Protein AF-A0A957QC55-F1 (afdb_monomer_lite)

Structure (mmCIF, N/CA/C/O backbone):
data_AF-A0A957QC55-F1
#
_entry.id   AF-A0A957QC55-F1
#
loop_
_atom_site.group_PDB
_atom_site.id
_atom_site.type_symbol
_atom_site.label_atom_id
_atom_site.label_alt_id
_atom_site.label_comp_id
_atom_site.label_asym_id
_atom_site.label_entity_id
_atom_site.label_seq_id
_atom_site.pdbx_PDB_ins_code
_atom_site.Cartn_x
_atom_site.Cartn_y
_atom_site.Cartn_z
_atom_site.occupancy
_atom_site.B_iso_or_equiv
_atom_site.auth_seq_id
_atom_site.auth_comp_id
_atom_site.auth_asym_id
_atom_site.auth_atom_id
_atom_site.pdbx_PDB_model_num
ATOM 1 N N . MET A 1 1 ? -49.955 -12.843 19.866 1.00 39.56 1 MET A N 1
ATOM 2 C CA . MET A 1 1 ? -48.677 -12.320 20.412 1.00 39.56 1 MET A CA 1
ATOM 3 C C . MET A 1 1 ? -47.437 -12.777 19.631 1.00 39.56 1 MET A C 1
ATOM 5 O O . MET A 1 1 ? -46.427 -12.097 19.724 1.00 39.56 1 MET A O 1
ATOM 9 N N . SER A 1 2 ? -47.500 -13.854 18.831 1.00 37.59 2 SER A N 1
ATOM 10 C CA . SER A 1 2 ? -46.376 -14.335 18.002 1.00 37.59 2 SER A CA 1
ATOM 11 C C . SER A 1 2 ? -46.039 -13.410 16.811 1.00 37.59 2 SER A C 1
ATOM 13 O O . SER A 1 2 ? -44.870 -13.083 16.622 1.00 37.59 2 SER A O 1
ATOM 15 N N . ASP A 1 3 ? -47.041 -12.853 16.113 1.00 34.66 3 ASP A N 1
ATOM 16 C CA . ASP A 1 3 ? -46.815 -11.977 14.941 1.00 34.66 3 ASP A CA 1
ATOM 17 C C . ASP A 1 3 ? -46.107 -10.649 15.251 1.00 34.66 3 ASP A C 1
ATOM 19 O O . ASP A 1 3 ? -45.277 -10.188 14.470 1.00 34.66 3 ASP A O 1
ATOM 23 N N . LYS A 1 4 ? -46.379 -10.031 16.412 1.00 40.78 4 LYS A N 1
ATOM 24 C CA . LYS A 1 4 ? -45.684 -8.798 16.829 1.00 40.78 4 LYS A CA 1
ATOM 25 C C . LYS A 1 4 ? -44.201 -9.049 17.115 1.00 40.78 4 LYS A C 1
ATOM 27 O O . LYS A 1 4 ? -43.380 -8.209 16.777 1.00 40.78 4 LYS A O 1
ATOM 32 N N . LEU A 1 5 ? -43.851 -10.199 17.698 1.00 38.19 5 LEU A N 1
ATOM 33 C CA . LEU A 1 5 ? -42.456 -10.554 17.981 1.00 38.19 5 LEU A CA 1
ATOM 34 C C . LEU A 1 5 ? -41.674 -10.814 16.687 1.00 38.19 5 LEU A C 1
ATOM 36 O O . LEU A 1 5 ? -40.583 -10.273 16.524 1.00 38.19 5 LEU A O 1
ATOM 40 N N . ILE A 1 6 ? -42.251 -11.566 15.744 1.00 39.44 6 ILE A N 1
ATOM 41 C CA . ILE A 1 6 ? -41.622 -11.872 14.446 1.00 39.44 6 ILE A CA 1
ATOM 42 C C . ILE A 1 6 ? -41.367 -10.587 13.639 1.00 39.44 6 ILE A C 1
ATOM 44 O O . ILE A 1 6 ? -40.284 -10.418 13.074 1.00 39.44 6 ILE A O 1
ATOM 48 N N . ASN A 1 7 ? -42.313 -9.642 13.653 1.00 59.91 7 ASN A N 1
ATOM 49 C CA . ASN A 1 7 ? -42.176 -8.369 12.943 1.00 59.91 7 ASN A CA 1
ATOM 50 C C . ASN A 1 7 ? -41.058 -7.486 13.541 1.00 59.91 7 ASN A C 1
ATOM 52 O O . ASN A 1 7 ? -40.243 -6.925 12.811 1.00 59.91 7 ASN A O 1
ATOM 56 N N . THR A 1 8 ? -40.928 -7.446 14.872 1.00 66.50 8 THR A N 1
ATOM 57 C CA . THR A 1 8 ? -39.858 -6.691 15.553 1.00 66.50 8 THR A CA 1
ATOM 58 C C . THR A 1 8 ? -38.461 -7.264 15.282 1.00 66.50 8 THR A C 1
ATOM 60 O O . THR A 1 8 ? -37.508 -6.500 15.123 1.00 66.50 8 THR A O 1
ATOM 63 N N . PHE A 1 9 ? -38.307 -8.590 15.181 1.00 68.38 9 PHE A N 1
ATOM 64 C CA . PHE A 1 9 ? -37.024 -9.205 14.807 1.00 68.38 9 PHE A CA 1
ATOM 65 C C . PHE A 1 9 ? -36.634 -8.903 13.356 1.00 68.38 9 PHE A C 1
ATOM 67 O O . PHE A 1 9 ? -35.478 -8.562 13.093 1.00 68.38 9 PHE A O 1
ATOM 74 N N . HIS A 1 10 ? -37.590 -8.977 12.426 1.00 78.06 10 HIS A N 1
ATOM 75 C CA . HIS A 1 10 ? -37.359 -8.612 11.028 1.00 78.06 10 HIS A CA 1
ATOM 76 C C . HIS A 1 10 ? -36.960 -7.141 10.875 1.00 78.06 10 HIS A C 1
ATOM 78 O O . HIS A 1 10 ? -35.997 -6.846 10.164 1.00 78.06 10 HIS A O 1
ATOM 84 N N . LEU A 1 11 ? -37.642 -6.232 11.578 1.00 84.25 11 LEU A N 1
ATOM 85 C CA . LEU A 1 11 ? -37.317 -4.804 11.576 1.00 84.25 11 LEU A CA 1
ATOM 86 C C . LEU A 1 11 ? -35.919 -4.532 12.141 1.00 84.25 11 LEU A C 1
ATOM 88 O O . LEU A 1 11 ? -35.156 -3.810 11.508 1.00 84.25 11 LEU A O 1
ATOM 92 N N . ARG A 1 12 ? -35.532 -5.169 13.255 1.00 84.75 12 ARG A N 1
ATOM 93 C CA . ARG A 1 12 ? -34.173 -5.040 13.818 1.00 84.75 12 ARG A CA 1
ATOM 94 C C . ARG A 1 12 ? -33.093 -5.543 12.868 1.00 84.75 12 ARG A C 1
ATOM 96 O O . ARG A 1 12 ? -32.075 -4.888 12.698 1.00 84.75 12 ARG A O 1
ATOM 103 N N . ARG A 1 13 ? -33.306 -6.694 12.222 1.00 86.12 13 ARG A N 1
ATOM 104 C CA . ARG A 1 13 ? -32.355 -7.215 11.229 1.00 86.12 13 ARG A CA 1
ATOM 105 C C . ARG A 1 13 ? -32.228 -6.270 10.031 1.00 86.12 13 ARG A C 1
ATOM 107 O O . ARG A 1 13 ? -31.124 -6.078 9.533 1.00 86.12 13 ARG A O 1
ATOM 114 N N . LYS A 1 14 ? -33.339 -5.682 9.580 1.00 90.81 14 LYS A N 1
ATOM 115 C CA . LYS A 1 14 ? -33.342 -4.711 8.480 1.00 90.81 14 LYS A CA 1
ATOM 116 C C . LYS A 1 14 ? -32.628 -3.413 8.863 1.00 90.81 14 LYS A C 1
ATOM 118 O O . LYS A 1 14 ? -31.819 -2.929 8.082 1.00 90.81 14 LYS A O 1
ATOM 123 N N . LEU A 1 15 ? -32.870 -2.907 10.072 1.00 92.81 15 LEU A N 1
ATOM 124 C CA . LEU A 1 15 ? -32.174 -1.744 10.620 1.00 92.81 15 LEU A CA 1
ATOM 125 C C . LEU A 1 15 ? -30.665 -1.988 10.726 1.00 92.81 15 LEU A C 1
ATOM 127 O O . LEU A 1 15 ? -29.897 -1.134 10.301 1.00 92.81 15 LEU A O 1
ATOM 131 N N . ASN A 1 16 ? -30.239 -3.154 11.225 1.00 91.56 16 ASN A N 1
ATOM 132 C CA . ASN A 1 16 ? -28.820 -3.516 11.266 1.00 91.56 16 ASN A CA 1
ATOM 133 C C . ASN A 1 16 ? -28.181 -3.438 9.874 1.00 91.56 16 ASN A C 1
ATOM 135 O O . ASN A 1 16 ? -27.165 -2.774 9.715 1.00 91.56 16 ASN A O 1
ATOM 139 N N . ALA A 1 17 ? -28.805 -4.063 8.872 1.00 89.12 17 ALA A N 1
ATOM 140 C CA . ALA A 1 17 ? -28.294 -4.044 7.505 1.00 89.12 17 ALA A CA 1
ATOM 141 C C . ALA A 1 17 ? -28.252 -2.619 6.924 1.00 89.12 17 ALA A C 1
ATOM 143 O O . ALA A 1 17 ? -27.288 -2.244 6.267 1.00 89.12 17 ALA A O 1
ATOM 144 N N . GLU A 1 18 ? -29.274 -1.796 7.179 1.00 92.81 18 GLU A N 1
ATOM 145 C CA . GLU A 1 18 ? -29.310 -0.406 6.707 1.00 92.81 18 GLU A CA 1
ATOM 146 C C . GLU A 1 18 ? -28.230 0.459 7.378 1.00 92.81 18 GLU A C 1
ATOM 148 O O . GLU A 1 18 ? -27.578 1.240 6.684 1.00 92.81 18 GLU A O 1
ATOM 153 N N . ILE A 1 19 ? -27.967 0.266 8.675 1.00 92.56 19 ILE A N 1
ATOM 154 C CA . ILE A 1 19 ? -26.852 0.919 9.378 1.00 92.56 19 ILE A CA 1
ATOM 155 C C . ILE A 1 19 ? -25.500 0.444 8.829 1.00 92.56 19 ILE A C 1
ATOM 157 O O . ILE A 1 19 ? -24.641 1.283 8.574 1.00 92.56 19 ILE A O 1
ATOM 161 N N . GLU A 1 20 ? -25.316 -0.853 8.560 1.00 89.19 20 GLU A N 1
ATOM 162 C CA . GLU A 1 20 ? -24.096 -1.374 7.917 1.00 89.19 20 GLU A CA 1
ATOM 163 C C . GLU A 1 20 ? -23.829 -0.684 6.572 1.00 89.19 20 GLU A C 1
ATOM 165 O O . GLU A 1 20 ? -22.690 -0.318 6.277 1.00 89.19 20 GLU A O 1
ATOM 170 N N . THR A 1 21 ? -24.875 -0.407 5.781 1.00 89.56 21 THR A N 1
ATOM 171 C CA . THR A 1 21 ? -24.704 0.284 4.492 1.00 89.56 21 THR A CA 1
ATOM 172 C C . THR A 1 21 ? -24.208 1.724 4.605 1.00 89.56 21 THR A C 1
ATOM 174 O O . THR A 1 21 ? -23.768 2.272 3.590 1.00 89.56 21 THR A O 1
ATOM 177 N N . LEU A 1 22 ? -24.268 2.351 5.789 1.00 90.38 22 LEU A N 1
ATOM 178 C CA . LEU A 1 22 ? -23.679 3.675 6.005 1.00 90.38 22 LEU A CA 1
ATOM 179 C C . LEU A 1 22 ? -22.157 3.621 5.833 1.00 90.38 22 LEU A C 1
ATOM 181 O O . LEU A 1 22 ? -21.592 4.531 5.228 1.00 90.38 22 LEU A O 1
ATOM 185 N N . GLY A 1 23 ? -21.520 2.526 6.264 1.00 82.50 23 GLY A N 1
ATOM 186 C CA . GLY A 1 23 ? -20.071 2.318 6.179 1.00 82.50 23 GLY A CA 1
ATOM 187 C C . GLY A 1 23 ? -19.522 2.098 4.766 1.00 82.50 23 GLY A C 1
ATOM 188 O O . GLY A 1 23 ? -18.314 2.131 4.587 1.00 82.50 23 GLY A O 1
ATOM 189 N N . ILE A 1 24 ? -20.389 1.901 3.767 1.00 82.19 24 ILE A N 1
ATOM 190 C CA . ILE A 1 24 ? -20.011 1.637 2.362 1.00 82.19 24 ILE A CA 1
ATOM 191 C C . ILE A 1 24 ? -20.330 2.857 1.471 1.00 82.19 24 ILE A C 1
ATOM 193 O O . ILE A 1 24 ? -20.163 2.842 0.256 1.00 82.19 24 ILE A O 1
ATOM 197 N N . THR A 1 25 ? -20.852 3.941 2.048 1.00 78.81 25 THR A N 1
ATOM 198 C CA . THR A 1 25 ? -21.280 5.111 1.269 1.00 78.81 25 THR A CA 1
ATOM 199 C C . THR A 1 25 ? -20.070 5.958 0.877 1.00 78.81 25 THR A C 1
ATOM 201 O O . THR A 1 25 ? -19.337 6.393 1.758 1.00 78.81 25 THR A O 1
ATOM 204 N N . THR A 1 26 ? -19.883 6.235 -0.415 1.00 71.62 26 THR A N 1
ATOM 205 C CA . THR A 1 26 ? -18.713 6.957 -0.959 1.00 71.62 26 THR A CA 1
ATOM 206 C C . THR A 1 26 ? -18.902 8.476 -1.073 1.00 71.62 26 THR A C 1
ATOM 208 O O . THR A 1 26 ? -17.961 9.189 -1.408 1.00 71.62 26 THR A O 1
ATOM 211 N N . ASN A 1 27 ? -20.103 8.991 -0.784 1.00 77.12 27 ASN A N 1
ATOM 212 C CA . ASN A 1 27 ? -20.467 10.405 -0.910 1.00 77.12 27 ASN A CA 1
ATOM 213 C C . ASN A 1 27 ? -21.242 10.898 0.329 1.00 77.12 27 ASN A C 1
ATOM 215 O O . ASN A 1 27 ? -22.109 10.193 0.852 1.00 77.12 27 ASN A O 1
ATOM 219 N N . GLU A 1 28 ? -20.961 12.127 0.781 1.00 79.19 28 GLU A N 1
ATOM 220 C CA . GLU A 1 28 ? -21.605 12.741 1.953 1.00 79.19 28 GLU A CA 1
ATOM 221 C C . GLU A 1 28 ? -23.098 13.015 1.722 1.00 79.19 28 GLU A C 1
ATOM 223 O O . GLU A 1 28 ? -23.902 12.811 2.633 1.00 79.19 28 GLU A O 1
ATOM 228 N N . ALA A 1 29 ? -23.497 13.426 0.513 1.00 82.69 29 ALA A N 1
ATOM 229 C CA . ALA A 1 29 ? -24.908 13.677 0.213 1.00 82.69 29 ALA A CA 1
ATOM 230 C C . ALA A 1 29 ? -25.747 12.395 0.351 1.00 82.69 29 ALA A C 1
ATOM 232 O O . ALA A 1 29 ? -26.795 12.401 1.000 1.00 82.69 29 ALA A O 1
ATOM 233 N N . ASP A 1 30 ? -25.232 11.284 -0.181 1.00 85.62 30 ASP A N 1
ATOM 234 C CA . ASP A 1 30 ? -25.878 9.974 -0.090 1.00 85.62 30 ASP A CA 1
ATOM 235 C C . ASP A 1 30 ? -25.903 9.460 1.354 1.00 85.62 30 ASP A C 1
ATOM 237 O O . ASP A 1 30 ? -26.902 8.889 1.795 1.00 85.62 30 ASP A O 1
ATOM 241 N N . LEU A 1 31 ? -24.831 9.695 2.122 1.00 87.56 31 LEU A N 1
ATOM 242 C CA . LEU A 1 31 ? -24.776 9.349 3.543 1.00 87.56 31 LEU A CA 1
ATOM 243 C C . LEU A 1 31 ? -25.868 10.086 4.331 1.00 87.56 31 LEU A C 1
ATOM 245 O O . LEU A 1 31 ? -26.607 9.459 5.091 1.00 87.56 31 LEU A O 1
ATOM 249 N N . LEU A 1 32 ? -25.990 11.404 4.144 1.00 89.50 32 LEU A N 1
ATOM 250 C CA . LEU A 1 32 ? -26.993 12.222 4.830 1.00 89.50 32 LEU A CA 1
ATOM 251 C C . LEU A 1 32 ? -28.418 11.793 4.475 1.00 89.50 32 LEU A C 1
ATOM 253 O O . LEU A 1 32 ? -29.277 11.743 5.358 1.00 89.50 32 LEU A O 1
ATOM 257 N N . GLU A 1 33 ? -28.666 11.453 3.212 1.00 90.94 33 GLU A N 1
ATOM 258 C CA . GLU A 1 33 ? -29.979 10.986 2.779 1.00 90.94 33 GLU A CA 1
ATOM 259 C C . GLU A 1 33 ? -30.329 9.626 3.395 1.00 90.94 33 GLU A C 1
ATOM 261 O O . GLU A 1 33 ? -31.399 9.473 3.986 1.00 90.94 33 GLU A O 1
ATOM 266 N N . LYS A 1 34 ? -29.401 8.659 3.379 1.00 92.31 34 LYS A N 1
ATOM 267 C CA . LYS A 1 34 ? -29.598 7.365 4.055 1.00 92.31 34 LYS A CA 1
ATOM 268 C C . LYS A 1 34 ? -29.862 7.531 5.550 1.00 92.31 34 LYS A C 1
ATOM 270 O O . LYS A 1 34 ? -30.766 6.894 6.088 1.00 92.31 34 LYS A O 1
ATOM 275 N N . VAL A 1 35 ? -29.106 8.400 6.219 1.00 95.25 35 VAL A N 1
ATOM 276 C CA . VAL A 1 35 ? -29.283 8.693 7.647 1.00 95.25 35 VAL A CA 1
ATOM 277 C C . VAL A 1 35 ? -30.684 9.248 7.931 1.00 95.25 35 VAL A C 1
ATOM 279 O O . VAL A 1 35 ? -31.347 8.780 8.859 1.00 95.25 35 VAL A O 1
ATOM 282 N N . ARG A 1 36 ? -31.180 10.185 7.111 1.00 93.94 36 ARG A N 1
ATOM 283 C CA . ARG A 1 36 ? -32.552 10.711 7.231 1.00 93.94 36 ARG A CA 1
ATOM 284 C C . ARG A 1 36 ? -33.603 9.627 7.024 1.00 93.94 36 ARG A C 1
ATOM 286 O O . ARG A 1 36 ? -34.555 9.559 7.798 1.00 93.94 36 ARG A O 1
ATOM 293 N N . LEU A 1 37 ? -33.423 8.770 6.019 1.00 94.69 37 LEU A N 1
ATOM 294 C CA . LEU A 1 37 ? -34.345 7.668 5.738 1.00 94.69 37 LEU A CA 1
ATOM 295 C C . LEU A 1 37 ? -34.427 6.678 6.905 1.00 94.69 37 LEU A C 1
ATOM 297 O O . LEU A 1 37 ? -35.522 6.234 7.247 1.00 94.69 37 LEU A O 1
ATOM 301 N N . ILE A 1 38 ? -33.299 6.362 7.548 1.00 95.31 38 ILE A N 1
ATOM 302 C CA . ILE A 1 38 ? -33.277 5.516 8.750 1.00 95.31 38 ILE A CA 1
ATOM 303 C C . ILE A 1 38 ? -34.052 6.197 9.887 1.00 95.31 38 ILE A C 1
ATOM 305 O O . ILE A 1 38 ? -34.953 5.582 10.458 1.00 95.31 38 ILE A O 1
ATOM 309 N N . ALA A 1 39 ? -33.763 7.468 10.180 1.00 94.50 39 ALA A N 1
ATOM 310 C CA . ALA A 1 39 ? -34.417 8.203 11.266 1.00 94.50 39 ALA A CA 1
ATOM 311 C C . ALA A 1 39 ? -35.939 8.362 11.074 1.00 94.50 39 ALA A C 1
ATOM 313 O O . ALA A 1 39 ? -36.679 8.378 12.050 1.00 94.50 39 ALA A O 1
ATOM 314 N N . GLN A 1 40 ? -36.422 8.451 9.831 1.00 94.31 40 GLN A N 1
ATOM 315 C CA . GLN A 1 40 ? -37.858 8.547 9.529 1.00 94.31 40 GLN A CA 1
ATOM 316 C C . GLN A 1 40 ? -38.598 7.207 9.622 1.00 94.31 40 GLN A C 1
ATOM 318 O O . GLN A 1 40 ? -39.813 7.180 9.807 1.00 94.31 40 GLN A O 1
ATOM 323 N N . LYS A 1 41 ? -37.890 6.092 9.425 1.00 94.06 41 LYS A N 1
ATOM 324 C CA . LYS A 1 41 ? -38.496 4.771 9.215 1.00 94.06 41 LYS A CA 1
ATOM 325 C C . LYS A 1 41 ? -38.554 3.905 10.468 1.00 94.06 41 LYS A C 1
ATOM 327 O O . LYS A 1 41 ? -39.377 2.989 10.520 1.00 94.06 41 LYS A O 1
ATOM 332 N N . TYR A 1 42 ? -37.680 4.145 11.440 1.00 94.88 42 TYR A N 1
ATOM 333 C CA . TYR A 1 42 ? -37.595 3.343 12.658 1.00 94.88 42 TYR A CA 1
ATOM 334 C C . TYR A 1 42 ? -37.804 4.198 13.902 1.00 94.88 42 TYR A C 1
ATOM 336 O O . TYR A 1 42 ? -37.434 5.367 13.940 1.00 94.88 42 TYR A O 1
ATOM 344 N N . GLU A 1 43 ? -38.356 3.573 14.939 1.00 93.19 43 GLU A N 1
ATOM 345 C CA . GLU A 1 43 ? -38.544 4.215 16.238 1.00 93.19 43 GLU A CA 1
ATOM 346 C C . GLU A 1 43 ? -37.191 4.592 16.873 1.00 93.19 43 GLU A C 1
ATOM 348 O O . GLU A 1 43 ? -36.268 3.761 16.855 1.00 93.19 43 GLU A O 1
ATOM 353 N N . PRO A 1 44 ? -37.067 5.782 17.493 1.00 92.19 44 PRO A N 1
ATOM 354 C CA . PRO A 1 44 ? -35.812 6.255 18.076 1.00 92.19 44 PRO A CA 1
ATOM 355 C C . PRO A 1 44 ? -35.165 5.271 19.053 1.00 92.19 44 PRO A C 1
ATOM 357 O O . PRO A 1 44 ? -33.969 5.005 18.958 1.00 92.19 44 PRO A O 1
ATOM 360 N N . GLU A 1 45 ? -35.951 4.643 19.928 1.00 92.00 45 GLU A N 1
ATOM 361 C CA . GLU A 1 45 ? -35.470 3.648 20.897 1.00 92.00 45 GLU A CA 1
ATOM 362 C C . GLU A 1 45 ? -34.797 2.444 20.215 1.00 92.00 45 GLU A C 1
ATOM 364 O O . GLU A 1 45 ? -33.788 1.915 20.692 1.00 92.00 45 GLU A O 1
ATOM 369 N N . MET A 1 46 ? -35.331 2.009 19.066 1.00 92.38 46 MET A N 1
ATOM 370 C CA . MET A 1 46 ? -34.769 0.900 18.293 1.00 92.38 46 MET A CA 1
ATOM 371 C C . MET A 1 46 ? -33.445 1.303 17.641 1.00 92.38 46 MET A C 1
ATOM 373 O O . MET A 1 46 ? -32.509 0.497 17.604 1.00 92.38 46 MET A O 1
ATOM 377 N N . ILE A 1 47 ? -33.357 2.546 17.165 1.00 94.75 47 ILE A N 1
ATOM 378 C CA . ILE A 1 47 ? -32.128 3.106 16.604 1.00 94.75 47 ILE A CA 1
ATOM 379 C C . ILE A 1 47 ? -31.065 3.222 17.697 1.00 94.75 47 ILE A C 1
ATOM 381 O O . ILE A 1 47 ? -29.967 2.711 17.505 1.00 94.75 47 ILE A O 1
ATOM 385 N N . ILE A 1 48 ? -31.394 3.783 18.865 1.00 94.06 48 ILE A N 1
ATOM 386 C CA . ILE A 1 48 ? -30.472 3.919 20.005 1.00 94.06 48 ILE A CA 1
ATOM 387 C C . ILE A 1 48 ? -29.955 2.546 20.458 1.00 94.06 48 ILE A C 1
ATOM 389 O O . ILE A 1 48 ? -28.750 2.360 20.638 1.00 94.06 48 ILE A O 1
ATOM 393 N N . ALA A 1 49 ? -30.837 1.551 20.592 1.00 91.12 49 ALA A N 1
ATOM 394 C CA . ALA A 1 49 ? -30.436 0.193 20.960 1.00 91.12 49 ALA A CA 1
ATOM 395 C C . ALA A 1 49 ? -29.499 -0.449 19.924 1.00 91.12 49 ALA A C 1
ATOM 397 O O . ALA A 1 49 ? -28.607 -1.219 20.283 1.00 91.12 49 ALA A O 1
ATOM 398 N N . THR A 1 50 ? -29.697 -0.137 18.642 1.00 92.06 50 THR A N 1
ATOM 399 C CA . THR A 1 50 ? -28.859 -0.653 17.556 1.00 92.06 50 THR A CA 1
ATOM 400 C C . THR A 1 50 ? -27.529 0.086 17.475 1.00 92.06 50 THR A C 1
ATOM 402 O O . THR A 1 50 ? -26.502 -0.560 17.304 1.00 92.06 50 THR A O 1
ATOM 405 N N . LEU A 1 51 ? -27.521 1.403 17.699 1.00 92.56 51 LEU A N 1
ATOM 406 C CA . LEU A 1 51 ? -26.326 2.245 17.719 1.00 92.56 51 LEU A CA 1
ATOM 407 C C . LEU A 1 51 ? -25.269 1.669 18.667 1.00 92.56 51 LEU A C 1
ATOM 409 O O . LEU A 1 51 ? -24.123 1.509 18.263 1.00 92.56 51 LEU A O 1
ATOM 413 N N . ARG A 1 52 ? -25.675 1.231 19.870 1.00 91.88 52 ARG A N 1
ATOM 414 C CA . ARG A 1 52 ? -24.793 0.573 20.856 1.00 91.88 52 ARG A CA 1
ATOM 415 C C . ARG A 1 52 ? -24.021 -0.619 20.284 1.00 91.88 52 ARG A C 1
ATOM 417 O O . ARG A 1 52 ? -22.867 -0.824 20.635 1.00 91.88 52 ARG A O 1
ATOM 424 N N . ARG A 1 53 ? -24.642 -1.397 19.391 1.00 90.06 53 ARG A N 1
ATOM 425 C CA . ARG A 1 53 ? -24.026 -2.586 18.777 1.00 90.06 53 ARG A CA 1
ATOM 426 C C . ARG A 1 53 ? -22.969 -2.240 17.731 1.00 90.06 53 ARG A C 1
ATOM 428 O O . ARG A 1 53 ? -22.143 -3.091 17.436 1.00 90.06 53 ARG A O 1
ATOM 435 N N . PHE A 1 54 ? -23.022 -1.033 17.175 1.00 92.94 54 PHE A N 1
ATOM 436 C CA . PHE A 1 54 ? -22.113 -0.560 16.131 1.00 92.94 54 PHE A CA 1
ATOM 437 C C . PHE A 1 54 ? -21.069 0.433 16.650 1.00 92.94 54 PHE A C 1
ATOM 439 O O . PHE A 1 54 ? -20.284 0.944 15.859 1.00 92.94 54 PHE A O 1
ATOM 446 N N . LEU A 1 55 ? -21.033 0.712 17.959 1.00 93.19 55 LEU A N 1
ATOM 447 C CA . LEU A 1 55 ? -20.006 1.578 18.543 1.00 93.19 55 LEU A CA 1
ATOM 448 C C . LEU A 1 55 ? -18.601 0.980 18.399 1.00 93.19 55 LEU A C 1
ATOM 450 O O . LEU A 1 55 ? -17.642 1.723 18.228 1.00 93.19 55 LEU A O 1
ATOM 454 N N . ASP A 1 56 ? -18.485 -0.346 18.412 1.00 89.50 56 ASP A N 1
ATOM 455 C CA . ASP A 1 56 ? -17.229 -1.077 18.213 1.00 89.50 56 ASP A CA 1
ATOM 456 C C . ASP A 1 56 ? -16.853 -1.180 16.718 1.00 89.50 56 ASP A C 1
ATOM 458 O O . ASP A 1 56 ? -16.597 -2.256 16.185 1.00 89.50 56 ASP A O 1
ATOM 462 N N . THR A 1 57 ? -16.943 -0.060 15.993 1.00 85.50 57 THR A N 1
ATOM 463 C CA . THR A 1 57 ? -16.689 0.007 14.546 1.00 85.50 57 THR A CA 1
ATOM 464 C C . THR A 1 57 ? -15.285 0.508 14.229 1.00 85.50 57 THR A C 1
ATOM 466 O O . THR A 1 57 ? -14.870 1.581 14.686 1.00 85.50 57 THR A O 1
ATOM 469 N N . GLY A 1 58 ? -14.588 -0.232 13.360 1.00 78.69 58 GLY A N 1
ATOM 470 C CA . GLY A 1 58 ? -13.321 0.171 12.734 1.00 78.69 58 GLY A CA 1
ATOM 471 C C . GLY A 1 58 ? -13.480 1.037 11.492 1.00 78.69 58 GLY A C 1
ATOM 472 O O . GLY A 1 58 ? -12.494 1.512 10.967 1.00 78.69 58 GLY A O 1
ATOM 473 N N . SER A 1 59 ? -14.697 1.267 11.000 1.00 82.50 59 SER A N 1
ATOM 474 C CA . SER A 1 59 ? -14.921 2.158 9.855 1.00 82.50 59 SER A CA 1
ATOM 475 C C . SER A 1 59 ? -15.154 3.595 10.329 1.00 82.50 59 SER A C 1
ATOM 477 O O . SER A 1 59 ? -16.123 3.854 11.057 1.00 82.50 59 SER A O 1
ATOM 479 N N . SER A 1 60 ? -14.312 4.535 9.881 1.00 84.31 60 SER A N 1
ATOM 480 C CA . SER A 1 60 ? -14.484 5.968 10.147 1.00 84.31 60 SER A CA 1
ATOM 481 C C . SER A 1 60 ? -15.748 6.497 9.460 1.00 84.31 60 SER A C 1
ATOM 483 O O . SER A 1 60 ? -16.500 7.280 10.049 1.00 84.31 60 SER A O 1
ATOM 485 N N . GLN A 1 61 ? -16.055 5.973 8.268 1.00 85.50 61 GLN A N 1
ATOM 486 C CA . GLN A 1 61 ? -17.273 6.276 7.519 1.00 85.50 61 GLN A CA 1
ATOM 487 C C . GLN A 1 61 ? -18.530 5.847 8.284 1.00 85.50 61 GLN A C 1
ATOM 489 O O . GLN A 1 61 ? -19.461 6.642 8.450 1.00 85.50 61 GLN A O 1
ATOM 494 N N . LEU A 1 62 ? -18.556 4.616 8.812 1.00 90.25 62 LEU A N 1
ATOM 495 C CA . LEU A 1 62 ? -19.670 4.148 9.639 1.00 90.25 62 LEU A CA 1
ATOM 496 C C . LEU A 1 62 ? -19.789 4.991 10.911 1.00 90.25 62 LEU A C 1
ATOM 498 O O . LEU A 1 62 ? -20.892 5.414 11.248 1.00 90.25 62 LEU A O 1
ATOM 502 N N . ARG A 1 63 ? -18.672 5.317 11.575 1.00 91.62 63 ARG A N 1
ATOM 503 C CA . ARG A 1 63 ? -18.670 6.213 12.741 1.00 91.62 63 ARG A CA 1
ATOM 504 C C . ARG A 1 63 ? -19.263 7.583 12.411 1.00 91.62 63 ARG A C 1
ATOM 506 O O . ARG A 1 63 ? -20.083 8.093 13.175 1.00 91.62 63 ARG A O 1
ATOM 513 N N . GLY A 1 64 ? -18.894 8.161 11.269 1.00 89.06 64 GLY A N 1
ATOM 514 C CA . GLY A 1 64 ? -19.461 9.410 10.767 1.00 89.06 64 GLY A CA 1
ATOM 515 C C . GLY A 1 64 ? -20.969 9.306 10.531 1.00 89.06 64 GLY A C 1
ATOM 516 O O . GLY A 1 64 ? -21.724 10.168 10.982 1.00 89.06 64 GLY A O 1
ATOM 517 N N . GLY A 1 65 ? -21.420 8.217 9.903 1.00 92.81 65 GLY A N 1
ATOM 518 C CA . GLY A 1 65 ? -22.837 7.906 9.708 1.00 92.81 65 GLY A CA 1
ATOM 519 C C . GLY A 1 65 ? -23.613 7.772 11.021 1.00 92.81 65 GLY A C 1
ATOM 520 O O . GLY A 1 65 ? -24.672 8.382 11.165 1.00 92.81 65 GLY A O 1
ATOM 521 N N . LEU A 1 66 ? -23.070 7.047 12.005 1.00 95.62 66 LEU A N 1
ATOM 522 C CA . LEU A 1 66 ? -23.642 6.924 13.352 1.00 95.62 66 LEU A CA 1
ATOM 523 C C . LEU A 1 66 ? -23.721 8.280 14.060 1.00 95.62 66 LEU A C 1
ATOM 525 O O . LEU A 1 66 ? -24.733 8.582 14.688 1.00 95.62 66 LEU A O 1
ATOM 529 N N . GLY A 1 67 ? -22.685 9.112 13.927 1.00 94.56 67 GLY A N 1
ATOM 530 C CA . GLY A 1 67 ? -22.665 10.465 14.473 1.00 94.56 67 GLY A CA 1
ATOM 531 C C . GLY A 1 67 ? -23.753 11.350 13.869 1.00 94.56 67 GLY A C 1
ATOM 532 O O . GLY A 1 67 ? -24.509 11.983 14.602 1.00 94.56 67 GLY A O 1
ATOM 533 N N . ARG A 1 68 ? -23.904 11.344 12.537 1.00 94.94 68 ARG A N 1
ATOM 534 C CA . ARG A 1 68 ? -25.001 12.051 11.854 1.00 94.94 68 ARG A CA 1
ATOM 535 C C . ARG A 1 68 ? -26.365 11.508 12.279 1.00 94.94 68 ARG A C 1
ATOM 537 O O . ARG A 1 68 ? -27.264 12.299 12.545 1.00 94.94 68 ARG A O 1
ATOM 544 N N . LEU A 1 69 ? -26.515 10.190 12.397 1.00 95.81 69 LEU A N 1
ATOM 545 C CA . LEU A 1 69 ? -27.758 9.568 12.853 1.00 95.81 69 LEU A CA 1
ATOM 546 C C . LEU A 1 69 ? -28.111 9.991 14.280 1.00 95.81 69 LEU A C 1
ATOM 548 O O . LEU A 1 69 ? -29.262 10.332 14.533 1.00 95.81 69 LEU A O 1
ATOM 552 N N . ALA A 1 70 ? -27.128 10.071 15.179 1.00 96.69 70 ALA A N 1
ATOM 553 C CA . ALA A 1 70 ? -27.326 10.535 16.549 1.00 96.69 70 ALA A CA 1
ATOM 554 C C . ALA A 1 70 ? -27.891 11.964 16.620 1.00 96.69 70 ALA A C 1
ATOM 556 O O . ALA A 1 70 ? -28.711 12.239 17.492 1.00 96.69 70 ALA A O 1
ATOM 557 N N . THR A 1 71 ? -27.531 12.852 15.681 1.00 96.50 71 THR A N 1
ATOM 558 C CA . THR A 1 71 ? -28.077 14.227 15.636 1.00 96.50 71 THR A CA 1
ATOM 559 C C . THR A 1 71 ? -29.573 14.299 15.312 1.00 96.50 71 THR A C 1
ATOM 561 O O . THR A 1 71 ? -30.184 15.345 15.516 1.00 96.50 71 THR A O 1
ATOM 564 N N . LEU A 1 72 ? -30.169 13.208 14.816 1.00 96.25 72 LEU A N 1
ATOM 565 C CA . LEU A 1 72 ? -31.596 13.120 14.488 1.00 96.25 72 LEU A CA 1
ATOM 566 C C . LEU A 1 72 ? -32.427 12.415 15.575 1.00 96.25 72 LEU A C 1
ATOM 568 O O . LEU A 1 72 ? -33.638 12.273 15.415 1.00 96.25 72 LEU A O 1
ATOM 572 N N . LEU A 1 73 ? -31.795 11.949 16.657 1.00 96.06 73 LEU A N 1
ATOM 573 C CA . LEU A 1 73 ? -32.449 11.227 17.753 1.00 96.06 73 LEU A CA 1
ATOM 574 C C . LEU A 1 73 ? -32.774 12.167 18.928 1.00 96.06 73 LEU A C 1
ATOM 576 O O . LEU A 1 73 ? -32.179 13.243 19.033 1.00 96.06 73 LEU A O 1
ATOM 580 N N . PRO A 1 74 ? -33.688 11.778 19.843 1.00 96.44 74 PRO A N 1
ATOM 581 C CA . PRO A 1 74 ? -33.963 12.538 21.058 1.00 96.44 74 PRO A CA 1
ATOM 582 C C . PRO A 1 74 ? -32.677 12.787 21.853 1.00 96.44 74 PRO A C 1
ATOM 584 O O . PRO A 1 74 ? -32.040 11.853 22.346 1.00 96.44 74 PRO A O 1
ATOM 587 N N . TYR A 1 75 ? -32.293 14.061 21.956 1.00 94.38 75 TYR A N 1
ATOM 588 C CA . TYR A 1 75 ? -30.973 14.477 22.431 1.00 94.38 75 TYR A CA 1
ATOM 589 C C . TYR A 1 75 ? -30.633 13.935 23.826 1.00 94.38 75 TYR A C 1
ATOM 591 O O . TYR A 1 75 ? -29.529 13.431 24.040 1.00 94.38 75 TYR A O 1
ATOM 599 N N . GLU A 1 76 ? -31.570 14.005 24.775 1.00 94.56 76 GLU A N 1
ATOM 600 C CA . GLU A 1 76 ? -31.338 13.543 26.148 1.00 94.56 76 GLU A CA 1
ATOM 601 C C . GLU A 1 76 ? -31.101 12.030 26.213 1.00 94.56 76 GLU A C 1
ATOM 603 O O . GLU A 1 76 ? -30.160 11.581 26.870 1.00 94.56 76 GLU A O 1
ATOM 608 N N . GLU A 1 77 ? -31.899 11.248 25.482 1.00 94.69 77 GLU A N 1
ATOM 609 C CA . GLU A 1 77 ? -31.812 9.787 25.464 1.00 94.69 77 GLU A CA 1
ATOM 610 C C . GLU A 1 77 ? -30.505 9.310 24.824 1.00 94.69 77 GLU A C 1
ATOM 612 O O . GLU A 1 77 ? -29.775 8.507 25.413 1.00 94.69 77 GLU A O 1
ATOM 617 N N . VAL A 1 78 ? -30.166 9.838 23.641 1.00 95.88 78 VAL A N 1
ATOM 618 C CA . VAL A 1 78 ? -28.946 9.439 22.927 1.00 95.88 78 VAL A CA 1
ATOM 619 C C . VAL A 1 78 ? -27.691 9.866 23.690 1.00 95.88 78 VAL A C 1
ATOM 621 O O . VAL A 1 78 ? -26.751 9.082 23.818 1.00 95.88 78 VAL A O 1
ATOM 624 N N . THR A 1 79 ? -27.690 11.063 24.282 1.00 95.50 79 THR A N 1
ATOM 625 C CA . THR A 1 79 ? -26.559 11.559 25.075 1.00 95.50 79 THR A CA 1
ATOM 626 C C . THR A 1 79 ? -26.367 10.728 26.344 1.00 95.50 79 THR A C 1
ATOM 628 O O . THR A 1 79 ? -25.233 10.394 26.690 1.00 95.50 79 THR A O 1
ATOM 631 N N . ALA A 1 80 ? -27.450 10.362 27.041 1.00 93.88 80 ALA A N 1
ATOM 632 C CA . ALA A 1 80 ? -27.374 9.527 28.238 1.00 93.88 80 ALA A CA 1
ATOM 633 C C . ALA A 1 80 ? -26.788 8.142 27.928 1.00 93.88 80 ALA A C 1
ATOM 635 O O . ALA A 1 80 ? -25.889 7.680 28.636 1.00 93.88 80 ALA A O 1
ATOM 636 N N . VAL A 1 81 ? -27.243 7.511 26.840 1.00 95.00 81 VAL A N 1
ATOM 637 C CA . VAL A 1 81 ? -26.722 6.211 26.399 1.00 95.00 81 VAL A CA 1
ATOM 638 C C . VAL A 1 81 ? -25.253 6.316 26.006 1.00 95.00 81 VAL A C 1
ATOM 640 O O . VAL A 1 81 ? -24.442 5.555 26.518 1.00 95.00 81 VAL A O 1
ATOM 643 N N . LEU A 1 82 ? -24.870 7.280 25.168 1.00 95.12 82 LEU A N 1
ATOM 644 C CA . LEU A 1 82 ? -23.478 7.420 24.733 1.00 95.12 82 LEU A CA 1
ATOM 645 C C . LEU A 1 82 ? -22.526 7.745 25.890 1.00 95.12 82 LEU A C 1
ATOM 647 O O . LEU A 1 82 ? -21.418 7.217 25.929 1.00 95.12 82 LEU A O 1
ATOM 651 N N . ARG A 1 83 ? -22.952 8.555 26.870 1.00 93.50 83 ARG A N 1
ATOM 652 C CA . ARG A 1 83 ? -22.151 8.804 28.081 1.00 93.50 83 ARG A CA 1
ATOM 653 C C . ARG A 1 83 ? -21.952 7.529 28.888 1.00 93.50 83 ARG A C 1
ATOM 655 O O . ARG A 1 83 ? -20.849 7.291 29.374 1.00 93.50 83 ARG A O 1
ATOM 662 N N . HIS A 1 84 ? -22.999 6.715 29.022 1.00 92.69 84 HIS A N 1
ATOM 663 C CA . HIS A 1 84 ? -22.901 5.420 29.686 1.00 92.69 84 HIS A CA 1
ATOM 664 C C . HIS A 1 84 ? -21.919 4.492 28.958 1.00 92.69 84 HIS A C 1
ATOM 666 O O . HIS A 1 84 ? -21.043 3.915 29.598 1.00 92.69 84 HIS A O 1
ATOM 672 N N . GLU A 1 85 ? -22.015 4.402 27.630 1.00 93.88 85 GLU A N 1
ATOM 673 C CA . GLU A 1 85 ? -21.129 3.560 26.821 1.00 93.88 85 GLU A CA 1
ATOM 674 C C . GLU A 1 85 ? -19.668 4.029 26.861 1.00 93.88 85 GLU A C 1
ATOM 676 O O . GLU A 1 85 ? -18.779 3.194 27.008 1.00 93.88 85 GLU A O 1
ATOM 681 N N . ALA A 1 86 ? -19.412 5.341 26.805 1.00 91.12 86 ALA A N 1
ATOM 682 C CA . ALA A 1 86 ? -18.068 5.916 26.912 1.00 91.12 86 ALA A CA 1
ATOM 683 C C . ALA A 1 86 ? -17.436 5.683 28.299 1.00 91.12 86 ALA A C 1
ATOM 685 O O . ALA A 1 86 ? -16.241 5.390 28.414 1.00 91.12 86 ALA A O 1
ATOM 686 N N . ALA A 1 87 ? -18.240 5.785 29.364 1.00 88.69 87 ALA A N 1
ATOM 687 C CA . ALA A 1 87 ? -17.780 5.648 30.744 1.00 88.69 87 ALA A CA 1
ATOM 688 C C . ALA A 1 87 ? -17.605 4.195 31.211 1.00 88.69 87 ALA A C 1
ATOM 690 O O . ALA A 1 87 ? -16.886 3.936 32.180 1.00 88.69 87 ALA A O 1
ATOM 691 N N . ASN A 1 88 ? -18.266 3.240 30.559 1.00 89.44 88 ASN A N 1
ATOM 692 C CA . ASN A 1 88 ? -18.231 1.844 30.965 1.00 89.44 88 ASN A CA 1
ATOM 693 C C . ASN A 1 88 ? -16.917 1.171 30.540 1.00 89.44 88 ASN A C 1
ATOM 695 O O . ASN A 1 88 ? -16.771 0.729 29.406 1.00 89.44 88 ASN A O 1
ATOM 699 N N . ARG A 1 89 ? -15.976 1.022 31.480 1.00 85.44 89 ARG A N 1
ATOM 700 C CA . ARG A 1 89 ? -14.668 0.373 31.250 1.00 85.44 89 ARG A CA 1
ATOM 701 C C . ARG A 1 89 ? -14.740 -1.109 30.866 1.00 85.44 89 ARG A C 1
ATOM 703 O O . ARG A 1 89 ? -13.730 -1.656 30.448 1.00 85.44 89 ARG A O 1
ATOM 710 N N . ASN A 1 90 ? -15.898 -1.754 31.014 1.00 88.00 90 ASN A N 1
ATOM 711 C CA . ASN A 1 90 ? -16.096 -3.126 30.542 1.00 88.00 90 ASN A CA 1
ATOM 712 C C . ASN A 1 90 ? -16.367 -3.195 29.031 1.00 88.00 90 ASN A C 1
ATOM 714 O O . ASN A 1 90 ? -16.339 -4.284 28.462 1.00 88.00 90 ASN A O 1
ATOM 718 N N . ASN A 1 91 ? -16.660 -2.060 28.390 1.00 88.62 91 ASN A N 1
ATOM 719 C CA . ASN A 1 91 ? -16.796 -1.989 26.944 1.00 88.62 91 ASN A CA 1
ATOM 720 C C . ASN A 1 91 ? -15.418 -1.978 26.269 1.00 88.62 91 ASN A C 1
ATOM 722 O O . ASN A 1 91 ? -14.467 -1.439 26.847 1.00 88.62 91 ASN A O 1
ATOM 726 N N . PRO A 1 92 ? -15.318 -2.485 25.025 1.00 86.38 92 PRO A N 1
ATOM 727 C CA . PRO A 1 92 ? -14.124 -2.316 24.207 1.00 86.38 92 PRO A CA 1
ATOM 728 C C . PRO A 1 92 ? -13.700 -0.845 24.126 1.00 86.38 92 PRO A C 1
ATOM 730 O O . PRO A 1 92 ? -14.544 0.052 24.027 1.00 86.38 92 PRO A O 1
ATOM 733 N N . THR A 1 93 ? -12.391 -0.587 24.146 1.00 84.38 93 THR A N 1
ATOM 734 C CA . THR A 1 93 ? -11.823 0.770 24.072 1.00 84.38 93 THR A CA 1
ATOM 735 C C . THR A 1 93 ? -12.348 1.536 22.857 1.00 84.38 93 THR A C 1
ATOM 737 O O . THR A 1 93 ? -12.751 2.691 22.977 1.00 84.38 93 THR A O 1
ATOM 740 N N . GLN A 1 94 ? -12.452 0.866 21.713 1.00 83.56 94 GLN A N 1
ATOM 741 C CA . GLN A 1 94 ? -12.974 1.422 20.469 1.00 83.56 94 GLN A CA 1
ATOM 742 C C . GLN A 1 94 ? -14.451 1.830 20.552 1.00 83.56 94 GLN A C 1
ATOM 744 O O . GLN A 1 94 ? -14.818 2.915 20.091 1.00 83.56 94 GLN A O 1
ATOM 749 N N . ALA A 1 95 ? -15.295 1.026 21.204 1.00 90.38 95 ALA A N 1
ATOM 750 C CA . ALA A 1 95 ? -16.683 1.394 21.476 1.00 90.38 95 ALA A CA 1
ATOM 751 C C . ALA A 1 95 ? -16.785 2.647 22.359 1.00 90.38 95 ALA A C 1
ATOM 753 O O . ALA A 1 95 ? -17.591 3.544 22.088 1.00 90.38 95 ALA A O 1
ATOM 754 N N . ARG A 1 96 ? -15.928 2.741 23.383 1.00 91.44 96 ARG A N 1
ATOM 755 C CA . ARG A 1 96 ? -15.864 3.904 24.280 1.00 91.44 96 ARG A CA 1
ATOM 756 C C . ARG A 1 96 ? -15.408 5.167 23.543 1.00 91.44 96 ARG A C 1
ATOM 758 O O . ARG A 1 96 ? -16.027 6.217 23.710 1.00 91.44 96 ARG A O 1
ATOM 765 N N . LEU A 1 97 ? -14.381 5.053 22.698 1.00 87.00 97 LEU A N 1
ATOM 766 C CA . LEU A 1 97 ? -13.861 6.137 21.853 1.00 87.00 97 LEU A CA 1
ATOM 767 C C . LEU A 1 97 ? -14.897 6.625 20.856 1.00 87.00 97 LEU A C 1
ATOM 769 O O . LEU A 1 97 ? -15.148 7.823 20.766 1.00 87.00 97 LEU A O 1
ATOM 773 N N . THR A 1 98 ? -15.542 5.708 20.140 1.00 90.56 98 THR A N 1
ATOM 774 C CA . THR A 1 98 ? -16.588 6.056 19.178 1.00 90.56 98 THR A CA 1
ATOM 775 C C . THR A 1 98 ? -17.739 6.785 19.869 1.00 90.56 98 THR A C 1
ATOM 777 O O . THR A 1 98 ? -18.196 7.813 19.367 1.00 90.56 98 THR A O 1
ATOM 780 N N . ALA A 1 99 ? -18.165 6.329 21.050 1.00 93.38 99 ALA A N 1
ATOM 781 C CA . ALA A 1 99 ? -19.194 7.017 21.823 1.00 93.38 99 ALA A CA 1
ATOM 782 C C . ALA A 1 99 ? -18.765 8.432 22.250 1.00 93.38 99 ALA A C 1
ATOM 784 O O . ALA A 1 99 ? -19.533 9.381 22.079 1.00 93.38 99 ALA A O 1
ATOM 785 N N . ALA A 1 100 ? -17.536 8.589 22.751 1.00 90.62 100 ALA A N 1
ATOM 786 C CA . ALA A 1 100 ? -16.980 9.887 23.128 1.00 90.62 100 ALA A CA 1
ATOM 787 C C . ALA A 1 100 ? -16.852 10.844 21.930 1.00 90.62 100 ALA A C 1
ATOM 789 O O . ALA A 1 100 ? -17.268 11.997 22.012 1.00 90.62 100 ALA A O 1
ATOM 790 N N . LEU A 1 101 ? -16.365 10.355 20.787 1.00 89.50 101 LEU A N 1
ATOM 791 C CA . LEU A 1 101 ? -16.248 11.129 19.551 1.00 89.50 101 LEU A CA 1
ATOM 792 C C . LEU A 1 101 ? -17.612 11.598 19.036 1.00 89.50 101 LEU A C 1
ATOM 794 O O . LEU A 1 101 ? -17.734 12.736 18.586 1.00 89.50 101 LEU A O 1
ATOM 798 N N . ILE A 1 102 ? -18.646 10.751 19.104 1.00 94.50 102 ILE A N 1
ATOM 799 C CA . ILE A 1 102 ? -20.009 11.149 18.722 1.00 94.50 102 ILE A CA 1
ATOM 800 C C . ILE A 1 102 ? -20.525 12.254 19.652 1.00 94.50 102 ILE A C 1
ATOM 802 O O . ILE A 1 102 ? -21.067 13.252 19.167 1.00 94.50 102 ILE A O 1
ATOM 806 N N . LEU A 1 103 ? -20.322 12.112 20.967 1.00 94.00 103 LEU A N 1
ATOM 807 C CA . LEU A 1 103 ? -20.700 13.128 21.952 1.00 94.00 103 LEU A CA 1
ATOM 808 C C . LEU A 1 103 ? -20.035 14.476 21.658 1.00 94.00 103 LEU A C 1
ATOM 810 O O . LEU A 1 103 ? -20.739 15.472 21.519 1.00 94.00 103 LEU A O 1
ATOM 814 N N . GLU A 1 104 ? -18.711 14.508 21.508 1.00 90.94 104 GLU A N 1
ATOM 815 C CA . GLU A 1 104 ? -17.965 15.759 21.332 1.00 90.94 104 GLU A CA 1
ATOM 816 C C . GLU A 1 104 ? -18.193 16.387 19.952 1.00 90.94 104 GLU A C 1
ATOM 818 O O . GLU A 1 104 ? -18.509 17.572 19.843 1.00 90.94 104 GLU A O 1
ATOM 823 N N . ARG A 1 105 ? -18.047 15.602 18.877 1.00 91.06 105 ARG A N 1
ATOM 824 C CA . ARG A 1 105 ? -17.989 16.137 17.508 1.00 91.06 105 ARG A CA 1
ATOM 825 C C . ARG A 1 105 ? -19.360 16.358 16.879 1.00 91.06 105 ARG A C 1
ATOM 827 O O . ARG A 1 105 ? -19.508 17.277 16.077 1.00 91.06 105 ARG A O 1
ATOM 834 N N . PHE A 1 106 ? -20.341 15.513 17.193 1.00 94.12 106 PHE A N 1
ATOM 835 C CA . PHE A 1 106 ? -21.654 15.551 16.539 1.00 94.12 106 PHE A CA 1
ATOM 836 C C . PHE A 1 106 ? -22.732 16.139 17.437 1.00 94.12 106 PHE A C 1
ATOM 838 O O . PHE A 1 106 ? -23.517 16.964 16.976 1.00 94.12 106 PHE A O 1
ATOM 845 N N . LEU A 1 107 ? -22.763 15.733 18.706 1.00 94.81 107 LEU A N 1
ATOM 846 C CA . LEU A 1 107 ? -23.765 16.203 19.661 1.00 94.81 107 LEU A CA 1
ATOM 847 C C . LEU A 1 107 ? -23.324 17.455 20.428 1.00 94.81 107 LEU A C 1
ATOM 849 O O . LEU A 1 107 ? -24.158 18.068 21.085 1.00 94.81 107 LEU A O 1
ATOM 853 N N . GLN A 1 108 ? -22.045 17.843 20.336 1.00 92.19 108 GLN A N 1
ATOM 854 C CA . GLN A 1 108 ? -21.457 18.965 21.084 1.00 92.19 108 GLN A CA 1
ATOM 855 C C . GLN A 1 108 ? -21.689 18.851 22.602 1.00 92.19 108 GLN A C 1
ATOM 857 O O . GLN A 1 108 ? -21.796 19.847 23.317 1.00 92.19 108 GLN A O 1
ATOM 862 N N . ALA A 1 109 ? -21.784 17.619 23.101 1.00 90.38 109 ALA A N 1
ATOM 863 C CA . ALA A 1 109 ? -21.989 17.325 24.504 1.00 90.38 109 ALA A CA 1
ATOM 864 C C . ALA A 1 109 ? -20.636 17.254 25.218 1.00 90.38 109 ALA A C 1
ATOM 866 O O . ALA A 1 109 ? -19.738 16.529 24.790 1.00 90.38 109 ALA A O 1
ATOM 867 N N . GLU A 1 110 ? -20.504 17.953 26.347 1.00 82.19 110 GLU A N 1
ATOM 868 C CA . GLU A 1 110 ? -19.301 17.852 27.173 1.00 82.19 110 GLU A CA 1
ATOM 869 C C . GLU A 1 110 ? -19.111 16.417 27.689 1.00 82.19 110 GLU A C 1
ATOM 871 O O . GLU A 1 110 ? -20.026 15.810 28.272 1.00 82.19 110 GLU A O 1
ATOM 876 N N . VAL A 1 111 ? -17.899 15.895 27.487 1.00 79.88 111 VAL A N 1
ATOM 877 C CA . VAL A 1 111 ? -17.427 14.629 28.044 1.00 79.88 111 VAL A CA 1
ATOM 878 C C . VAL A 1 111 ? -16.462 14.951 29.180 1.00 79.88 111 VAL A C 1
ATOM 880 O O . VAL A 1 111 ? -15.494 15.692 29.011 1.00 79.88 111 VAL A O 1
ATOM 883 N N . ALA A 1 112 ? -16.735 14.420 30.373 1.00 79.12 112 ALA A N 1
ATOM 884 C CA . ALA A 1 112 ? -15.895 14.685 31.534 1.00 79.12 112 ALA A CA 1
ATOM 885 C C . ALA A 1 112 ? -14.453 14.217 31.271 1.00 79.12 112 ALA A C 1
ATOM 887 O O . ALA A 1 112 ? -14.233 13.073 30.880 1.00 79.12 112 ALA A O 1
ATOM 888 N N . ALA A 1 113 ? -13.462 15.071 31.548 1.00 69.62 113 ALA A N 1
ATOM 889 C CA . ALA A 1 113 ? -12.054 14.787 31.251 1.00 69.62 113 ALA A CA 1
ATOM 890 C C . ALA A 1 113 ? -11.536 13.482 31.893 1.00 69.62 113 ALA A C 1
ATOM 892 O O . ALA A 1 113 ? -10.679 12.813 31.323 1.00 69.62 113 ALA A O 1
ATOM 893 N N . ALA A 1 114 ? -12.096 13.086 33.040 1.00 70.88 114 ALA A N 1
ATOM 894 C CA . ALA A 1 114 ? -11.781 11.829 33.722 1.00 70.88 114 ALA A CA 1
ATOM 895 C C . ALA A 1 114 ? -12.263 10.568 32.973 1.00 70.88 114 ALA A C 1
ATOM 897 O O . ALA A 1 114 ? -11.756 9.480 33.228 1.00 70.88 114 ALA A O 1
ATOM 898 N N . LEU A 1 115 ? -13.236 10.700 32.064 1.00 67.62 115 LEU A N 1
ATOM 899 C CA . LEU A 1 115 ? -13.698 9.625 31.175 1.00 67.62 115 LEU A CA 1
ATOM 900 C C . LEU A 1 115 ? -12.825 9.494 29.920 1.00 67.62 115 LEU A C 1
ATOM 902 O O . LEU A 1 115 ? -12.877 8.468 29.253 1.00 67.62 115 LEU A O 1
ATOM 906 N N . MET A 1 116 ? -12.050 10.541 29.615 1.00 67.94 116 MET A N 1
ATOM 907 C CA . MET A 1 116 ? -11.188 10.648 28.437 1.00 67.94 116 MET A CA 1
ATOM 908 C C . MET A 1 116 ? -9.706 10.441 28.763 1.00 67.94 116 MET A C 1
ATOM 910 O O . MET A 1 116 ? -8.886 10.421 27.853 1.00 67.94 116 MET A O 1
ATOM 914 N N . SER A 1 117 ? -9.321 10.343 30.039 1.00 70.50 117 SER A N 1
ATOM 915 C CA . SER A 1 117 ? -7.905 10.330 30.428 1.00 70.50 117 SER A CA 1
ATOM 916 C C . SER A 1 117 ? -7.151 9.104 29.913 1.00 70.50 117 SER A C 1
ATOM 918 O O . SER A 1 117 ? -5.986 9.224 29.566 1.00 70.50 117 SER A O 1
ATOM 920 N N . ASP A 1 118 ? -7.815 7.948 29.853 1.00 68.25 118 ASP A N 1
ATOM 921 C CA . ASP A 1 118 ? -7.297 6.711 29.254 1.00 68.25 118 ASP A CA 1
ATOM 922 C C . ASP A 1 118 ? -7.468 6.680 27.726 1.00 68.25 118 ASP A C 1
ATOM 924 O O . ASP A 1 118 ? -6.725 6.001 27.032 1.00 68.25 118 ASP A O 1
ATOM 928 N N . LEU A 1 119 ? -8.414 7.456 27.193 1.00 65.81 119 LEU A N 1
ATOM 929 C CA . LEU A 1 119 ? -8.674 7.585 25.755 1.00 65.81 119 LEU A CA 1
ATOM 930 C C . LEU A 1 119 ? -7.738 8.578 25.044 1.00 65.81 119 LEU A C 1
ATOM 932 O O . LEU A 1 119 ? -7.658 8.583 23.821 1.00 65.81 119 LEU A O 1
ATOM 936 N N . LYS A 1 120 ? -7.042 9.428 25.806 1.00 68.62 120 LYS A N 1
ATOM 937 C CA . LYS A 1 120 ? -6.012 10.364 25.323 1.00 68.62 120 LYS A CA 1
ATOM 938 C C . LYS A 1 120 ? -4.606 9.766 25.328 1.00 68.62 120 LYS A C 1
ATOM 940 O O . LYS A 1 120 ? -3.651 10.491 25.053 1.00 68.62 120 LYS A O 1
ATOM 945 N N . ASP A 1 121 ? -4.478 8.490 25.676 1.00 78.31 121 ASP A N 1
ATOM 946 C CA . ASP A 1 121 ? -3.220 7.770 25.540 1.00 78.31 121 ASP A CA 1
ATOM 947 C C . ASP A 1 121 ? -2.807 7.771 24.053 1.00 78.31 121 ASP A C 1
ATOM 949 O O . ASP A 1 121 ? -3.593 7.318 23.212 1.00 78.31 121 ASP A O 1
ATOM 953 N N . PRO A 1 122 ? -1.622 8.307 23.698 1.00 77.94 122 PRO A N 1
ATOM 954 C CA . PRO A 1 122 ? -1.140 8.311 22.322 1.00 77.94 122 PRO A CA 1
ATOM 955 C C . PRO A 1 122 ? -1.195 6.930 21.668 1.00 77.94 122 PRO A C 1
ATOM 957 O O . PRO A 1 122 ? -1.553 6.836 20.498 1.00 77.94 122 PRO A O 1
ATOM 960 N N . GLU A 1 123 ? -0.919 5.864 22.423 1.00 83.81 123 GLU A N 1
ATOM 961 C CA . GLU A 1 123 ? -0.945 4.493 21.915 1.00 83.81 123 GLU A CA 1
ATOM 962 C C . GLU A 1 123 ? -2.360 4.072 21.498 1.00 83.81 123 GLU A C 1
ATOM 964 O O . GLU A 1 123 ? -2.559 3.511 20.422 1.00 83.81 123 GLU A O 1
ATOM 969 N N . VAL A 1 124 ? -3.367 4.434 22.297 1.00 80.31 124 VAL A N 1
ATOM 970 C CA . VAL A 1 124 ? -4.782 4.161 22.006 1.00 80.31 124 VAL A CA 1
ATOM 971 C C . VAL A 1 124 ? -5.248 4.923 20.764 1.00 80.31 124 VAL A C 1
ATOM 973 O O . VAL A 1 124 ? -5.936 4.358 19.914 1.00 80.31 124 VAL A O 1
ATOM 976 N N . VAL A 1 125 ? -4.853 6.192 20.629 1.00 80.75 125 VAL A N 1
ATOM 977 C CA . VAL A 1 125 ? -5.203 7.018 19.462 1.00 80.75 125 VAL A CA 1
ATOM 978 C C . VAL A 1 125 ? -4.543 6.482 18.188 1.00 80.75 125 VAL A C 1
ATOM 980 O O . VAL A 1 125 ? -5.195 6.390 17.145 1.00 80.75 125 VAL A O 1
ATOM 983 N N . VAL A 1 126 ? -3.264 6.102 18.263 1.00 84.56 126 VAL A N 1
ATOM 984 C CA . VAL A 1 126 ? -2.530 5.529 17.127 1.00 84.56 126 VAL A CA 1
ATOM 985 C C . VAL A 1 126 ? -3.102 4.167 16.740 1.00 84.56 126 VAL A C 1
ATOM 987 O O . VAL A 1 126 ? -3.304 3.933 15.549 1.00 84.56 126 VAL A O 1
ATOM 990 N N . MET A 1 127 ? -3.427 3.307 17.712 1.00 88.31 127 MET A N 1
ATOM 991 C CA . MET A 1 127 ? -4.043 2.002 17.458 1.00 88.31 127 MET A CA 1
ATOM 992 C C . MET A 1 127 ? -5.391 2.149 16.754 1.00 88.31 127 MET A C 1
ATOM 994 O O . MET A 1 127 ? -5.634 1.496 15.745 1.00 88.31 127 MET A O 1
ATOM 998 N N . GLN A 1 128 ? -6.240 3.064 17.222 1.00 82.88 128 GLN A N 1
ATOM 999 C CA . GLN A 1 128 ? -7.530 3.313 16.587 1.00 82.88 128 GLN A CA 1
ATOM 1000 C C . GLN A 1 128 ? -7.362 3.782 15.127 1.00 82.88 128 GLN A C 1
ATOM 1002 O O . GLN A 1 128 ? -8.034 3.284 14.224 1.00 82.88 128 GLN A O 1
ATOM 1007 N N . SER A 1 129 ? -6.451 4.729 14.886 1.00 85.56 129 SER A N 1
ATOM 1008 C CA . SER A 1 129 ? -6.153 5.223 13.535 1.00 85.56 129 SER A CA 1
ATOM 1009 C C . SER A 1 129 ? -5.602 4.114 12.626 1.00 85.56 129 SER A C 1
ATOM 1011 O O . SER A 1 129 ? -5.969 4.021 11.454 1.00 85.56 129 SER A O 1
ATOM 1013 N N . LEU A 1 130 ? -4.760 3.231 13.175 1.00 92.06 130 LEU A N 1
ATOM 1014 C CA . LEU A 1 130 ? -4.218 2.063 12.481 1.00 92.06 130 LEU A CA 1
ATOM 1015 C C . LEU A 1 130 ? -5.323 1.080 12.068 1.00 92.06 130 LEU A C 1
ATOM 1017 O O . LEU A 1 130 ? -5.368 0.659 10.913 1.00 92.06 130 LEU A O 1
ATOM 1021 N N . GLU A 1 131 ? -6.223 0.727 12.988 1.00 89.69 131 GLU A N 1
ATOM 1022 C CA . GLU A 1 131 ? -7.350 -0.170 12.710 1.00 89.69 131 GLU A CA 1
ATOM 1023 C C . GLU A 1 131 ? -8.268 0.393 11.622 1.00 89.69 131 GLU A C 1
ATOM 1025 O O . GLU A 1 131 ? -8.667 -0.338 10.714 1.00 89.69 131 GLU A O 1
ATOM 1030 N N . GLU A 1 132 ? -8.553 1.696 11.672 1.00 85.50 132 GLU A N 1
ATOM 1031 C CA . GLU A 1 132 ? -9.340 2.389 10.648 1.00 85.50 132 GLU A CA 1
ATOM 1032 C C . GLU A 1 132 ? -8.684 2.307 9.275 1.00 85.50 132 GLU A C 1
ATOM 1034 O O . GLU A 1 132 ? -9.321 1.883 8.305 1.00 85.50 132 GLU A O 1
ATOM 1039 N N . ALA A 1 133 ? -7.392 2.630 9.202 1.00 89.19 133 ALA A N 1
ATOM 1040 C CA . ALA A 1 133 ? -6.648 2.567 7.955 1.00 89.19 133 ALA A CA 1
ATOM 1041 C C . ALA A 1 133 ? -6.626 1.148 7.370 1.00 89.19 133 ALA A C 1
ATOM 1043 O O . ALA A 1 133 ? -6.763 0.985 6.159 1.00 89.19 133 ALA A O 1
ATOM 1044 N N . ILE A 1 134 ? -6.498 0.118 8.210 1.00 92.44 134 ILE A N 1
ATOM 1045 C CA . ILE A 1 134 ? -6.500 -1.285 7.782 1.00 92.44 134 ILE A CA 1
ATOM 1046 C C . ILE A 1 134 ? -7.872 -1.717 7.268 1.00 92.44 134 ILE A C 1
ATOM 1048 O O . ILE A 1 134 ? -7.963 -2.343 6.210 1.00 92.44 134 ILE A O 1
ATOM 1052 N N . VAL A 1 135 ? -8.945 -1.399 7.994 1.00 87.56 135 VAL A N 1
ATOM 1053 C CA . VAL A 1 135 ? -10.308 -1.781 7.602 1.00 87.56 135 VAL A CA 1
ATOM 1054 C C . VAL A 1 135 ? -10.703 -1.106 6.291 1.00 87.56 135 VAL A C 1
ATOM 1056 O O . VAL A 1 135 ? -11.196 -1.775 5.383 1.00 87.56 135 VAL A O 1
ATOM 1059 N N . GLU A 1 136 ? -10.456 0.195 6.162 1.00 85.62 136 GLU A N 1
ATOM 1060 C CA . GLU A 1 136 ? -10.772 0.956 4.949 1.00 85.62 136 GLU A CA 1
ATOM 1061 C C . GLU A 1 136 ? -9.822 0.616 3.794 1.00 85.62 136 GLU A C 1
ATOM 1063 O O . GLU A 1 136 ? -10.243 0.524 2.638 1.00 85.62 136 GLU A O 1
ATOM 1068 N N . GLY A 1 137 ? -8.562 0.313 4.114 1.00 88.25 137 GLY A N 1
ATOM 1069 C CA . GLY A 1 137 ? -7.534 -0.134 3.180 1.00 88.25 137 GLY A CA 1
ATOM 1070 C C . GLY A 1 137 ? -7.908 -1.380 2.380 1.00 88.25 137 GLY A C 1
ATOM 1071 O O . GLY A 1 137 ? -7.500 -1.508 1.227 1.00 88.25 137 GLY A O 1
ATOM 1072 N N . LYS A 1 138 ? -8.744 -2.263 2.947 1.00 88.56 138 LYS A N 1
ATOM 1073 C CA . LYS A 1 138 ? -9.269 -3.459 2.259 1.00 88.56 138 LYS A CA 1
ATOM 1074 C C . LYS A 1 138 ? -10.161 -3.123 1.065 1.00 88.56 138 LYS A C 1
ATOM 1076 O O . LYS A 1 138 ? -10.266 -3.930 0.148 1.00 88.56 138 LYS A O 1
ATOM 1081 N N . GLN A 1 139 ? -10.822 -1.965 1.088 1.00 84.69 139 GLN A N 1
ATOM 1082 C CA . GLN A 1 139 ? -11.665 -1.486 -0.011 1.00 84.69 139 GLN A CA 1
ATOM 1083 C C . GLN A 1 139 ? -10.929 -0.474 -0.888 1.00 84.69 139 GLN A C 1
ATOM 1085 O O . GLN A 1 139 ? -11.149 -0.428 -2.094 1.00 84.69 139 GLN A O 1
ATOM 1090 N N . ASN A 1 140 ? -10.053 0.335 -0.289 1.00 84.44 140 ASN A N 1
ATOM 1091 C CA . ASN A 1 140 ? -9.288 1.351 -0.991 1.00 84.44 140 ASN A CA 1
ATOM 1092 C C . ASN A 1 140 ? -7.849 1.417 -0.466 1.00 84.44 140 ASN A C 1
ATOM 1094 O O . ASN A 1 140 ? -7.562 2.079 0.533 1.00 84.44 140 ASN A O 1
ATOM 1098 N N . ARG A 1 141 ? -6.917 0.794 -1.194 1.00 91.12 141 ARG A N 1
ATOM 1099 C CA . ARG A 1 141 ? -5.498 0.719 -0.808 1.00 91.12 141 ARG A CA 1
ATOM 1100 C C . ARG A 1 141 ? -4.815 2.096 -0.704 1.00 91.12 141 ARG A C 1
ATOM 1102 O O . ARG A 1 141 ? -3.790 2.211 -0.032 1.00 91.12 141 ARG A O 1
ATOM 1109 N N . TYR A 1 142 ? -5.380 3.157 -1.298 1.00 87.75 142 TYR A N 1
ATOM 1110 C CA . TYR A 1 142 ? -4.883 4.527 -1.106 1.00 87.75 142 TYR A CA 1
ATOM 1111 C C . TYR A 1 142 ? -4.985 4.994 0.351 1.00 87.75 142 TYR A C 1
ATOM 1113 O O . TYR A 1 142 ? -4.143 5.776 0.783 1.00 87.75 142 TYR A O 1
ATOM 1121 N N . VAL A 1 143 ? -5.932 4.467 1.135 1.00 89.31 143 VAL A N 1
ATOM 1122 C CA . VAL A 1 143 ? -6.036 4.784 2.568 1.00 89.31 143 VAL A CA 1
ATOM 1123 C C . VAL A 1 143 ? -4.782 4.328 3.319 1.00 89.31 143 VAL A C 1
ATOM 1125 O O . VAL A 1 143 ? -4.231 5.090 4.111 1.00 89.31 143 VAL A O 1
ATOM 1128 N N . LEU A 1 144 ? -4.256 3.134 3.012 1.00 94.12 144 LEU A N 1
ATOM 1129 C CA . LEU A 1 144 ? -2.992 2.654 3.589 1.00 94.12 144 LEU A CA 1
ATOM 1130 C C . LEU A 1 144 ? -1.813 3.538 3.171 1.00 94.12 144 LEU A C 1
ATOM 1132 O O . LEU A 1 144 ? -0.933 3.834 3.981 1.00 94.12 144 LEU A O 1
ATOM 1136 N N . LEU A 1 145 ? -1.789 3.968 1.906 1.00 91.50 145 LEU A N 1
ATOM 1137 C CA . LEU A 1 145 ? -0.749 4.862 1.406 1.00 91.50 145 LEU A CA 1
ATOM 1138 C C . LEU A 1 145 ? -0.766 6.203 2.147 1.00 91.50 145 LEU A C 1
ATOM 1140 O O . LEU A 1 145 ? 0.288 6.671 2.578 1.00 91.50 145 LEU A O 1
ATOM 1144 N N . ASP A 1 146 ? -1.939 6.811 2.310 1.00 86.06 146 ASP A N 1
ATOM 1145 C CA . ASP A 1 146 ? -2.085 8.090 3.000 1.00 86.06 146 ASP A CA 1
ATOM 1146 C C . ASP A 1 146 ? -1.790 7.975 4.496 1.00 86.06 146 ASP A C 1
ATOM 1148 O O . ASP A 1 146 ? -1.091 8.836 5.034 1.00 86.06 146 ASP A O 1
ATOM 1152 N N . TYR A 1 147 ? -2.194 6.878 5.140 1.00 94.25 147 TYR A N 1
ATOM 1153 C CA . TYR A 1 147 ? -1.816 6.581 6.521 1.00 94.25 147 TYR A CA 1
ATOM 1154 C C . TYR A 1 147 ? -0.288 6.543 6.694 1.00 94.25 147 TYR A C 1
ATOM 1156 O O . TYR A 1 147 ? 0.274 7.245 7.536 1.00 94.25 147 TYR A O 1
ATOM 1164 N N . VAL A 1 148 ? 0.426 5.804 5.835 1.00 95.31 148 VAL A N 1
ATOM 1165 C CA . VAL A 1 148 ? 1.898 5.743 5.884 1.00 95.31 148 VAL A CA 1
ATOM 1166 C C . VAL A 1 148 ? 2.535 7.096 5.552 1.00 95.31 148 VAL A C 1
ATOM 1168 O O . VAL A 1 148 ? 3.575 7.441 6.115 1.00 95.31 148 VAL A O 1
ATOM 1171 N N . ARG A 1 149 ? 1.939 7.898 4.661 1.00 90.81 149 ARG A N 1
ATOM 1172 C CA . ARG A 1 149 ? 2.422 9.259 4.370 1.00 90.81 149 ARG A CA 1
ATOM 1173 C C . ARG A 1 149 ? 2.302 10.178 5.581 1.00 90.81 149 ARG A C 1
ATOM 1175 O O . ARG A 1 149 ? 3.244 10.924 5.828 1.00 90.81 149 ARG A O 1
ATOM 1182 N N . GLN A 1 150 ? 1.200 10.109 6.323 1.00 84.31 150 GLN A N 1
ATOM 1183 C CA . GLN A 1 150 ? 1.023 10.859 7.569 1.00 84.31 150 GLN A CA 1
ATOM 1184 C C . GLN A 1 150 ? 2.041 10.400 8.619 1.00 84.31 150 GLN A C 1
ATOM 1186 O O . GLN A 1 150 ? 2.791 11.216 9.142 1.00 84.31 150 GLN A O 1
ATOM 1191 N N . MET A 1 151 ? 2.199 9.089 8.816 1.00 92.81 151 MET A N 1
ATOM 1192 C CA . MET A 1 151 ? 3.206 8.525 9.727 1.00 92.81 151 MET A CA 1
ATOM 1193 C C . MET A 1 151 ? 4.651 8.957 9.383 1.00 92.81 151 MET A C 1
ATOM 1195 O O . MET A 1 151 ? 5.487 9.129 10.268 1.00 92.81 151 MET A O 1
ATOM 1199 N N . ARG A 1 152 ? 4.975 9.155 8.098 1.00 91.06 152 ARG A N 1
ATOM 1200 C CA . ARG A 1 152 ? 6.288 9.672 7.652 1.00 91.06 152 ARG A CA 1
ATOM 1201 C C . ARG A 1 152 ? 6.515 11.151 7.967 1.00 91.06 152 ARG A C 1
ATOM 1203 O O . ARG A 1 152 ? 7.666 11.582 7.970 1.00 91.06 152 ARG A O 1
ATOM 1210 N N . GLN A 1 153 ? 5.447 11.924 8.153 1.00 85.81 153 GLN A N 1
ATOM 1211 C CA . GLN A 1 153 ? 5.515 13.336 8.544 1.00 85.81 153 GLN A CA 1
ATOM 1212 C C . GLN A 1 153 ? 5.692 13.495 10.059 1.00 85.81 153 GLN A C 1
ATOM 1214 O O . GLN A 1 153 ? 6.209 14.517 10.505 1.00 85.81 153 GLN A O 1
ATOM 1219 N N . GLU A 1 154 ? 5.311 12.473 10.823 1.00 89.94 154 GLU A N 1
ATOM 1220 C CA . GLU A 1 154 ? 5.536 12.382 12.262 1.00 89.94 154 GLU A CA 1
ATOM 1221 C C . GLU A 1 154 ? 6.974 11.951 12.609 1.00 89.94 154 GLU A C 1
ATOM 1223 O O . GLU A 1 154 ? 7.787 11.571 11.756 1.00 89.94 154 GLU A O 1
ATOM 1228 N N . ASN A 1 155 ? 7.310 12.005 13.899 1.00 88.50 155 ASN A N 1
ATOM 1229 C CA . ASN A 1 155 ? 8.628 11.614 14.401 1.00 88.50 155 ASN A CA 1
ATOM 1230 C C . ASN A 1 155 ? 8.879 10.086 14.328 1.00 88.50 155 ASN A C 1
ATOM 1232 O O . ASN A 1 155 ? 8.013 9.298 13.947 1.00 88.50 155 ASN A O 1
ATOM 1236 N N . GLU A 1 156 ? 10.110 9.664 14.636 1.00 93.88 156 GLU A N 1
ATOM 1237 C CA . GLU A 1 156 ? 10.488 8.240 14.627 1.00 93.88 156 GLU A CA 1
ATOM 1238 C C . GLU A 1 156 ? 9.738 7.414 15.674 1.00 93.88 156 GLU A C 1
ATOM 1240 O O . GLU A 1 156 ? 9.366 6.278 15.387 1.00 93.88 156 GLU A O 1
ATOM 1245 N N . ASP A 1 157 ? 9.461 7.990 16.844 1.00 92.88 157 ASP A N 1
ATOM 1246 C CA . ASP A 1 157 ? 8.779 7.301 17.942 1.00 92.88 157 ASP A CA 1
ATOM 1247 C C . ASP A 1 157 ? 7.363 6.869 17.542 1.00 92.88 157 ASP A C 1
ATOM 1249 O O . ASP A 1 157 ? 6.964 5.741 17.819 1.00 92.88 157 ASP A O 1
ATOM 1253 N N . VAL A 1 158 ? 6.628 7.720 16.815 1.00 90.12 158 VAL A N 1
ATOM 1254 C CA . VAL A 1 158 ? 5.305 7.376 16.267 1.00 90.12 158 VAL A CA 1
ATOM 1255 C C . VAL A 1 158 ? 5.412 6.231 15.260 1.00 90.12 158 VAL A C 1
ATOM 1257 O O . VAL A 1 158 ? 4.591 5.317 15.281 1.00 90.12 158 VAL A O 1
ATOM 1260 N N . ALA A 1 159 ? 6.431 6.225 14.398 1.00 94.31 159 ALA A N 1
ATOM 1261 C CA . ALA A 1 159 ? 6.609 5.145 13.430 1.00 94.31 159 ALA A CA 1
ATOM 1262 C C . ALA A 1 159 ? 6.925 3.802 14.111 1.00 94.31 159 ALA A C 1
ATOM 1264 O O . ALA A 1 159 ? 6.381 2.773 13.710 1.00 94.31 159 ALA A O 1
ATOM 1265 N N . TYR A 1 160 ? 7.765 3.797 15.152 1.00 96.69 160 TYR A N 1
ATOM 1266 C CA . TYR A 1 160 ? 8.012 2.586 15.939 1.00 96.69 160 TYR A CA 1
ATOM 1267 C C . TYR A 1 160 ? 6.764 2.134 16.690 1.00 96.69 160 TYR A C 1
ATOM 1269 O O . TYR A 1 160 ? 6.432 0.956 16.620 1.00 96.69 160 TYR A O 1
ATOM 1277 N N . MET A 1 161 ? 6.019 3.063 17.293 1.00 95.12 161 MET A N 1
ATOM 1278 C CA . MET A 1 161 ? 4.743 2.765 17.944 1.00 95.12 161 MET A CA 1
ATOM 1279 C C . MET A 1 161 ? 3.766 2.083 16.978 1.00 95.12 161 MET A C 1
ATOM 1281 O O . MET A 1 161 ? 3.190 1.059 17.324 1.00 95.12 161 MET A O 1
ATOM 1285 N N . VAL A 1 162 ? 3.628 2.578 15.742 1.00 96.06 162 VAL A N 1
ATOM 1286 C CA . VAL A 1 162 ? 2.800 1.930 14.706 1.00 96.06 162 VAL A CA 1
ATOM 1287 C C . VAL A 1 162 ? 3.291 0.512 14.391 1.00 96.06 162 VAL A C 1
ATOM 1289 O O . VAL A 1 162 ? 2.483 -0.411 14.295 1.00 96.06 162 VAL A O 1
ATOM 1292 N N . ILE A 1 163 ? 4.604 0.310 14.228 1.00 97.50 163 ILE A N 1
ATOM 1293 C CA . ILE A 1 163 ? 5.171 -1.017 13.927 1.00 97.50 163 ILE A CA 1
ATOM 1294 C C . ILE A 1 163 ? 4.979 -1.998 15.097 1.00 97.50 163 ILE A C 1
ATOM 1296 O O . ILE A 1 163 ? 4.765 -3.194 14.869 1.00 97.50 163 ILE A O 1
ATOM 1300 N N . ASP A 1 164 ? 5.045 -1.512 16.332 1.00 96.19 164 ASP A N 1
ATOM 1301 C CA . ASP A 1 164 ? 4.840 -2.315 17.535 1.00 96.19 164 ASP A CA 1
ATOM 1302 C C . ASP A 1 164 ? 3.361 -2.686 17.696 1.00 96.19 164 ASP A C 1
ATOM 1304 O O . ASP A 1 164 ? 3.038 -3.863 17.865 1.00 96.19 164 ASP A O 1
ATOM 1308 N N . LEU A 1 165 ? 2.453 -1.725 17.501 1.00 95.12 165 LEU A N 1
ATOM 1309 C CA . LEU A 1 165 ? 1.002 -1.935 17.545 1.00 95.12 165 LEU A CA 1
ATOM 1310 C C . LEU A 1 165 ? 0.489 -2.931 16.497 1.00 95.12 165 LEU A C 1
ATOM 1312 O O . LEU A 1 165 ? -0.538 -3.573 16.711 1.00 95.12 165 LEU A O 1
ATOM 1316 N N . LEU A 1 166 ? 1.227 -3.152 15.405 1.00 95.56 166 LEU A N 1
ATOM 1317 C CA . LEU A 1 166 ? 0.910 -4.211 14.444 1.00 95.56 166 LEU A CA 1
ATOM 1318 C C . LEU A 1 166 ? 0.974 -5.633 15.027 1.00 95.56 166 LEU A C 1
ATOM 1320 O O . LEU A 1 166 ? 0.473 -6.552 14.384 1.00 95.56 166 LEU A O 1
ATOM 1324 N N . ASP A 1 167 ? 1.537 -5.841 16.225 1.00 92.0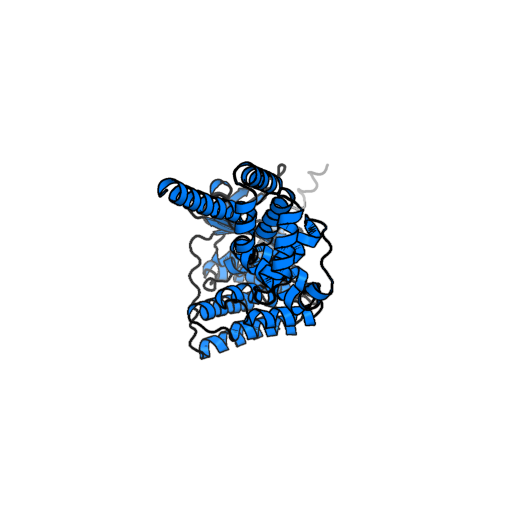6 167 ASP A N 1
ATOM 1325 C CA . ASP A 1 167 ? 1.409 -7.123 16.941 1.00 92.06 167 ASP A CA 1
ATOM 1326 C C . ASP A 1 167 ? -0.010 -7.381 17.472 1.00 92.06 167 ASP A C 1
ATOM 1328 O O . ASP A 1 167 ? -0.363 -8.530 17.742 1.00 92.06 167 ASP A O 1
ATOM 1332 N N . LEU A 1 168 ? -0.824 -6.332 17.622 1.00 91.44 168 LEU A N 1
ATOM 1333 C CA . LEU A 1 168 ? -2.214 -6.419 18.081 1.00 91.44 168 LEU A CA 1
ATOM 1334 C C . LEU A 1 168 ? -3.206 -6.611 16.923 1.00 91.44 168 LEU A C 1
ATOM 1336 O O . LEU A 1 168 ? -4.370 -6.941 17.146 1.00 91.44 168 LEU A O 1
ATOM 1340 N N . VAL A 1 169 ? -2.748 -6.422 15.686 1.00 92.19 169 VAL A N 1
ATOM 1341 C CA . VAL A 1 169 ? -3.544 -6.538 14.461 1.00 92.19 169 VAL A CA 1
ATOM 1342 C C . VAL A 1 169 ? -3.539 -7.991 13.955 1.00 92.19 169 VAL A C 1
ATOM 1344 O O . VAL A 1 169 ? -2.532 -8.693 14.093 1.00 92.19 169 VAL A O 1
ATOM 1347 N N . PRO A 1 170 ? -4.630 -8.484 13.327 1.00 91.81 170 PRO A N 1
ATOM 1348 C CA . PRO A 1 170 ? -4.620 -9.780 12.657 1.00 91.81 170 PRO A CA 1
ATOM 1349 C C . PRO A 1 170 ? -3.454 -9.906 11.670 1.00 91.81 170 PRO A C 1
ATOM 1351 O O . PRO A 1 170 ? -3.322 -9.114 10.742 1.00 91.81 170 PRO A O 1
ATOM 1354 N N . ALA A 1 171 ? -2.638 -10.952 11.817 1.00 92.00 171 ALA A N 1
ATOM 1355 C CA . ALA A 1 171 ? -1.384 -11.092 11.072 1.00 92.00 171 ALA A CA 1
ATOM 1356 C C . ALA A 1 171 ? -1.529 -11.025 9.537 1.00 92.00 171 ALA A C 1
ATOM 1358 O O . ALA A 1 171 ? -0.578 -10.643 8.864 1.00 92.00 171 ALA A O 1
ATOM 1359 N N . GLY A 1 172 ? -2.693 -11.392 8.983 1.00 93.44 172 GLY A N 1
ATOM 1360 C CA . GLY A 1 172 ? -2.977 -11.301 7.544 1.00 93.44 172 GLY A CA 1
ATOM 1361 C C . GLY A 1 172 ? -3.156 -9.879 7.012 1.00 93.44 172 GLY A C 1
ATOM 1362 O O . GLY A 1 172 ? -3.008 -9.667 5.815 1.00 93.44 172 GLY A O 1
ATOM 1363 N N . ASP A 1 173 ? -3.406 -8.904 7.884 1.00 93.88 173 ASP A N 1
ATOM 1364 C CA . ASP A 1 173 ? -3.575 -7.500 7.504 1.00 93.88 173 ASP A CA 1
ATOM 1365 C C . ASP A 1 173 ? -2.241 -6.719 7.545 1.00 93.88 173 ASP A C 1
ATOM 1367 O O . ASP A 1 173 ? -2.134 -5.603 7.036 1.00 93.88 173 ASP A O 1
ATOM 1371 N N . CYS A 1 174 ? -1.187 -7.309 8.116 1.00 96.00 174 CYS A N 1
ATOM 1372 C CA . CYS A 1 174 ? 0.106 -6.656 8.326 1.00 96.00 174 CYS A CA 1
ATOM 1373 C C . CYS A 1 174 ? 1.027 -6.562 7.085 1.00 96.00 174 CYS A C 1
ATOM 1375 O O . CYS A 1 174 ? 1.726 -5.549 6.967 1.00 96.00 174 CYS A O 1
ATOM 1377 N N . PRO A 1 175 ? 1.113 -7.560 6.170 1.00 96.50 175 PRO A N 1
ATOM 1378 C CA . PRO A 1 175 ? 2.156 -7.590 5.142 1.00 96.50 175 PRO A CA 1
ATOM 1379 C C . PRO A 1 175 ? 2.176 -6.368 4.226 1.00 96.50 175 PRO A C 1
ATOM 1381 O O . PRO A 1 175 ? 3.244 -5.819 3.951 1.00 96.50 175 PRO A O 1
ATOM 1384 N N . GLU A 1 176 ? 1.010 -5.912 3.769 1.00 96.06 176 GLU A N 1
ATOM 1385 C CA . GLU A 1 176 ? 0.934 -4.766 2.868 1.00 96.06 176 GLU A CA 1
ATOM 1386 C C . GLU A 1 176 ? 1.343 -3.460 3.557 1.00 96.06 176 GLU A C 1
ATOM 1388 O O . GLU A 1 176 ? 2.145 -2.702 3.001 1.00 96.06 176 GLU A O 1
ATOM 1393 N N . LEU A 1 177 ? 0.848 -3.207 4.771 1.00 97.62 177 LEU A N 1
ATOM 1394 C CA . LEU A 1 177 ? 1.191 -1.987 5.491 1.00 97.62 177 LEU A CA 1
ATOM 1395 C C . LEU A 1 177 ? 2.684 -1.952 5.836 1.00 97.62 177 LEU A C 1
ATOM 1397 O O . LEU A 1 177 ? 3.350 -0.951 5.577 1.00 97.62 177 LEU A O 1
ATOM 1401 N N . LEU A 1 178 ? 3.247 -3.064 6.321 1.00 98.44 178 LEU A N 1
ATOM 1402 C CA . LEU A 1 178 ? 4.685 -3.174 6.580 1.00 98.44 178 LEU A CA 1
ATOM 1403 C C . LEU A 1 178 ? 5.518 -2.983 5.305 1.00 98.44 178 LEU A C 1
ATOM 1405 O O . LEU A 1 178 ? 6.575 -2.352 5.352 1.00 98.44 178 LEU A O 1
ATOM 1409 N N . ARG A 1 179 ? 5.043 -3.473 4.151 1.00 98.31 179 ARG A N 1
ATOM 1410 C CA . ARG A 1 179 ? 5.681 -3.231 2.848 1.00 98.31 179 ARG A CA 1
ATOM 1411 C C . ARG A 1 179 ? 5.700 -1.743 2.506 1.00 98.31 179 ARG A C 1
ATOM 1413 O O . ARG A 1 179 ? 6.726 -1.240 2.059 1.00 98.31 179 ARG A O 1
ATOM 1420 N N . LEU A 1 180 ? 4.599 -1.025 2.728 1.00 98.19 180 LEU A N 1
ATOM 1421 C CA . LEU A 1 180 ? 4.539 0.422 2.509 1.00 98.19 180 LEU A CA 1
ATOM 1422 C C . LEU A 1 180 ? 5.444 1.182 3.495 1.00 98.19 180 LEU A C 1
ATOM 1424 O O . LEU A 1 180 ? 6.167 2.091 3.080 1.00 98.19 180 LEU A O 1
ATOM 1428 N N . ILE A 1 181 ? 5.480 0.788 4.771 1.00 98.25 181 ILE A N 1
ATOM 1429 C CA . ILE A 1 181 ? 6.384 1.364 5.782 1.00 98.25 181 ILE A CA 1
ATOM 1430 C C . ILE A 1 181 ? 7.855 1.125 5.406 1.00 98.25 181 ILE A C 1
ATOM 1432 O O . ILE A 1 181 ? 8.682 2.011 5.590 1.00 98.25 181 ILE A O 1
ATOM 1436 N N . ALA A 1 182 ? 8.204 -0.009 4.796 1.00 98.38 182 ALA A N 1
ATOM 1437 C CA . ALA A 1 182 ? 9.579 -0.307 4.386 1.00 98.38 182 ALA A CA 1
ATOM 1438 C C . ALA A 1 182 ? 10.162 0.655 3.321 1.00 98.38 182 ALA A C 1
ATOM 1440 O O . ALA A 1 182 ? 11.374 0.656 3.107 1.00 98.38 182 ALA A O 1
ATOM 1441 N N . TYR A 1 183 ? 9.335 1.497 2.686 1.00 97.38 183 TYR A N 1
ATOM 1442 C CA . TYR A 1 183 ? 9.779 2.605 1.822 1.00 97.38 183 TYR A CA 1
ATOM 1443 C C . TYR A 1 183 ? 10.080 3.912 2.585 1.00 97.38 183 TYR A C 1
ATOM 1445 O O . TYR A 1 183 ? 10.326 4.940 1.954 1.00 97.38 183 TYR A O 1
ATOM 1453 N N . ASP A 1 184 ? 10.032 3.916 3.921 1.00 96.62 184 ASP A N 1
ATOM 1454 C CA . ASP A 1 184 ? 10.406 5.076 4.734 1.00 96.62 184 ASP A CA 1
ATOM 1455 C C . ASP A 1 184 ? 11.857 5.513 4.452 1.00 96.62 184 ASP A C 1
ATOM 1457 O O . ASP A 1 184 ? 12.761 4.691 4.277 1.00 96.62 184 ASP A O 1
ATOM 1461 N N . ALA A 1 185 ? 12.084 6.827 4.403 1.00 93.69 185 ALA A N 1
ATOM 1462 C CA . ALA A 1 185 ? 13.410 7.393 4.167 1.00 93.69 185 ALA A CA 1
ATOM 1463 C C . ALA A 1 185 ? 14.360 7.163 5.356 1.00 93.69 185 ALA A C 1
ATOM 1465 O O . ALA A 1 185 ? 15.579 7.159 5.178 1.00 93.69 185 ALA A O 1
ATOM 1466 N N . ARG A 1 186 ? 13.812 6.955 6.560 1.00 95.00 186 ARG A N 1
ATOM 1467 C CA . ARG A 1 186 ? 14.545 6.685 7.799 1.00 95.00 186 ARG A CA 1
ATOM 1468 C C . ARG A 1 186 ? 14.985 5.217 7.803 1.00 95.00 186 ARG A C 1
ATOM 1470 O O . ARG A 1 186 ? 14.145 4.321 7.930 1.00 95.00 186 ARG A O 1
ATOM 1477 N N . PRO A 1 187 ? 16.296 4.914 7.685 1.00 94.38 187 PRO A N 1
ATOM 1478 C CA . PRO A 1 187 ? 16.747 3.544 7.443 1.00 94.38 187 PRO A CA 1
ATOM 1479 C C . PRO A 1 187 ? 16.401 2.556 8.557 1.00 94.38 187 PRO A C 1
ATOM 1481 O O . PRO A 1 187 ? 16.294 1.363 8.282 1.00 94.38 187 PRO A O 1
ATOM 1484 N N . MET A 1 188 ? 16.275 3.019 9.805 1.00 96.75 188 MET A N 1
ATOM 1485 C CA . MET A 1 188 ? 15.924 2.149 10.930 1.00 96.75 188 MET A CA 1
ATOM 1486 C C . MET A 1 188 ? 14.448 1.758 10.893 1.00 96.75 188 MET A C 1
ATOM 1488 O O . MET A 1 188 ? 14.171 0.566 10.911 1.00 96.75 188 MET A O 1
ATOM 1492 N N . VAL A 1 189 ? 13.530 2.710 10.688 1.00 97.81 189 VAL A N 1
ATOM 1493 C CA . VAL A 1 189 ? 12.090 2.439 10.504 1.00 97.81 189 VAL A CA 1
ATOM 1494 C C . VAL A 1 189 ? 11.862 1.423 9.377 1.00 97.81 189 VAL A C 1
ATOM 1496 O O . VAL A 1 189 ? 11.204 0.401 9.576 1.00 97.81 189 VAL A O 1
ATOM 1499 N N . ALA A 1 190 ? 12.492 1.639 8.216 1.00 97.75 190 ALA A N 1
ATOM 1500 C CA . ALA A 1 190 ? 12.387 0.724 7.081 1.00 97.75 190 ALA A CA 1
ATOM 1501 C C . ALA A 1 190 ? 12.900 -0.695 7.401 1.00 97.75 190 ALA A C 1
ATOM 1503 O O . ALA A 1 190 ? 12.298 -1.693 6.996 1.00 97.75 190 ALA A O 1
ATOM 1504 N N . ARG A 1 191 ? 14.014 -0.808 8.138 1.00 98.31 191 ARG A N 1
ATOM 1505 C CA . ARG A 1 191 ? 14.575 -2.103 8.557 1.00 98.31 191 ARG A CA 1
ATOM 1506 C C . ARG A 1 191 ? 13.700 -2.805 9.582 1.00 98.31 191 ARG A C 1
ATOM 1508 O O . ARG A 1 191 ? 13.483 -4.000 9.420 1.00 98.31 191 ARG A O 1
ATOM 1515 N N . THR A 1 192 ? 13.165 -2.085 10.564 1.00 98.44 192 THR A N 1
ATOM 1516 C CA . THR A 1 192 ? 12.244 -2.644 11.560 1.00 98.44 192 THR A CA 1
ATOM 1517 C C . THR A 1 192 ? 11.007 -3.227 10.879 1.00 98.44 192 THR A C 1
ATOM 1519 O O . THR A 1 192 ? 10.627 -4.357 11.175 1.00 98.44 192 THR A O 1
ATOM 1522 N N . ALA A 1 193 ? 10.445 -2.537 9.881 1.00 98.56 193 ALA A N 1
ATOM 1523 C CA . ALA A 1 193 ? 9.324 -3.063 9.102 1.00 98.56 193 ALA A CA 1
ATOM 1524 C C . ALA A 1 193 ? 9.688 -4.342 8.319 1.00 98.56 193 ALA A C 1
ATOM 1526 O O . ALA A 1 193 ? 8.930 -5.312 8.314 1.00 98.56 193 ALA A O 1
ATOM 1527 N N . MET A 1 194 ? 10.878 -4.390 7.705 1.00 98.69 194 MET A N 1
ATOM 1528 C CA . MET A 1 194 ? 11.378 -5.589 7.015 1.00 98.69 194 MET A CA 1
ATOM 1529 C C . MET A 1 194 ? 11.690 -6.757 7.964 1.00 98.69 194 MET A C 1
ATOM 1531 O O . MET A 1 194 ? 11.495 -7.915 7.590 1.00 98.69 194 MET A O 1
ATOM 1535 N N . ASP A 1 195 ? 12.187 -6.487 9.170 1.00 98.38 195 ASP A N 1
ATOM 1536 C CA . ASP A 1 195 ? 12.388 -7.508 10.202 1.00 98.38 195 ASP A CA 1
ATOM 1537 C C . ASP A 1 195 ? 11.044 -8.039 10.717 1.00 98.38 195 ASP A C 1
ATOM 1539 O O . ASP A 1 195 ? 10.903 -9.253 10.879 1.00 98.38 195 ASP A O 1
ATOM 1543 N N . LYS A 1 196 ? 10.039 -7.167 10.881 1.00 97.94 196 LYS A N 1
ATOM 1544 C CA . 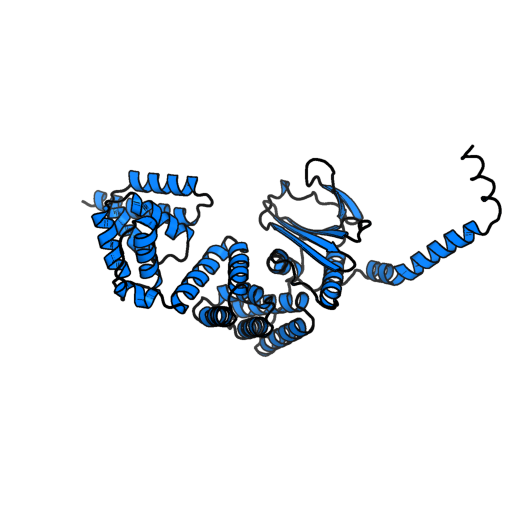LYS A 1 196 ? 8.667 -7.554 11.232 1.00 97.94 196 LYS A CA 1
ATOM 1545 C C . LYS A 1 196 ? 8.035 -8.428 10.146 1.00 97.94 196 LYS A C 1
ATOM 1547 O O . LYS A 1 196 ? 7.510 -9.490 10.454 1.00 97.94 196 LYS A O 1
ATOM 1552 N N . LEU A 1 197 ? 8.183 -8.078 8.864 1.00 97.88 197 LEU A N 1
ATOM 1553 C CA . LEU A 1 197 ? 7.779 -8.958 7.753 1.00 97.88 197 LEU A CA 1
ATOM 1554 C C . LEU A 1 197 ? 8.435 -10.342 7.865 1.00 97.88 197 LEU A C 1
ATOM 1556 O O . LEU A 1 197 ? 7.771 -11.368 7.744 1.00 97.88 197 LEU A O 1
ATOM 1560 N N . ALA A 1 198 ? 9.737 -10.388 8.154 1.00 97.19 198 ALA A N 1
ATOM 1561 C CA . ALA A 1 198 ? 10.462 -11.645 8.328 1.00 97.19 198 ALA A CA 1
ATOM 1562 C C . ALA A 1 198 ? 10.092 -12.409 9.615 1.00 97.19 198 ALA A C 1
ATOM 1564 O O . ALA A 1 198 ? 10.455 -13.586 9.747 1.00 97.19 198 ALA A O 1
ATOM 1565 N N . SER A 1 199 ? 9.400 -11.782 10.572 1.00 95.62 199 SER A N 1
ATOM 1566 C CA . SER A 1 199 ? 8.943 -12.402 11.819 1.00 95.62 199 SER A CA 1
ATOM 1567 C C . SER A 1 199 ? 7.505 -12.921 11.754 1.00 95.62 199 SER A C 1
ATOM 1569 O O . SER A 1 199 ? 7.163 -13.767 12.576 1.00 95.62 199 SER A O 1
ATOM 1571 N N . LEU A 1 200 ? 6.703 -12.527 10.756 1.00 94.44 200 LEU A N 1
ATOM 1572 C CA . LEU A 1 200 ? 5.336 -13.027 10.586 1.00 94.44 200 LEU A CA 1
ATOM 1573 C C . LEU A 1 200 ? 5.306 -14.553 10.393 1.00 94.44 200 LEU A C 1
ATOM 1575 O O . LEU A 1 200 ? 6.108 -15.132 9.645 1.00 94.44 200 LEU A O 1
ATOM 1579 N N . ARG A 1 201 ? 4.385 -15.223 11.098 1.00 87.94 201 ARG A N 1
ATOM 1580 C CA . ARG A 1 201 ? 4.248 -16.688 11.117 1.00 87.94 201 ARG A CA 1
ATOM 1581 C C . ARG A 1 201 ? 2.822 -17.115 10.791 1.00 87.94 201 ARG A C 1
ATOM 1583 O O . ARG A 1 201 ? 1.888 -16.773 11.502 1.00 87.94 201 ARG A O 1
ATOM 1590 N N . SER A 1 202 ? 2.691 -17.889 9.725 1.00 87.19 202 SER A N 1
ATOM 1591 C CA . SER A 1 202 ? 1.615 -18.828 9.364 1.00 87.19 202 SER A CA 1
ATOM 1592 C C . SER A 1 202 ? 1.789 -19.118 7.871 1.00 87.19 202 SER A C 1
ATOM 1594 O O . SER A 1 202 ? 2.455 -18.348 7.185 1.00 87.19 202 SER A O 1
ATOM 1596 N N . THR A 1 203 ? 1.235 -20.208 7.340 1.00 83.25 203 THR A N 1
ATOM 1597 C CA . THR A 1 203 ? 1.497 -20.587 5.940 1.00 83.25 203 THR A CA 1
ATOM 1598 C C . THR A 1 203 ? 1.148 -19.469 4.949 1.00 83.25 203 THR A C 1
ATOM 1600 O O . THR A 1 203 ? 1.992 -19.099 4.138 1.00 83.25 203 THR A O 1
ATOM 1603 N N . GLU A 1 204 ? -0.047 -18.884 5.066 1.00 91.38 204 GLU A N 1
ATOM 1604 C CA . GLU A 1 204 ? -0.514 -17.828 4.157 1.00 91.38 204 GLU A CA 1
ATOM 1605 C C . GLU A 1 204 ? 0.218 -16.498 4.390 1.00 91.38 204 GLU A C 1
ATOM 1607 O O . GLU A 1 204 ? 0.780 -15.912 3.467 1.00 91.38 204 GLU A O 1
ATOM 1612 N N . VAL A 1 205 ? 0.300 -16.042 5.644 1.00 94.81 205 VAL A N 1
ATOM 1613 C CA . VAL A 1 205 ? 0.918 -14.743 5.960 1.00 94.81 205 VAL A CA 1
ATOM 1614 C C . VAL A 1 205 ? 2.415 -14.754 5.665 1.00 94.81 205 VAL A C 1
ATOM 1616 O O . VAL A 1 205 ? 2.960 -13.767 5.179 1.00 94.81 205 VAL A O 1
ATOM 1619 N N . SER A 1 206 ? 3.110 -15.865 5.920 1.00 94.94 206 SER A N 1
ATOM 1620 C CA . SER A 1 206 ? 4.530 -15.973 5.589 1.00 94.94 206 SER A CA 1
ATOM 1621 C C . SER A 1 206 ? 4.774 -15.967 4.075 1.00 94.94 206 SER A C 1
ATOM 1623 O O . SER A 1 206 ? 5.806 -15.449 3.647 1.00 94.94 206 SER A O 1
ATOM 1625 N N . TYR A 1 207 ? 3.840 -16.481 3.264 1.00 94.81 207 TYR A N 1
ATOM 1626 C CA . TYR A 1 207 ? 3.903 -16.358 1.806 1.00 94.81 207 TYR A CA 1
ATOM 1627 C C . TYR A 1 207 ? 3.738 -14.895 1.365 1.00 94.81 207 TYR A C 1
ATOM 1629 O O . TYR A 1 207 ? 4.589 -14.383 0.640 1.00 94.81 207 TYR A O 1
ATOM 1637 N N . GLN A 1 208 ? 2.728 -14.187 1.882 1.00 95.81 208 GLN A N 1
ATOM 1638 C CA . GLN A 1 208 ? 2.513 -12.755 1.615 1.00 95.81 208 GLN A CA 1
ATOM 1639 C C . GLN A 1 208 ? 3.697 -11.890 2.075 1.00 95.81 208 GLN A C 1
ATOM 1641 O O . GLN A 1 208 ? 4.117 -10.960 1.389 1.00 95.81 208 GLN A O 1
ATOM 1646 N N . ALA A 1 209 ? 4.299 -12.219 3.220 1.00 97.25 209 ALA A N 1
ATOM 1647 C CA . ALA A 1 209 ? 5.500 -11.547 3.699 1.00 97.25 209 ALA A CA 1
ATOM 1648 C C . ALA A 1 209 ? 6.708 -11.793 2.779 1.00 97.25 209 ALA A C 1
ATOM 1650 O O . ALA A 1 209 ? 7.515 -10.888 2.555 1.00 97.25 209 ALA A O 1
ATOM 1651 N N . ALA A 1 210 ? 6.840 -13.001 2.222 1.00 96.75 210 ALA A N 1
ATOM 1652 C CA . ALA A 1 210 ? 7.880 -13.315 1.250 1.00 96.75 210 ALA A CA 1
ATOM 1653 C C . ALA A 1 210 ? 7.664 -12.582 -0.087 1.00 96.75 210 ALA A C 1
ATOM 1655 O O . ALA A 1 210 ? 8.630 -12.043 -0.628 1.00 96.75 210 ALA A O 1
ATOM 1656 N N . GLU A 1 211 ? 6.420 -12.489 -0.568 1.00 96.62 211 GLU A N 1
ATOM 1657 C CA . GLU A 1 211 ? 6.039 -11.672 -1.731 1.00 96.62 211 GLU A CA 1
ATOM 1658 C C . GLU A 1 211 ? 6.392 -10.194 -1.506 1.00 96.62 211 GLU A C 1
ATOM 1660 O O . GLU A 1 211 ? 7.075 -9.580 -2.330 1.00 96.62 211 GLU A O 1
ATOM 1665 N N . ALA A 1 212 ? 6.012 -9.634 -0.354 1.00 97.69 212 ALA A N 1
ATOM 1666 C CA . ALA A 1 212 ? 6.334 -8.261 0.020 1.00 97.69 212 ALA A CA 1
ATOM 1667 C C . ALA A 1 212 ? 7.850 -8.007 0.049 1.00 97.69 212 ALA A C 1
ATOM 1669 O O . ALA A 1 212 ? 8.322 -7.014 -0.503 1.00 97.69 212 ALA A O 1
ATOM 1670 N N . LEU A 1 213 ? 8.635 -8.906 0.652 1.00 98.00 213 LEU A N 1
ATOM 1671 C CA . LEU A 1 213 ? 10.094 -8.779 0.716 1.00 98.00 213 LEU A CA 1
ATOM 1672 C C . LEU A 1 213 ? 10.766 -8.918 -0.657 1.00 98.00 213 LEU A C 1
ATOM 1674 O O . LEU A 1 213 ? 11.749 -8.221 -0.917 1.00 98.00 213 LEU A O 1
ATOM 1678 N N . ASP A 1 214 ? 10.262 -9.781 -1.541 1.00 96.56 214 ASP A N 1
ATOM 1679 C CA . ASP A 1 214 ? 10.782 -9.884 -2.908 1.00 96.56 214 ASP A CA 1
ATOM 1680 C C . ASP A 1 214 ? 10.436 -8.642 -3.747 1.00 96.56 214 ASP A C 1
ATOM 1682 O O . ASP A 1 214 ? 11.305 -8.114 -4.446 1.00 96.56 214 ASP A O 1
ATOM 1686 N N . ASN A 1 215 ? 9.226 -8.090 -3.588 1.00 96.62 215 ASN A N 1
ATOM 1687 C CA . ASN A 1 215 ? 8.849 -6.798 -4.167 1.00 96.62 215 ASN A CA 1
ATOM 1688 C C . ASN A 1 215 ? 9.776 -5.668 -3.686 1.00 96.62 215 ASN A C 1
ATOM 1690 O O . ASN A 1 215 ? 10.293 -4.907 -4.507 1.00 96.62 215 ASN A O 1
ATOM 1694 N N . LEU A 1 216 ? 10.024 -5.574 -2.376 1.00 97.75 216 LEU A N 1
ATOM 1695 C CA . LEU A 1 216 ? 10.915 -4.567 -1.793 1.00 97.75 216 LEU A CA 1
ATOM 1696 C C . LEU A 1 216 ? 12.344 -4.706 -2.320 1.00 97.75 216 LEU A C 1
ATOM 1698 O O . LEU A 1 216 ? 12.959 -3.716 -2.713 1.00 97.75 216 LEU A O 1
ATOM 1702 N N . ARG A 1 217 ? 12.860 -5.936 -2.410 1.00 95.69 217 ARG A N 1
ATOM 1703 C CA . ARG A 1 217 ? 14.186 -6.222 -2.978 1.00 95.69 217 ARG A CA 1
ATOM 1704 C C . ARG A 1 217 ? 14.342 -5.671 -4.399 1.00 95.69 217 ARG A C 1
ATOM 1706 O O . ARG A 1 217 ? 15.435 -5.245 -4.753 1.00 95.69 217 ARG A O 1
ATOM 1713 N N . ALA A 1 218 ? 13.283 -5.686 -5.205 1.00 93.69 218 ALA A N 1
ATOM 1714 C CA . ALA A 1 218 ? 13.319 -5.214 -6.588 1.00 93.69 218 ALA A CA 1
ATOM 1715 C C . ALA A 1 218 ? 13.210 -3.683 -6.738 1.00 93.69 218 ALA A C 1
ATOM 1717 O O . ALA A 1 218 ? 13.438 -3.174 -7.834 1.00 93.69 218 ALA A O 1
ATOM 1718 N N . ASN A 1 219 ? 12.833 -2.955 -5.681 1.00 96.31 219 ASN A N 1
ATOM 1719 C CA . ASN A 1 219 ? 12.458 -1.538 -5.773 1.00 96.31 219 ASN A CA 1
ATOM 1720 C C . ASN A 1 219 ? 13.223 -0.614 -4.819 1.00 96.31 219 ASN A C 1
ATOM 1722 O O . ASN A 1 219 ? 13.311 0.584 -5.086 1.00 96.31 219 ASN A O 1
ATOM 1726 N N . LEU A 1 220 ? 13.762 -1.133 -3.716 1.00 96.62 220 LEU A N 1
ATOM 1727 C CA . LEU A 1 220 ? 14.492 -0.340 -2.729 1.00 96.62 220 LEU A CA 1
ATOM 1728 C C . LEU A 1 220 ? 15.914 0.027 -3.202 1.00 96.62 220 LEU A C 1
ATOM 1730 O O . LEU A 1 220 ? 16.471 -0.647 -4.072 1.00 96.62 220 LEU A O 1
ATOM 1734 N N . PRO A 1 221 ? 16.543 1.056 -2.597 1.00 95.19 221 PRO A N 1
ATOM 1735 C CA . PRO A 1 221 ? 17.950 1.361 -2.842 1.00 95.19 221 PRO A CA 1
ATOM 1736 C C . PRO A 1 221 ? 18.857 0.160 -2.514 1.00 95.19 221 PRO A C 1
ATOM 1738 O O . PRO A 1 221 ? 18.504 -0.634 -1.638 1.00 95.19 221 PRO A O 1
ATOM 1741 N N . PRO A 1 222 ? 20.052 0.034 -3.127 1.00 93.88 222 PRO A N 1
ATOM 1742 C CA . PRO A 1 222 ? 20.872 -1.182 -3.058 1.00 93.88 222 PRO A CA 1
ATOM 1743 C C . PRO A 1 222 ? 21.108 -1.741 -1.645 1.00 93.88 222 PRO A C 1
ATOM 1745 O O . PRO A 1 222 ? 20.925 -2.934 -1.410 1.00 93.88 222 PRO A O 1
ATOM 1748 N N . VAL A 1 223 ? 21.437 -0.885 -0.672 1.00 94.62 223 VAL A N 1
ATOM 1749 C CA . VAL A 1 223 ? 21.702 -1.305 0.718 1.00 94.62 223 VAL A CA 1
ATOM 1750 C C . VAL A 1 223 ? 20.449 -1.889 1.386 1.00 94.62 223 VAL A C 1
ATOM 1752 O O . VAL A 1 223 ? 20.520 -2.888 2.109 1.00 94.62 223 VAL A O 1
ATOM 1755 N N . GLN A 1 224 ? 19.290 -1.276 1.156 1.00 96.44 224 GLN A N 1
ATOM 1756 C CA . GLN A 1 224 ? 18.002 -1.730 1.670 1.00 96.44 224 GLN A CA 1
ATOM 1757 C C . GLN A 1 224 ? 17.490 -2.952 0.893 1.00 96.44 224 GLN A C 1
ATOM 1759 O O . GLN A 1 224 ? 16.951 -3.868 1.507 1.00 96.44 224 GLN A O 1
ATOM 1764 N N . ALA A 1 225 ? 17.727 -3.030 -0.417 1.00 96.56 225 ALA A N 1
ATOM 1765 C CA . ALA A 1 225 ? 17.402 -4.191 -1.241 1.00 96.56 225 ALA A CA 1
ATOM 1766 C C . ALA A 1 225 ? 18.169 -5.447 -0.791 1.00 96.56 225 ALA A C 1
ATOM 1768 O O . ALA A 1 225 ? 17.588 -6.527 -0.662 1.00 96.56 225 ALA A O 1
ATOM 1769 N N . GLU A 1 226 ? 19.458 -5.316 -0.460 1.00 97.75 226 GLU A N 1
ATOM 1770 C CA . GLU A 1 226 ? 20.237 -6.400 0.150 1.00 97.75 226 GLU A CA 1
ATOM 1771 C C . GLU A 1 226 ? 19.688 -6.814 1.520 1.00 97.75 226 GLU A C 1
ATOM 1773 O O . GLU A 1 226 ? 19.708 -7.998 1.879 1.00 97.75 226 GLU A O 1
ATOM 1778 N N . TYR A 1 227 ? 19.196 -5.848 2.298 1.00 98.31 227 TYR A N 1
ATOM 1779 C CA . TYR A 1 227 ? 18.553 -6.114 3.578 1.00 98.31 227 TYR A CA 1
ATOM 1780 C C . TYR A 1 227 ? 17.243 -6.897 3.390 1.00 98.31 227 TYR A C 1
ATOM 1782 O O . TYR A 1 227 ? 17.080 -7.946 4.015 1.00 98.31 227 TYR A O 1
ATOM 1790 N N . ALA A 1 228 ? 16.376 -6.481 2.463 1.00 98.19 228 ALA A N 1
ATOM 1791 C CA . ALA A 1 228 ? 15.168 -7.215 2.085 1.00 98.19 228 ALA A CA 1
ATOM 1792 C C . ALA A 1 228 ? 15.498 -8.647 1.624 1.00 98.19 228 ALA A C 1
ATOM 1794 O O . ALA A 1 228 ? 14.880 -9.611 2.075 1.00 98.19 228 ALA A O 1
ATOM 1795 N N . ALA A 1 229 ? 16.552 -8.821 0.815 1.00 97.19 229 ALA A N 1
ATOM 1796 C CA . ALA A 1 229 ? 17.025 -10.137 0.386 1.00 97.19 229 ALA A CA 1
ATOM 1797 C C . ALA A 1 229 ? 17.523 -11.012 1.554 1.00 97.19 229 ALA A C 1
ATOM 1799 O O . ALA A 1 229 ? 17.363 -12.236 1.531 1.00 97.19 229 ALA A O 1
ATOM 1800 N N . ARG A 1 230 ? 18.139 -10.423 2.590 1.00 98.12 230 ARG A N 1
ATOM 1801 C CA . ARG A 1 230 ? 18.482 -11.143 3.833 1.00 98.12 230 ARG A CA 1
ATOM 1802 C C . ARG A 1 230 ? 17.226 -11.588 4.577 1.00 98.12 230 ARG A C 1
ATOM 1804 O O . ARG A 1 230 ? 17.159 -12.751 4.962 1.00 98.12 230 ARG A O 1
ATOM 1811 N N . CYS A 1 231 ? 16.241 -10.711 4.738 1.00 98.06 231 CYS A N 1
ATOM 1812 C CA . CYS A 1 231 ? 14.961 -11.040 5.366 1.00 98.06 231 CYS A CA 1
ATOM 1813 C C . CYS A 1 231 ? 14.220 -12.158 4.618 1.00 98.06 231 CYS A C 1
ATOM 1815 O O . CYS A 1 231 ? 13.798 -13.135 5.235 1.00 98.06 231 CYS A O 1
ATOM 1817 N N . LEU A 1 232 ? 14.181 -12.102 3.284 1.00 96.50 232 LEU A N 1
ATOM 1818 C CA . LEU A 1 232 ? 13.605 -13.161 2.454 1.00 96.50 232 LEU A CA 1
ATOM 1819 C C . LEU A 1 232 ? 14.331 -14.504 2.651 1.00 96.50 232 LEU A C 1
ATOM 1821 O O . LEU A 1 232 ? 13.697 -15.554 2.746 1.00 96.50 232 LEU A O 1
ATOM 1825 N N . ARG A 1 233 ? 15.667 -14.493 2.779 1.00 96.62 233 ARG A N 1
ATOM 1826 C CA . ARG A 1 233 ? 16.441 -15.702 3.114 1.00 96.62 233 ARG A CA 1
ATOM 1827 C C . ARG A 1 233 ? 16.108 -16.256 4.502 1.00 96.62 233 ARG A C 1
ATOM 1829 O O . ARG A 1 233 ? 16.051 -17.474 4.637 1.00 96.62 233 ARG A O 1
ATOM 1836 N N . LYS A 1 234 ? 15.855 -15.408 5.510 1.00 96.06 234 LYS A N 1
ATOM 1837 C CA . LYS A 1 234 ? 15.409 -15.861 6.846 1.00 96.06 234 LYS A CA 1
ATOM 1838 C C . LYS A 1 234 ? 14.085 -16.637 6.754 1.00 96.06 234 LYS A C 1
ATOM 1840 O O . LYS A 1 234 ? 13.969 -17.705 7.354 1.00 96.06 234 LYS A O 1
ATOM 1845 N N . LEU A 1 235 ? 13.124 -16.147 5.964 1.00 95.12 235 LEU A N 1
ATOM 1846 C CA . LEU A 1 235 ? 11.859 -16.853 5.719 1.00 95.12 235 LEU A CA 1
ATOM 1847 C C . LEU A 1 235 ? 12.088 -18.195 5.009 1.00 95.12 235 LEU A C 1
ATOM 1849 O O . LEU A 1 235 ? 11.562 -19.215 5.453 1.00 95.12 235 LEU A O 1
ATOM 1853 N N . ARG A 1 236 ? 12.952 -18.231 3.985 1.00 94.56 236 ARG A N 1
ATOM 1854 C CA . ARG A 1 236 ? 13.324 -19.481 3.294 1.00 94.56 236 ARG A CA 1
ATOM 1855 C C . ARG A 1 236 ? 13.946 -20.516 4.233 1.00 94.56 236 ARG A C 1
ATOM 1857 O O . ARG A 1 236 ? 13.572 -21.682 4.179 1.00 94.56 236 ARG A O 1
ATOM 1864 N N . PHE A 1 237 ? 14.838 -20.103 5.136 1.00 94.50 237 PHE A N 1
ATOM 1865 C CA . PHE A 1 237 ? 15.394 -21.002 6.160 1.00 94.50 237 PHE A CA 1
ATOM 1866 C C . PHE A 1 237 ? 14.355 -21.490 7.173 1.00 94.50 237 PHE A C 1
ATOM 1868 O O . PHE A 1 237 ? 14.541 -22.543 7.772 1.00 94.50 237 PHE A O 1
ATOM 1875 N N . SER A 1 238 ? 13.251 -20.760 7.329 1.00 92.31 238 SER A N 1
ATOM 1876 C CA . SER A 1 238 ? 12.112 -21.156 8.163 1.00 92.31 238 SER A CA 1
ATOM 1877 C C . SER A 1 238 ? 11.112 -22.055 7.415 1.00 92.31 238 SER A C 1
ATOM 1879 O O . SER A 1 238 ? 10.031 -22.320 7.931 1.00 92.31 238 SER A O 1
ATOM 1881 N N . GLY A 1 239 ? 11.450 -22.518 6.204 1.00 93.19 239 GLY A N 1
ATOM 1882 C CA . GLY A 1 239 ? 10.622 -23.417 5.391 1.00 93.19 239 GLY A CA 1
ATOM 1883 C C . GLY A 1 239 ? 9.628 -22.718 4.459 1.00 93.19 239 GLY A C 1
ATOM 1884 O O . GLY A 1 239 ? 8.869 -23.393 3.765 1.00 93.19 239 GLY A O 1
ATOM 1885 N N . VAL A 1 240 ? 9.629 -21.384 4.397 1.00 94.12 240 VAL A N 1
ATOM 1886 C CA . VAL A 1 240 ? 8.733 -20.622 3.517 1.00 94.12 240 VAL A CA 1
ATOM 1887 C C . VAL A 1 240 ? 9.279 -20.651 2.092 1.00 94.12 240 VAL A C 1
ATOM 1889 O O . VAL A 1 240 ? 10.322 -20.060 1.801 1.00 94.12 240 VAL A O 1
ATOM 1892 N N . THR A 1 241 ? 8.567 -21.320 1.188 1.00 89.75 241 THR A N 1
ATOM 1893 C CA . THR A 1 241 ? 8.903 -21.329 -0.240 1.00 89.75 241 THR A CA 1
ATOM 1894 C C . THR A 1 241 ? 7.982 -20.366 -0.973 1.00 89.75 241 THR A C 1
ATOM 1896 O O . THR A 1 241 ? 6.784 -20.604 -1.066 1.00 89.75 241 THR A O 1
ATOM 1899 N N . TYR A 1 242 ? 8.557 -19.277 -1.473 1.00 91.06 242 TYR A N 1
ATOM 1900 C CA . TYR A 1 242 ? 7.878 -18.317 -2.336 1.00 91.06 242 TYR A CA 1
ATOM 1901 C C . TYR A 1 242 ? 8.410 -18.476 -3.756 1.00 91.06 242 TYR A C 1
ATOM 1903 O O . TYR A 1 242 ? 9.603 -18.252 -3.994 1.00 91.06 242 TYR A O 1
ATOM 1911 N N . ASP A 1 243 ? 7.524 -18.889 -4.658 1.00 90.75 243 ASP A N 1
ATOM 1912 C CA . ASP A 1 243 ? 7.765 -18.958 -6.094 1.00 90.75 243 ASP A CA 1
ATOM 1913 C C . ASP A 1 243 ? 6.799 -17.986 -6.787 1.00 90.75 243 ASP A C 1
ATOM 1915 O O . ASP A 1 243 ? 5.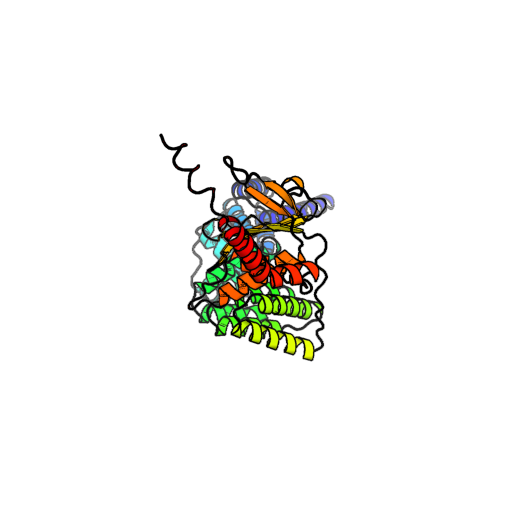590 -18.232 -6.788 1.00 90.75 243 ASP A O 1
ATOM 1919 N N . PRO A 1 244 ? 7.293 -16.851 -7.311 1.00 90.62 244 PRO A N 1
ATOM 1920 C CA . PRO A 1 244 ? 6.455 -15.880 -7.996 1.00 90.62 244 PRO A CA 1
ATOM 1921 C C . PRO A 1 244 ? 5.646 -16.531 -9.135 1.00 90.62 244 PRO A C 1
ATOM 1923 O O . PRO A 1 244 ? 6.203 -17.325 -9.900 1.00 90.62 244 PRO A O 1
ATOM 1926 N N . PRO A 1 245 ? 4.363 -16.182 -9.326 1.00 91.56 245 PRO A N 1
ATOM 1927 C CA . PRO A 1 245 ? 3.595 -16.650 -10.476 1.00 91.56 245 PRO A CA 1
ATOM 1928 C C . PRO A 1 245 ? 4.074 -16.007 -11.793 1.00 91.56 245 PRO A C 1
ATOM 1930 O O . PRO A 1 245 ? 4.700 -14.940 -11.785 1.00 91.56 245 PRO A O 1
ATOM 1933 N N . PRO A 1 246 ? 3.775 -16.612 -12.958 1.00 89.44 246 PRO A N 1
ATOM 1934 C CA . PRO A 1 246 ? 3.990 -15.966 -14.249 1.00 89.44 246 PRO A CA 1
ATOM 1935 C C . PRO A 1 246 ? 3.046 -14.765 -14.429 1.00 89.44 246 PRO A C 1
ATOM 1937 O O . PRO A 1 246 ? 1.905 -14.776 -13.969 1.00 89.44 246 PRO A O 1
ATOM 1940 N N . MET A 1 247 ? 3.506 -13.735 -15.141 1.00 90.44 247 MET A N 1
ATOM 1941 C CA . MET A 1 247 ? 2.721 -12.523 -15.405 1.00 90.44 247 MET A CA 1
ATOM 1942 C C . MET A 1 247 ? 1.834 -12.703 -16.645 1.00 90.44 247 MET A C 1
ATOM 1944 O O . MET A 1 247 ? 2.195 -12.289 -17.743 1.00 90.44 247 MET A O 1
ATOM 1948 N N . GLN A 1 248 ? 0.687 -13.362 -16.485 1.00 89.44 248 GLN A N 1
ATOM 1949 C CA . GLN A 1 248 ? -0.271 -13.596 -17.575 1.00 89.44 248 GLN A CA 1
ATOM 1950 C C . GLN A 1 248 ? -1.301 -12.465 -17.678 1.00 89.44 248 GLN A C 1
ATOM 1952 O O . GLN A 1 248 ? -1.629 -11.838 -16.676 1.00 89.44 248 GLN A O 1
ATOM 1957 N N . GLY A 1 249 ? -1.805 -12.199 -18.887 1.00 90.06 249 GLY A N 1
ATOM 1958 C CA . GLY A 1 249 ? -2.857 -11.197 -19.130 1.00 90.06 249 GLY A CA 1
ATOM 1959 C C . GLY A 1 249 ? -2.396 -9.736 -19.078 1.00 90.06 249 GLY A C 1
ATOM 1960 O O . GLY A 1 249 ? -3.195 -8.831 -19.310 1.00 90.06 249 GLY A O 1
ATOM 1961 N N . TRP A 1 250 ? -1.115 -9.493 -18.795 1.00 95.12 250 TRP A N 1
ATOM 1962 C CA . TRP A 1 250 ? -0.529 -8.158 -18.798 1.00 95.12 250 TRP A CA 1
ATOM 1963 C C . TRP A 1 250 ? 0.066 -7.803 -20.156 1.00 95.12 250 TRP A C 1
ATOM 1965 O O . TRP A 1 250 ? 0.633 -8.645 -20.852 1.00 95.12 250 TRP A O 1
ATOM 1975 N N . ARG A 1 251 ? 0.015 -6.517 -20.483 1.00 95.69 251 ARG A N 1
ATOM 1976 C CA . ARG A 1 251 ? 0.657 -5.918 -21.654 1.00 95.69 251 ARG A CA 1
ATOM 1977 C C . ARG A 1 251 ? 1.261 -4.568 -21.299 1.00 95.69 251 ARG A C 1
ATOM 1979 O O . ARG A 1 251 ? 0.966 -4.016 -20.235 1.00 95.69 251 ARG A O 1
ATOM 1986 N N . ALA A 1 252 ? 2.113 -4.051 -22.177 1.00 97.12 252 ALA A N 1
ATOM 1987 C CA . ALA A 1 252 ? 2.816 -2.803 -21.938 1.00 97.12 252 ALA A CA 1
ATOM 1988 C C . ALA A 1 252 ? 2.815 -1.892 -23.166 1.00 97.12 252 ALA A C 1
ATOM 1990 O O . ALA A 1 252 ? 2.988 -2.347 -24.297 1.00 97.12 252 ALA A O 1
ATOM 1991 N N . LEU A 1 253 ? 2.655 -0.597 -22.913 1.00 97.75 253 LEU A N 1
ATOM 1992 C CA . LEU A 1 253 ? 2.665 0.463 -23.913 1.00 97.75 253 LEU A CA 1
ATOM 1993 C C . LEU A 1 253 ? 3.775 1.457 -23.585 1.00 97.75 253 LEU A C 1
ATOM 1995 O O . LEU A 1 253 ? 3.932 1.838 -22.428 1.00 97.75 253 LEU A O 1
ATOM 1999 N N . LEU A 1 254 ? 4.523 1.899 -24.590 1.00 97.38 254 LEU A N 1
ATOM 2000 C CA . LEU A 1 254 ? 5.663 2.796 -24.414 1.00 97.38 254 LEU A CA 1
ATOM 2001 C C . LEU A 1 254 ? 5.606 3.943 -25.427 1.00 97.38 254 LEU A C 1
ATOM 2003 O O . LEU A 1 254 ? 5.451 3.698 -26.621 1.00 97.38 254 LEU A O 1
ATOM 2007 N N . THR A 1 255 ? 5.741 5.190 -24.987 1.00 96.19 255 THR A N 1
ATOM 2008 C CA . THR A 1 255 ? 5.845 6.337 -25.909 1.00 96.19 255 THR A CA 1
ATOM 2009 C C . THR A 1 255 ? 7.261 6.462 -26.480 1.00 96.19 255 THR A C 1
ATOM 2011 O O . THR A 1 255 ? 8.191 5.862 -25.945 1.00 96.19 255 THR A O 1
ATOM 2014 N N . PRO A 1 256 ? 7.499 7.203 -27.575 1.00 92.88 256 PRO A N 1
ATOM 2015 C CA . PRO A 1 256 ? 8.860 7.596 -27.936 1.00 92.88 256 PRO A CA 1
ATOM 2016 C C . PRO A 1 256 ? 9.475 8.507 -26.861 1.00 92.88 256 PRO A C 1
ATOM 2018 O O . PRO A 1 256 ? 8.766 9.257 -26.194 1.00 92.88 256 PRO A O 1
ATOM 2021 N N . VAL A 1 257 ? 10.804 8.473 -26.728 1.00 91.94 257 VAL A N 1
ATOM 2022 C CA . VAL A 1 257 ? 11.532 9.386 -25.833 1.00 91.94 257 VAL A CA 1
ATOM 2023 C C . VAL A 1 257 ? 11.417 10.817 -26.366 1.00 91.94 257 VAL A C 1
ATOM 2025 O O . VAL A 1 257 ? 11.673 11.070 -27.546 1.00 91.94 257 VAL A O 1
ATOM 2028 N N . SER A 1 258 ? 11.027 11.752 -25.504 1.00 90.38 258 SER A N 1
ATOM 2029 C CA . SER A 1 258 ? 10.932 13.173 -25.827 1.00 90.38 258 SER A CA 1
ATOM 2030 C C . SER A 1 258 ? 12.319 13.808 -26.011 1.00 90.38 258 SER A C 1
ATOM 2032 O O . SER A 1 258 ? 13.350 13.239 -25.649 1.00 90.38 258 SER A O 1
ATOM 2034 N N . LEU A 1 259 ? 12.363 15.046 -26.514 1.00 87.38 259 LEU A N 1
ATOM 2035 C CA . LEU A 1 259 ? 13.615 15.814 -26.595 1.00 87.38 259 LEU A CA 1
ATOM 2036 C C . LEU A 1 259 ? 14.226 16.119 -25.218 1.00 87.38 259 LEU A C 1
ATOM 2038 O O . LEU A 1 259 ? 15.422 16.386 -25.134 1.00 87.38 259 LEU A O 1
ATOM 2042 N N . THR A 1 260 ? 13.419 16.090 -24.155 1.00 88.06 260 THR A N 1
ATOM 2043 C CA . THR A 1 260 ? 13.877 16.279 -22.773 1.00 88.06 260 THR A CA 1
ATOM 2044 C C . THR A 1 260 ? 14.338 14.977 -22.122 1.00 88.06 260 THR A C 1
ATOM 2046 O O . THR A 1 260 ? 14.909 15.030 -21.042 1.00 88.06 260 THR A O 1
ATOM 2049 N N . GLY A 1 261 ? 14.164 13.828 -22.786 1.00 90.31 261 GLY A N 1
ATOM 2050 C CA . GLY A 1 261 ? 14.530 12.517 -22.247 1.00 90.31 261 GLY A CA 1
ATOM 2051 C C . GLY A 1 261 ? 13.407 11.817 -21.479 1.00 90.31 261 GLY A C 1
ATOM 2052 O O . GLY A 1 261 ? 13.663 10.760 -20.895 1.00 90.31 261 GLY A O 1
ATOM 2053 N N . GLU A 1 262 ? 12.192 12.374 -21.509 1.00 94.31 262 GLU A N 1
ATOM 2054 C CA . GLU A 1 262 ? 11.002 11.836 -20.850 1.00 94.31 262 GLU A CA 1
ATOM 2055 C C . GLU A 1 262 ? 10.303 10.778 -21.710 1.00 94.31 262 GLU A C 1
ATOM 2057 O O . GLU A 1 262 ? 10.294 10.856 -22.940 1.00 94.31 262 GLU A O 1
ATOM 2062 N N . GLN A 1 263 ? 9.694 9.793 -21.061 1.00 95.44 263 GLN A N 1
ATOM 2063 C CA . GLN A 1 263 ? 8.961 8.712 -21.708 1.00 95.44 263 GLN A CA 1
ATOM 2064 C C . GLN A 1 263 ? 7.850 8.210 -20.784 1.00 95.44 263 GLN A C 1
ATOM 2066 O O . GLN A 1 263 ? 8.047 8.106 -19.576 1.00 95.44 263 GLN A O 1
ATOM 2071 N N . ASP A 1 264 ? 6.701 7.851 -21.344 1.00 96.12 264 ASP A N 1
ATOM 2072 C CA . ASP A 1 264 ? 5.601 7.248 -20.599 1.00 96.12 264 ASP A CA 1
ATOM 2073 C C . ASP A 1 264 ? 5.574 5.740 -20.878 1.00 96.12 264 ASP A C 1
ATOM 2075 O O . ASP A 1 264 ? 5.603 5.298 -22.031 1.00 96.12 264 ASP A O 1
ATOM 2079 N N . LEU A 1 265 ? 5.527 4.951 -19.807 1.00 97.75 265 LEU A N 1
ATOM 2080 C CA . LEU A 1 265 ? 5.425 3.495 -19.832 1.00 97.75 265 LEU A CA 1
ATOM 2081 C C . LEU A 1 265 ? 4.168 3.075 -19.080 1.00 97.75 265 LEU A C 1
ATOM 2083 O O . LEU A 1 265 ? 4.044 3.334 -17.883 1.00 97.75 265 LEU A O 1
ATOM 2087 N N . TRP A 1 266 ? 3.237 2.424 -19.765 1.00 97.69 266 TRP A N 1
ATOM 2088 C CA . TRP A 1 266 ? 1.990 1.955 -19.171 1.00 97.69 266 TRP A CA 1
ATOM 2089 C C . TRP A 1 266 ? 1.961 0.436 -19.115 1.00 97.69 266 TRP A C 1
ATOM 2091 O O . TRP A 1 266 ? 2.287 -0.232 -20.093 1.00 97.69 266 TRP A O 1
ATOM 2101 N N . PHE A 1 267 ? 1.516 -0.101 -17.985 1.00 97.81 267 PHE A N 1
ATOM 2102 C CA . PHE A 1 267 ? 1.183 -1.507 -17.807 1.00 97.81 267 PHE A CA 1
ATOM 2103 C C . PHE A 1 267 ? -0.325 -1.645 -17.701 1.00 97.81 267 PHE A C 1
ATOM 2105 O O . PHE A 1 267 ? -0.969 -0.913 -16.948 1.00 97.81 267 PHE A O 1
ATOM 2112 N N . LEU A 1 268 ? -0.874 -2.588 -18.458 1.00 96.62 268 LEU A N 1
ATOM 2113 C CA . LEU A 1 268 ? -2.306 -2.826 -18.508 1.00 96.62 268 LEU A CA 1
ATOM 2114 C C . LEU A 1 268 ? -2.590 -4.296 -18.267 1.00 96.62 268 LEU A C 1
ATOM 2116 O O . LEU A 1 268 ? -1.913 -5.162 -18.820 1.00 96.62 268 LEU A O 1
ATOM 2120 N N . HIS A 1 269 ? -3.626 -4.553 -17.490 1.00 95.06 269 HIS A N 1
ATOM 2121 C CA . HIS A 1 269 ? -4.220 -5.866 -17.319 1.00 95.06 269 HIS A CA 1
ATOM 2122 C C . HIS A 1 269 ? -5.723 -5.721 -17.485 1.00 95.06 269 HIS A C 1
ATOM 2124 O O . HIS A 1 269 ? -6.312 -4.819 -16.901 1.00 95.06 269 HIS A O 1
ATOM 2130 N N . SER A 1 270 ? -6.356 -6.596 -18.251 1.00 89.31 270 SER A N 1
ATOM 2131 C CA . SER A 1 270 ? -7.805 -6.561 -18.460 1.00 89.31 270 SER A CA 1
ATOM 2132 C C . SER A 1 270 ? -8.407 -7.929 -18.187 1.00 89.31 270 SER A C 1
ATOM 2134 O O . SER A 1 270 ? -7.896 -8.933 -18.685 1.00 89.31 270 SER A O 1
ATOM 2136 N N . ASN A 1 271 ? -9.499 -7.955 -17.431 1.00 85.88 271 ASN A N 1
ATOM 2137 C CA . ASN A 1 271 ? -10.445 -9.065 -17.396 1.00 85.88 271 ASN A CA 1
ATOM 2138 C C . ASN A 1 271 ? -11.703 -8.682 -18.221 1.00 85.88 271 ASN A C 1
ATOM 2140 O O . ASN A 1 271 ? -11.675 -7.692 -18.955 1.00 85.88 271 ASN A O 1
ATOM 2144 N N . GLU A 1 272 ? -12.772 -9.482 -18.174 1.00 81.88 272 GLU A N 1
ATOM 2145 C CA . GLU A 1 272 ? -13.987 -9.242 -18.976 1.00 81.88 272 GLU A CA 1
ATOM 2146 C C . GLU A 1 272 ? -14.749 -7.957 -18.591 1.00 81.88 272 GLU A C 1
ATOM 2148 O O . GLU A 1 272 ? -15.358 -7.332 -19.459 1.00 81.88 272 GLU A O 1
ATOM 2153 N N . GLU A 1 273 ? -14.707 -7.539 -17.322 1.00 84.44 273 GLU A N 1
ATOM 2154 C CA . GLU A 1 273 ? -15.526 -6.439 -16.785 1.00 84.44 273 GLU A CA 1
ATOM 2155 C C . GLU A 1 273 ? -14.686 -5.208 -16.402 1.00 84.44 273 GLU A C 1
ATOM 2157 O O . GLU A 1 273 ? -15.057 -4.067 -16.695 1.00 84.44 273 GLU A O 1
ATOM 2162 N N . SER A 1 274 ? -13.515 -5.427 -15.808 1.00 90.88 274 SER A N 1
ATOM 2163 C CA . SER A 1 274 ? -12.613 -4.397 -15.300 1.00 90.88 274 SER A CA 1
ATOM 2164 C C . SER A 1 274 ? -11.144 -4.703 -15.596 1.00 90.88 274 SER A C 1
ATOM 2166 O O . SER A 1 274 ? -10.762 -5.744 -16.141 1.00 90.88 274 SER A O 1
ATOM 2168 N N . GLY A 1 275 ? -10.266 -3.772 -15.260 1.00 92.44 275 GLY A N 1
ATOM 2169 C CA . GLY A 1 275 ? -8.841 -3.973 -15.395 1.00 92.44 275 GLY A CA 1
ATOM 2170 C C . GLY A 1 275 ? -8.015 -2.955 -14.638 1.00 92.44 275 GLY A C 1
ATOM 2171 O O . GLY A 1 275 ? -8.520 -2.025 -14.017 1.00 92.44 275 GLY A O 1
ATOM 2172 N N . ILE A 1 276 ? -6.710 -3.168 -14.707 1.00 94.81 276 ILE A N 1
ATOM 2173 C CA . ILE A 1 276 ? -5.701 -2.388 -14.012 1.00 94.81 276 ILE A CA 1
ATOM 2174 C C . ILE A 1 276 ? -4.924 -1.592 -15.055 1.00 94.81 276 ILE A C 1
ATOM 2176 O O . ILE A 1 276 ? -4.453 -2.151 -16.048 1.00 94.81 276 ILE A O 1
ATOM 2180 N N . LEU A 1 277 ? -4.755 -0.298 -14.803 1.00 95.25 277 LEU A N 1
ATOM 2181 C CA . LEU A 1 277 ? -3.884 0.595 -15.556 1.00 95.25 277 LEU A CA 1
ATOM 2182 C C . LEU A 1 277 ? -2.868 1.203 -14.595 1.00 95.25 277 LEU A C 1
ATOM 2184 O O . LEU A 1 277 ? -3.249 1.862 -13.634 1.00 95.25 277 LEU A O 1
ATOM 2188 N N . ILE A 1 278 ? -1.581 1.018 -14.876 1.00 97.19 278 ILE A N 1
ATOM 2189 C CA . ILE A 1 278 ? -0.486 1.661 -14.143 1.00 97.19 278 ILE A CA 1
ATOM 2190 C C . ILE A 1 278 ? 0.340 2.444 -15.152 1.00 97.19 278 ILE A C 1
ATOM 2192 O O . ILE A 1 278 ? 1.003 1.850 -16.001 1.00 97.19 278 ILE A O 1
ATOM 2196 N N . GLY A 1 279 ? 0.295 3.769 -15.066 1.00 95.88 279 GLY A N 1
ATOM 2197 C CA . GLY A 1 279 ? 1.068 4.661 -15.916 1.00 95.88 279 GLY A CA 1
ATOM 2198 C C . GLY A 1 279 ? 2.265 5.232 -15.174 1.00 95.88 279 GLY A C 1
ATOM 2199 O O . GLY A 1 279 ? 2.137 5.756 -14.069 1.00 95.88 279 GLY A O 1
ATOM 2200 N N . LEU A 1 280 ? 3.438 5.136 -15.789 1.00 97.81 280 LEU A N 1
ATOM 2201 C CA . LEU A 1 280 ? 4.699 5.624 -15.251 1.00 97.81 280 LEU A CA 1
ATOM 2202 C C . LEU A 1 280 ? 5.257 6.695 -16.177 1.00 97.81 280 LEU A C 1
ATOM 2204 O O . LEU A 1 280 ? 5.374 6.452 -17.378 1.00 97.81 280 LEU A O 1
ATOM 2208 N N . ARG A 1 281 ? 5.670 7.826 -15.609 1.00 96.25 281 ARG A N 1
ATOM 2209 C CA . ARG A 1 281 ? 6.477 8.817 -16.318 1.00 96.25 281 ARG A CA 1
ATOM 2210 C C . ARG A 1 281 ? 7.929 8.650 -15.921 1.00 96.25 281 ARG A C 1
ATOM 2212 O O . ARG A 1 281 ? 8.276 8.715 -14.741 1.00 96.25 281 ARG A O 1
ATOM 2219 N N . LEU A 1 282 ? 8.768 8.417 -16.911 1.00 96.56 282 LEU A N 1
ATOM 2220 C CA . LEU A 1 282 ? 10.168 8.062 -16.773 1.00 96.56 282 LEU A CA 1
ATOM 2221 C C . LEU A 1 282 ? 11.021 9.162 -17.390 1.00 96.56 282 LEU A C 1
ATOM 2223 O O . LEU A 1 282 ? 10.638 9.761 -18.387 1.00 96.56 282 LEU A O 1
ATOM 2227 N N . ASP A 1 283 ? 12.203 9.369 -16.835 1.00 94.31 283 ASP A N 1
ATOM 2228 C CA . ASP A 1 283 ? 13.256 10.167 -17.434 1.00 94.31 283 ASP A CA 1
ATOM 2229 C C . ASP A 1 283 ? 14.515 9.314 -17.548 1.00 94.31 283 ASP A C 1
ATOM 2231 O O . ASP A 1 283 ? 14.972 8.675 -16.594 1.00 94.31 283 ASP A O 1
ATOM 2235 N N . THR A 1 284 ? 15.084 9.286 -18.746 1.00 88.50 284 THR A N 1
ATOM 2236 C CA . THR A 1 284 ? 16.236 8.429 -19.051 1.00 88.50 284 THR A CA 1
ATOM 2237 C C . THR A 1 284 ? 17.487 8.771 -18.235 1.00 88.50 284 THR A C 1
ATOM 2239 O O . THR A 1 284 ? 18.344 7.899 -18.058 1.00 88.50 284 THR A O 1
ATOM 2242 N N . SER A 1 285 ? 17.583 9.995 -17.705 1.00 88.88 285 SER A N 1
ATOM 2243 C CA . SER A 1 285 ? 18.714 10.487 -16.913 1.00 88.88 285 SER A CA 1
ATOM 2244 C C . SER A 1 285 ? 18.450 10.493 -15.401 1.00 88.88 285 SER A C 1
ATOM 2246 O O . SER A 1 285 ? 19.336 10.145 -14.620 1.00 88.88 285 SER A O 1
ATOM 2248 N N . THR A 1 286 ? 17.230 10.830 -14.981 1.00 89.88 286 THR A N 1
ATOM 2249 C CA . THR A 1 286 ? 16.837 11.055 -13.581 1.00 89.88 286 THR A CA 1
ATOM 2250 C C . THR A 1 286 ? 15.890 9.992 -13.021 1.00 89.88 286 THR A C 1
ATOM 2252 O O . THR A 1 286 ? 15.487 10.070 -11.859 1.00 89.88 286 THR A O 1
ATOM 2255 N N . GLY A 1 287 ? 15.572 8.944 -13.774 1.00 94.44 287 GLY A N 1
ATOM 2256 C CA . GLY A 1 287 ? 14.851 7.796 -13.236 1.00 94.44 287 GLY A CA 1
ATOM 2257 C C . GLY A 1 287 ? 13.329 7.950 -13.289 1.00 94.44 287 GLY A C 1
ATOM 2258 O O . GLY A 1 287 ? 12.771 8.485 -14.241 1.00 94.44 287 GLY A O 1
ATOM 2259 N N . LEU A 1 288 ? 12.630 7.445 -12.273 1.00 96.00 288 LEU A N 1
ATOM 2260 C CA . LEU A 1 288 ? 11.167 7.490 -12.215 1.00 96.00 288 LEU A CA 1
ATOM 2261 C C . LEU A 1 288 ? 10.699 8.880 -11.753 1.00 96.00 288 LEU A C 1
ATOM 2263 O O . LEU A 1 288 ? 11.085 9.323 -10.666 1.00 96.00 288 LEU A O 1
ATOM 2267 N N . LEU A 1 289 ? 9.885 9.562 -12.570 1.00 92.94 289 LEU A N 1
ATOM 2268 C CA . LEU A 1 289 ? 9.348 10.899 -12.291 1.00 92.94 289 LEU A CA 1
ATOM 2269 C C . LEU A 1 289 ? 8.023 10.839 -11.537 1.00 92.94 289 LEU A C 1
ATOM 2271 O O . LEU A 1 289 ? 7.917 11.369 -10.433 1.00 92.94 289 LEU A O 1
ATOM 2275 N N . GLU A 1 290 ? 7.025 10.199 -12.138 1.00 92.44 290 GLU A N 1
ATOM 2276 C CA . GLU A 1 290 ? 5.645 10.199 -11.655 1.00 92.44 290 GLU A CA 1
ATOM 2277 C C . GLU A 1 290 ? 4.998 8.838 -11.898 1.00 92.44 290 GLU A C 1
ATOM 2279 O O . GLU A 1 290 ? 5.467 8.013 -12.689 1.00 92.44 290 GLU A O 1
ATOM 2284 N N . THR A 1 291 ? 3.910 8.579 -11.186 1.00 94.25 291 THR A N 1
ATOM 2285 C CA . THR A 1 291 ? 3.104 7.377 -11.363 1.00 94.25 291 THR A CA 1
ATOM 2286 C C . THR A 1 291 ? 1.659 7.711 -11.072 1.00 94.25 291 THR A C 1
ATOM 2288 O O . THR A 1 291 ? 1.387 8.423 -10.111 1.00 94.25 291 THR A O 1
ATOM 2291 N N . PHE A 1 292 ? 0.766 7.163 -11.882 1.00 89.94 292 PHE A N 1
ATOM 2292 C CA . PHE A 1 292 ? -0.653 7.077 -11.583 1.00 89.94 292 PHE A CA 1
ATOM 2293 C C . PHE A 1 292 ? -1.095 5.625 -11.751 1.00 89.94 292 PHE A C 1
ATOM 2295 O O . PHE A 1 292 ? -0.517 4.878 -12.549 1.00 89.94 292 PHE A O 1
ATOM 2302 N N . GLY A 1 293 ? -2.125 5.213 -11.024 1.00 89.50 293 GLY A N 1
ATOM 2303 C CA . GLY A 1 293 ? -2.701 3.892 -11.221 1.00 89.50 293 GLY A CA 1
ATOM 2304 C C . GLY A 1 293 ? -4.176 3.822 -10.874 1.00 89.50 293 GLY A C 1
ATOM 2305 O O . GLY A 1 293 ? -4.685 4.596 -10.071 1.00 89.50 293 GLY A O 1
ATOM 2306 N N . SER A 1 294 ? -4.867 2.882 -11.501 1.00 89.56 294 SER A N 1
ATOM 2307 C CA . SER A 1 294 ? -6.251 2.541 -11.198 1.00 89.56 294 SER A CA 1
ATOM 2308 C C . SER A 1 294 ? -6.413 1.032 -11.320 1.00 89.56 294 SER A C 1
ATOM 2310 O O . SER A 1 294 ? -5.960 0.439 -12.298 1.00 89.56 294 SER A O 1
ATOM 2312 N N . GLU A 1 295 ? -7.005 0.413 -10.301 1.00 90.50 295 GLU A N 1
ATOM 2313 C CA . GLU A 1 295 ? -7.163 -1.046 -10.205 1.00 90.50 295 GLU A CA 1
ATOM 2314 C C . GLU A 1 295 ? -8.539 -1.539 -10.671 1.00 90.50 295 GLU A C 1
ATOM 2316 O O . GLU A 1 295 ? -8.740 -2.744 -10.793 1.00 90.50 295 GLU A O 1
ATOM 2321 N N . ASP A 1 296 ? -9.461 -0.611 -10.938 1.00 90.00 296 ASP A N 1
ATOM 2322 C CA . ASP A 1 296 ? -10.847 -0.893 -11.314 1.00 90.00 296 ASP A CA 1
ATOM 2323 C C . ASP A 1 296 ? -11.291 0.018 -12.469 1.00 90.00 296 ASP A C 1
ATOM 2325 O O . ASP A 1 296 ? -12.221 0.819 -12.379 1.00 90.00 296 ASP A O 1
ATOM 2329 N N . VAL A 1 297 ? -10.542 -0.043 -13.571 1.00 90.06 297 VAL A N 1
ATOM 2330 C CA . VAL A 1 297 ? -10.889 0.646 -14.817 1.00 90.06 297 VAL A CA 1
ATOM 2331 C C . VAL A 1 297 ? -11.854 -0.235 -15.595 1.00 90.06 297 VAL A C 1
ATOM 2333 O O . VAL A 1 297 ? -11.505 -1.367 -15.923 1.00 90.06 297 VAL A O 1
ATOM 2336 N N . GLU A 1 298 ? -13.036 0.266 -15.958 1.00 90.00 298 GLU A N 1
ATOM 2337 C CA . GLU A 1 298 ? -13.933 -0.511 -16.824 1.00 90.00 298 GLU A CA 1
ATOM 2338 C C . GLU A 1 298 ? -13.227 -0.865 -18.140 1.00 90.00 298 GLU A C 1
ATOM 2340 O O . GLU A 1 298 ? -12.610 -0.001 -18.774 1.00 90.00 298 GLU A O 1
ATOM 2345 N N . ALA A 1 299 ? -13.356 -2.116 -18.591 1.00 88.56 299 ALA A N 1
ATOM 2346 C CA . ALA A 1 299 ? -12.581 -2.638 -19.720 1.00 88.56 299 ALA A CA 1
ATOM 2347 C C . ALA A 1 299 ? -12.701 -1.785 -21.001 1.00 88.56 299 ALA A C 1
ATOM 2349 O O . ALA A 1 299 ? -11.742 -1.654 -21.759 1.00 88.56 299 ALA A O 1
ATOM 2350 N N . ARG A 1 300 ? -13.853 -1.130 -21.216 1.00 88.69 300 ARG A N 1
ATOM 2351 C CA . ARG A 1 300 ? -14.102 -0.233 -22.362 1.00 88.69 300 ARG A CA 1
ATOM 2352 C C . ARG A 1 300 ? -13.281 1.062 -22.360 1.00 88.69 300 ARG A C 1
ATOM 2354 O O . ARG A 1 300 ? -13.173 1.699 -23.404 1.00 88.69 300 ARG A O 1
ATOM 2361 N N . TYR A 1 301 ? -12.770 1.483 -21.202 1.00 89.06 301 TYR A N 1
ATOM 2362 C CA . TYR A 1 301 ? -11.929 2.675 -21.062 1.00 89.06 301 TYR A CA 1
ATOM 2363 C C . TYR A 1 301 ? -10.439 2.350 -21.139 1.00 89.06 301 TYR A C 1
ATOM 2365 O O . TYR A 1 301 ? -9.621 3.263 -21.266 1.00 89.06 301 TYR A O 1
ATOM 2373 N N . LEU A 1 302 ? -10.072 1.067 -21.097 1.00 91.56 302 LEU A N 1
ATOM 2374 C CA . LEU A 1 302 ? -8.705 0.664 -21.371 1.00 91.56 302 LEU A CA 1
ATOM 2375 C C . LEU A 1 302 ? -8.409 0.833 -22.868 1.00 91.56 302 LEU A C 1
ATOM 2377 O O . LEU A 1 302 ? -9.274 0.582 -23.713 1.00 91.56 302 LEU A O 1
ATOM 2381 N N . PRO A 1 303 ? -7.177 1.229 -23.228 1.00 92.56 303 PRO A N 1
ATOM 2382 C CA . PRO A 1 303 ? -6.726 1.197 -24.609 1.00 92.56 303 PRO A CA 1
ATOM 2383 C C . PRO A 1 303 ? -6.996 -0.177 -25.246 1.00 92.56 303 PRO A C 1
ATOM 2385 O O . PRO A 1 303 ? -6.895 -1.198 -24.556 1.00 92.56 303 PRO A O 1
ATOM 2388 N N . PRO A 1 304 ? -7.300 -0.244 -26.554 1.00 91.19 304 PRO A N 1
ATOM 2389 C CA . PRO A 1 304 ? -7.494 -1.518 -27.239 1.00 91.19 304 PRO A CA 1
ATOM 2390 C C . PRO A 1 304 ? -6.188 -2.319 -27.285 1.00 91.19 304 PRO A C 1
ATOM 2392 O O . PRO A 1 304 ? -5.096 -1.744 -27.278 1.00 91.19 304 PRO A O 1
ATOM 2395 N N . HIS A 1 305 ? -6.299 -3.646 -27.327 1.00 92.06 305 HIS A N 1
ATOM 2396 C CA . HIS A 1 305 ? -5.153 -4.532 -27.531 1.00 92.06 305 HIS A CA 1
ATOM 2397 C C . HIS A 1 305 ? -4.628 -4.424 -28.967 1.00 92.06 305 HIS A C 1
ATOM 2399 O O . HIS A 1 305 ? -5.430 -4.360 -29.904 1.00 92.06 305 HIS A O 1
ATOM 2405 N N . ARG A 1 306 ? -3.303 -4.407 -29.133 1.00 94.19 306 ARG A N 1
ATOM 2406 C CA . ARG A 1 306 ? -2.619 -4.505 -30.424 1.00 94.19 306 ARG A CA 1
ATOM 2407 C C . ARG A 1 306 ? -1.494 -5.523 -30.360 1.00 94.19 306 ARG A C 1
ATOM 2409 O O . ARG A 1 306 ? -1.039 -5.892 -29.281 1.00 94.19 306 ARG A O 1
ATOM 2416 N N . ASP A 1 307 ? -1.036 -5.947 -31.530 1.00 94.25 307 ASP A N 1
ATOM 2417 C CA . ASP A 1 307 ? 0.130 -6.812 -31.604 1.00 94.25 307 ASP A CA 1
ATOM 2418 C C . ASP A 1 307 ? 1.398 -6.034 -31.230 1.00 94.25 307 ASP A C 1
ATOM 2420 O O . ASP A 1 307 ? 1.533 -4.833 -31.481 1.00 94.25 307 ASP A O 1
ATOM 2424 N N . VAL A 1 308 ? 2.361 -6.730 -30.626 1.00 93.75 308 VAL A N 1
ATOM 2425 C CA . VAL A 1 308 ? 3.662 -6.144 -30.284 1.00 93.75 308 VAL A CA 1
ATOM 2426 C C . VAL A 1 308 ? 4.318 -5.557 -31.538 1.00 93.75 308 VAL A C 1
ATOM 2428 O O . VAL A 1 308 ? 4.494 -6.248 -32.540 1.00 93.75 308 VAL A O 1
ATOM 2431 N N . GLY A 1 309 ? 4.739 -4.294 -31.452 1.00 93.00 309 GLY A N 1
ATOM 2432 C CA . GLY A 1 309 ? 5.300 -3.530 -32.567 1.00 93.00 309 GLY A CA 1
ATOM 2433 C C . GLY A 1 309 ? 4.305 -2.588 -33.250 1.00 93.00 309 GLY A C 1
ATOM 2434 O O . GLY A 1 309 ? 4.727 -1.757 -34.054 1.00 93.00 309 GLY A O 1
ATOM 2435 N N . GLU A 1 310 ? 3.013 -2.663 -32.927 1.00 96.00 310 GLU A N 1
ATOM 2436 C CA . GLU A 1 310 ? 2.001 -1.753 -33.463 1.00 96.00 310 GLU A CA 1
ATOM 2437 C C . GLU A 1 310 ? 1.846 -0.473 -32.628 1.00 96.00 310 GLU A C 1
ATOM 2439 O O . GLU A 1 310 ? 2.072 -0.445 -31.415 1.00 96.00 310 GLU A O 1
ATOM 2444 N N . LEU A 1 311 ? 1.435 0.610 -33.298 1.00 95.50 311 LEU A N 1
ATOM 2445 C CA . LEU A 1 311 ? 1.190 1.910 -32.675 1.00 95.50 311 LEU A CA 1
ATOM 2446 C C . LEU A 1 311 ? -0.281 2.084 -32.275 1.00 95.50 311 LEU A C 1
ATOM 2448 O O . LEU A 1 311 ? -1.196 1.718 -33.014 1.00 95.50 311 LEU A O 1
ATOM 2452 N N . ILE A 1 312 ? -0.507 2.743 -31.140 1.00 94.19 312 ILE A N 1
ATOM 2453 C CA . ILE A 1 312 ? -1.823 3.116 -30.617 1.00 94.19 312 ILE A CA 1
ATOM 2454 C C . ILE A 1 312 ? -1.834 4.613 -30.335 1.00 94.19 312 ILE A C 1
ATOM 2456 O O . ILE A 1 312 ? -0.952 5.131 -29.660 1.00 94.19 312 ILE A O 1
ATOM 2460 N N . SER A 1 313 ? -2.856 5.316 -30.819 1.00 92.00 313 SER A N 1
ATOM 2461 C CA . SER A 1 313 ? -3.111 6.713 -30.450 1.00 92.00 313 SER A CA 1
ATOM 2462 C C . SER A 1 313 ? -4.171 6.775 -29.355 1.00 92.00 313 SER A C 1
ATOM 2464 O O . SER A 1 313 ? -5.276 6.269 -29.543 1.00 92.00 313 SER A O 1
ATOM 2466 N N . ILE A 1 314 ? -3.842 7.396 -28.224 1.00 89.06 314 ILE A N 1
ATOM 2467 C CA . ILE A 1 314 ? -4.709 7.511 -27.047 1.00 89.06 314 ILE A CA 1
ATOM 2468 C C . ILE A 1 314 ? -4.972 8.992 -26.775 1.00 89.06 314 ILE A C 1
ATOM 2470 O O . ILE A 1 314 ? -4.043 9.784 -26.625 1.00 89.06 314 ILE A O 1
ATOM 2474 N N . ALA A 1 315 ? -6.243 9.382 -26.696 1.00 83.56 315 ALA A N 1
ATOM 2475 C CA . ALA A 1 315 ? -6.631 10.736 -26.317 1.00 83.56 315 ALA A CA 1
ATOM 2476 C C . ALA A 1 315 ? -6.673 10.849 -24.785 1.00 83.56 315 ALA A C 1
ATOM 2478 O O . ALA A 1 315 ? -7.592 10.335 -24.155 1.00 83.56 315 ALA A O 1
ATOM 2479 N N . ILE A 1 316 ? -5.667 11.496 -24.189 1.00 70.56 316 ILE A N 1
ATOM 2480 C CA . ILE A 1 316 ? -5.545 11.635 -22.725 1.00 70.56 316 ILE A CA 1
ATOM 2481 C C . ILE A 1 316 ? -6.245 12.917 -22.242 1.00 70.56 316 ILE A C 1
ATOM 2483 O O . ILE A 1 316 ? -6.873 12.922 -21.191 1.00 70.56 316 ILE A O 1
ATOM 2487 N N . THR A 1 317 ? -6.204 13.990 -23.038 1.00 58.44 317 THR A N 1
ATOM 2488 C CA . THR A 1 317 ? -7.000 15.220 -22.885 1.00 58.44 317 THR A CA 1
ATOM 2489 C C . THR A 1 317 ? -7.182 15.896 -24.253 1.00 58.44 317 THR A C 1
ATOM 2491 O O . THR A 1 317 ? -6.498 15.572 -25.223 1.00 58.44 317 THR A O 1
ATOM 2494 N N . SER A 1 318 ? -8.147 16.809 -24.350 1.00 53.16 318 SER A N 1
ATOM 2495 C CA . SER A 1 318 ? -8.855 17.247 -25.562 1.00 53.16 318 SER A CA 1
ATOM 2496 C C . SER A 1 318 ? -8.066 17.902 -26.709 1.00 53.16 318 SER A C 1
ATOM 2498 O O . SER A 1 318 ? -8.722 18.307 -27.662 1.00 53.16 318 SER A O 1
ATOM 2500 N N . ASN A 1 319 ? -6.728 17.983 -26.711 1.00 59.84 319 ASN A N 1
ATOM 2501 C CA . ASN A 1 319 ? -6.020 18.684 -27.800 1.00 59.84 319 ASN A CA 1
ATOM 2502 C C . ASN A 1 319 ? -4.885 17.943 -28.522 1.00 59.84 319 ASN A C 1
ATOM 2504 O O . ASN A 1 319 ? -4.593 18.333 -29.651 1.00 59.84 319 ASN A O 1
ATOM 2508 N N . THR A 1 320 ? -4.312 16.856 -27.989 1.00 74.75 320 THR A N 1
ATOM 2509 C CA . THR A 1 320 ? -3.354 16.051 -28.775 1.00 74.75 320 THR A CA 1
ATOM 2510 C C . THR A 1 320 ? -3.372 14.585 -28.343 1.00 74.75 320 THR A C 1
ATOM 2512 O O . THR A 1 320 ? -3.147 14.306 -27.164 1.00 74.75 320 THR A O 1
ATOM 2515 N N . PRO A 1 321 ? -3.619 13.629 -29.258 1.00 85.00 321 PRO A N 1
ATOM 2516 C CA . PRO A 1 321 ? -3.480 12.217 -28.938 1.00 85.00 321 PRO A CA 1
ATOM 2517 C C . PRO A 1 321 ? -2.007 11.882 -28.685 1.00 85.00 321 PRO A C 1
ATOM 2519 O O . PRO A 1 321 ? -1.121 12.299 -29.431 1.00 85.00 321 PRO A O 1
ATOM 2522 N N . MET A 1 322 ? -1.753 11.106 -27.639 1.00 90.50 322 MET A N 1
ATOM 2523 C CA . MET A 1 322 ? -0.438 10.557 -27.348 1.00 90.50 322 MET A CA 1
ATOM 2524 C C . MET A 1 322 ? -0.281 9.227 -28.083 1.00 90.50 322 MET A C 1
ATOM 2526 O O . MET A 1 322 ? -1.195 8.400 -28.082 1.00 90.50 322 MET A O 1
ATOM 2530 N N . VAL A 1 323 ? 0.865 9.028 -28.732 1.00 93.81 323 VAL A N 1
ATOM 2531 C CA . VAL A 1 323 ? 1.156 7.803 -29.481 1.00 93.81 323 VAL A CA 1
ATOM 2532 C C . VAL A 1 323 ? 2.009 6.875 -28.631 1.00 93.81 323 VAL A C 1
ATOM 2534 O O . VAL A 1 323 ? 3.080 7.255 -28.161 1.00 93.81 323 VAL A O 1
ATOM 2537 N N . PHE A 1 324 ? 1.539 5.646 -28.489 1.00 96.75 324 PHE A N 1
ATOM 2538 C CA . PHE A 1 324 ? 2.210 4.557 -27.804 1.00 96.75 324 PHE A CA 1
ATOM 2539 C C . PHE A 1 324 ? 2.572 3.446 -28.784 1.00 96.75 324 PHE A C 1
ATOM 2541 O O . PHE A 1 324 ? 1.894 3.252 -29.790 1.00 96.75 324 PHE A O 1
ATOM 2548 N N . LEU A 1 325 ? 3.611 2.694 -28.452 1.00 97.19 325 LEU A N 1
ATOM 2549 C CA . LEU A 1 325 ? 4.011 1.445 -29.082 1.00 97.19 325 LEU A CA 1
ATOM 2550 C C . LEU A 1 325 ? 3.676 0.286 -28.140 1.00 97.19 325 LEU A C 1
ATOM 2552 O O . LEU A 1 325 ? 4.056 0.327 -26.969 1.00 97.19 325 LEU A O 1
ATOM 2556 N N . GLU A 1 326 ? 3.012 -0.754 -28.642 1.00 97.44 326 GLU A N 1
ATOM 2557 C CA . GLU A 1 326 ? 2.866 -2.012 -27.906 1.00 97.44 326 GLU A CA 1
ATOM 2558 C C . GLU A 1 326 ? 4.226 -2.722 -27.863 1.00 97.44 326 GLU A C 1
ATOM 2560 O O . GLU A 1 326 ? 4.815 -3.038 -28.901 1.00 97.44 326 GLU A O 1
ATOM 2565 N N . VAL A 1 327 ? 4.757 -2.952 -26.662 1.00 95.19 327 VAL A N 1
ATOM 2566 C CA . VAL A 1 327 ? 6.082 -3.557 -26.463 1.00 95.19 327 VAL A CA 1
ATOM 2567 C C . VAL A 1 327 ? 5.969 -4.897 -25.738 1.00 95.19 327 VAL A C 1
ATOM 2569 O O . VAL A 1 327 ? 5.016 -5.111 -24.985 1.00 95.19 327 VAL A O 1
ATOM 2572 N N . PRO A 1 328 ? 6.947 -5.810 -25.898 1.00 93.88 328 PRO A N 1
ATOM 2573 C CA . PRO A 1 328 ? 6.966 -7.031 -25.105 1.00 93.88 328 PRO A CA 1
ATOM 2574 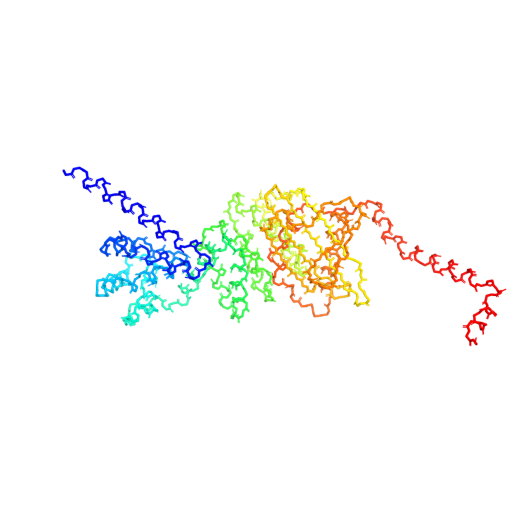C C . PRO A 1 328 ? 6.970 -6.695 -23.612 1.00 93.88 328 PRO A C 1
ATOM 2576 O O . PRO A 1 328 ? 7.787 -5.894 -23.148 1.00 93.88 328 PRO A O 1
ATOM 2579 N N . LEU A 1 329 ? 6.101 -7.353 -22.846 1.00 93.00 329 LEU A N 1
ATOM 2580 C CA . LEU A 1 329 ? 5.988 -7.140 -21.402 1.00 93.00 329 LEU A CA 1
ATOM 2581 C C . LEU A 1 329 ? 7.329 -7.344 -20.681 1.00 93.00 329 LEU A C 1
ATOM 2583 O O . LEU A 1 329 ? 7.704 -6.569 -19.799 1.00 93.00 329 LEU A O 1
ATOM 2587 N N . ASP A 1 330 ? 8.081 -8.358 -21.104 1.00 90.88 330 ASP A N 1
ATOM 2588 C CA . ASP A 1 330 ? 9.396 -8.662 -20.555 1.00 90.88 330 ASP A CA 1
ATOM 2589 C C . ASP A 1 330 ? 10.398 -7.520 -20.766 1.00 90.88 330 ASP A C 1
ATOM 2591 O O . ASP A 1 330 ? 11.155 -7.191 -19.845 1.00 90.88 330 ASP A O 1
ATOM 2595 N N . TYR A 1 331 ? 10.356 -6.873 -21.936 1.00 92.50 331 TYR A N 1
ATOM 2596 C CA . TYR A 1 331 ? 11.163 -5.692 -22.232 1.00 92.50 331 TYR A CA 1
ATOM 2597 C C . TYR A 1 331 ? 10.749 -4.505 -21.359 1.00 92.50 331 TYR A C 1
ATOM 2599 O O . TYR A 1 331 ? 11.614 -3.871 -20.760 1.00 92.50 331 TYR A O 1
ATOM 2607 N N . ALA A 1 332 ? 9.448 -4.238 -21.218 1.00 94.81 332 ALA A N 1
ATOM 2608 C CA . ALA A 1 332 ? 8.948 -3.149 -20.380 1.00 94.81 332 ALA A CA 1
ATOM 2609 C C . ALA A 1 332 ? 9.380 -3.286 -18.911 1.00 94.81 332 ALA A C 1
ATOM 2611 O O . ALA A 1 332 ? 9.837 -2.318 -18.301 1.00 94.81 332 ALA A O 1
ATOM 2612 N N . ARG A 1 333 ? 9.300 -4.495 -18.340 1.00 93.44 333 ARG A N 1
ATOM 2613 C CA . ARG A 1 333 ? 9.740 -4.759 -16.957 1.00 93.44 333 ARG A CA 1
ATOM 2614 C C . ARG A 1 333 ? 11.247 -4.625 -16.792 1.00 93.44 333 ARG A C 1
ATOM 2616 O O . ARG A 1 333 ? 11.702 -4.049 -15.805 1.00 93.44 333 ARG A O 1
ATOM 2623 N N . TRP A 1 334 ? 12.018 -5.134 -17.753 1.00 92.25 334 TRP A N 1
ATOM 2624 C CA . TRP A 1 334 ? 13.465 -4.937 -17.766 1.00 92.25 334 TRP A CA 1
ATOM 2625 C C . TRP A 1 334 ? 13.817 -3.448 -17.850 1.00 92.25 334 TRP A C 1
ATOM 2627 O O . TRP A 1 334 ? 14.647 -2.974 -17.078 1.00 92.25 334 TRP A O 1
ATOM 2637 N N . TYR A 1 335 ? 13.155 -2.702 -18.736 1.00 93.69 335 TYR A N 1
ATOM 2638 C CA . TYR A 1 335 ? 13.392 -1.277 -18.931 1.00 93.69 335 TYR A CA 1
ATOM 2639 C C . TYR A 1 335 ? 13.088 -0.485 -17.657 1.00 93.69 335 TYR A C 1
ATOM 2641 O O . TYR A 1 335 ? 13.935 0.282 -17.200 1.00 93.69 335 TYR A O 1
ATOM 2649 N N . LEU A 1 336 ? 11.951 -0.755 -17.007 1.00 95.44 336 LEU A N 1
ATOM 2650 C CA . LEU A 1 336 ? 11.625 -0.180 -15.703 1.00 95.44 336 LEU A CA 1
ATOM 2651 C C . LEU A 1 336 ? 12.707 -0.488 -14.655 1.00 95.44 336 LEU A C 1
ATOM 2653 O O . LEU A 1 336 ? 13.146 0.412 -13.946 1.00 95.44 336 LEU A O 1
ATOM 2657 N N . GLN A 1 337 ? 13.205 -1.725 -14.590 1.00 92.94 337 GLN A N 1
ATOM 2658 C CA . GLN A 1 337 ? 14.304 -2.093 -13.687 1.00 92.94 337 GLN A CA 1
ATOM 2659 C C . GLN A 1 337 ? 15.601 -1.317 -13.972 1.00 92.94 337 GLN A C 1
ATOM 2661 O O . GLN A 1 337 ? 16.288 -0.902 -13.034 1.00 92.94 337 GLN A O 1
ATOM 2666 N N . GLN A 1 338 ? 15.923 -1.046 -15.242 1.00 91.81 338 GLN A N 1
ATOM 2667 C CA . GLN A 1 338 ? 17.056 -0.181 -15.593 1.00 91.81 338 GLN A CA 1
ATOM 2668 C C . GLN A 1 338 ? 16.837 1.260 -15.122 1.00 91.81 338 GLN A C 1
ATOM 2670 O O . GLN A 1 338 ? 17.757 1.886 -14.598 1.00 91.81 338 GLN A O 1
ATOM 2675 N N . ILE A 1 339 ? 15.620 1.784 -15.277 1.00 95.19 339 ILE A N 1
ATOM 2676 C CA . ILE A 1 339 ? 15.261 3.134 -14.834 1.00 95.19 339 ILE A CA 1
ATOM 2677 C C . ILE A 1 339 ? 15.336 3.260 -13.309 1.00 95.19 339 ILE A C 1
ATOM 2679 O O . ILE A 1 339 ? 15.920 4.221 -12.817 1.00 95.19 339 ILE A O 1
ATOM 2683 N N . LEU A 1 340 ? 14.848 2.273 -12.553 1.00 95.31 340 LEU A N 1
ATOM 2684 C CA . LEU A 1 340 ? 14.980 2.241 -11.090 1.00 95.31 340 LEU A CA 1
ATOM 2685 C C . LEU A 1 340 ? 16.441 2.127 -10.645 1.00 95.31 340 LEU A C 1
ATOM 2687 O O . LEU A 1 340 ? 16.862 2.795 -9.705 1.00 95.31 340 LEU A O 1
ATOM 2691 N N . THR A 1 341 ? 17.240 1.312 -11.337 1.00 93.38 341 THR A N 1
ATOM 2692 C CA . THR A 1 341 ? 18.678 1.204 -11.054 1.00 93.38 341 THR A CA 1
ATOM 2693 C C . THR A 1 341 ? 19.358 2.563 -11.219 1.00 93.38 341 THR A C 1
ATOM 2695 O O . THR A 1 341 ? 20.095 2.990 -10.332 1.00 93.38 341 THR A O 1
ATOM 2698 N N . ARG A 1 342 ? 19.064 3.284 -12.311 1.00 93.38 342 ARG A N 1
ATOM 2699 C CA . ARG A 1 342 ? 19.574 4.646 -12.537 1.00 93.38 342 ARG A CA 1
ATOM 2700 C C . ARG A 1 342 ? 19.053 5.645 -11.510 1.00 93.38 342 ARG A C 1
ATOM 2702 O O . ARG A 1 342 ? 19.829 6.466 -11.032 1.00 93.38 342 ARG A O 1
ATOM 2709 N N . HIS A 1 343 ? 17.773 5.556 -11.143 1.00 96.00 343 HIS A N 1
ATOM 2710 C CA . HIS A 1 343 ? 17.161 6.385 -10.101 1.00 96.00 343 HIS A CA 1
ATOM 2711 C C . HIS A 1 343 ? 17.990 6.336 -8.816 1.00 96.00 343 HIS A C 1
ATOM 2713 O O . HIS A 1 343 ? 18.350 7.374 -8.270 1.00 96.00 343 HIS A O 1
ATOM 2719 N N . TRP A 1 344 ? 18.370 5.135 -8.375 1.00 95.44 344 TRP A N 1
ATOM 2720 C CA . TRP A 1 344 ? 19.142 4.943 -7.147 1.00 95.44 344 TRP A CA 1
ATOM 2721 C C . TRP A 1 344 ? 20.645 5.211 -7.267 1.00 95.44 344 TRP A C 1
ATOM 2723 O O . TRP A 1 344 ? 21.308 5.349 -6.243 1.00 95.44 344 TRP A O 1
ATOM 2733 N N . GLN A 1 345 ? 21.192 5.300 -8.482 1.00 93.94 345 GLN A N 1
ATOM 2734 C CA . GLN A 1 345 ? 22.600 5.648 -8.719 1.00 93.94 345 GLN A CA 1
ATOM 2735 C C . GLN A 1 345 ? 22.884 7.155 -8.619 1.00 93.94 345 GLN A C 1
ATOM 2737 O O . GLN A 1 345 ? 24.041 7.569 -8.690 1.00 93.94 345 GLN A O 1
ATOM 2742 N N . GLN A 1 346 ? 21.852 7.983 -8.457 1.00 92.56 346 GLN A N 1
ATOM 2743 C CA . GLN A 1 346 ? 22.012 9.422 -8.263 1.00 92.56 346 GLN A CA 1
ATOM 2744 C C . GLN A 1 346 ? 22.745 9.739 -6.958 1.00 92.56 346 GLN A C 1
ATOM 2746 O O . GLN A 1 346 ? 22.664 8.997 -5.984 1.00 92.56 346 GLN A O 1
ATOM 2751 N N . VAL A 1 347 ? 23.426 10.889 -6.919 1.00 88.81 347 VAL A N 1
ATOM 2752 C CA . VAL A 1 347 ? 24.158 11.356 -5.725 1.00 88.81 347 VAL A CA 1
ATOM 2753 C C . VAL A 1 347 ? 23.216 11.577 -4.536 1.00 88.81 347 VAL A C 1
ATOM 2755 O O . VAL A 1 347 ? 23.566 11.277 -3.398 1.00 88.81 347 VAL A O 1
ATOM 2758 N N . ALA A 1 348 ? 22.016 12.086 -4.808 1.00 87.94 348 ALA A N 1
ATOM 2759 C CA . ALA A 1 348 ? 20.965 12.311 -3.826 1.00 87.94 348 ALA A CA 1
ATOM 2760 C C . ALA A 1 348 ? 19.626 11.871 -4.438 1.00 87.94 348 ALA A C 1
ATOM 2762 O O . ALA A 1 348 ? 18.882 12.711 -4.949 1.00 87.94 348 ALA A O 1
ATOM 2763 N N . PRO A 1 349 ? 19.342 10.558 -4.469 1.00 89.56 349 PRO A N 1
ATOM 2764 C CA . PRO A 1 349 ? 18.136 10.059 -5.101 1.00 89.56 349 PRO A CA 1
ATOM 2765 C C . PRO A 1 349 ? 16.922 10.524 -4.302 1.00 89.56 349 PRO A C 1
ATOM 2767 O O . PRO A 1 349 ? 16.860 10.369 -3.079 1.00 89.56 349 PRO A O 1
ATOM 2770 N N . ARG A 1 350 ? 15.930 11.082 -4.993 1.00 91.44 350 ARG A N 1
ATOM 2771 C CA . ARG A 1 350 ? 14.641 11.378 -4.365 1.00 91.44 350 ARG A CA 1
ATOM 2772 C C . ARG A 1 350 ? 13.924 10.077 -3.969 1.00 91.44 350 ARG A C 1
ATOM 2774 O O . ARG A 1 350 ? 14.152 9.040 -4.601 1.00 91.44 350 ARG A O 1
ATOM 2781 N N . PRO A 1 351 ? 13.010 10.108 -2.986 1.00 92.38 351 PRO A N 1
ATOM 2782 C CA . PRO A 1 351 ? 12.095 8.996 -2.756 1.00 92.38 351 PRO A CA 1
ATOM 2783 C C . PRO A 1 351 ? 11.319 8.644 -4.032 1.00 92.38 351 PRO A C 1
ATOM 2785 O O . PRO A 1 351 ? 11.026 9.520 -4.850 1.00 92.38 351 PRO A O 1
ATOM 2788 N N . LEU A 1 352 ? 10.976 7.365 -4.201 1.00 95.69 352 LEU A N 1
ATOM 2789 C CA . LEU A 1 352 ? 10.076 6.952 -5.279 1.00 95.69 352 LEU A CA 1
ATOM 2790 C C . LEU A 1 352 ? 8.704 7.630 -5.105 1.00 95.69 352 LEU A C 1
ATOM 2792 O O . LEU A 1 352 ? 8.292 7.862 -3.962 1.00 95.69 352 LEU A O 1
ATOM 2796 N N . PRO A 1 353 ? 7.972 7.913 -6.199 1.00 94.44 353 PRO A N 1
ATOM 2797 C CA . PRO A 1 353 ? 6.618 8.448 -6.112 1.00 94.44 353 PRO A CA 1
ATOM 2798 C C . PRO A 1 353 ? 5.725 7.588 -5.211 1.00 94.44 353 PRO A C 1
ATOM 2800 O O . PRO A 1 353 ? 5.777 6.359 -5.259 1.00 94.44 353 PRO A O 1
ATOM 2803 N N . ALA A 1 354 ? 4.884 8.222 -4.394 1.00 90.81 354 ALA A N 1
ATOM 2804 C CA . ALA A 1 354 ? 4.052 7.504 -3.427 1.00 90.81 354 ALA A CA 1
ATOM 2805 C C . ALA A 1 354 ? 3.140 6.467 -4.111 1.00 90.81 354 ALA A C 1
ATOM 2807 O O . ALA A 1 354 ? 3.146 5.299 -3.724 1.00 90.81 354 ALA A O 1
ATOM 2808 N N . GLU A 1 355 ? 2.450 6.854 -5.187 1.00 93.19 355 GLU A N 1
ATOM 2809 C CA . GLU A 1 355 ? 1.601 5.941 -5.966 1.00 93.19 355 GLU A CA 1
ATOM 2810 C C . GLU A 1 355 ? 2.380 4.774 -6.582 1.00 93.19 355 GLU A C 1
ATOM 2812 O O . GLU A 1 355 ? 1.876 3.656 -6.646 1.00 93.19 355 GLU A O 1
ATOM 2817 N N . TYR A 1 356 ? 3.647 4.983 -6.952 1.00 96.75 356 TYR A N 1
ATOM 2818 C CA . TYR A 1 356 ? 4.496 3.885 -7.401 1.00 96.75 356 TYR A CA 1
ATOM 2819 C C . TYR A 1 356 ? 4.690 2.833 -6.306 1.00 96.75 356 TYR A C 1
ATOM 2821 O O . TYR A 1 356 ? 4.583 1.639 -6.570 1.00 96.75 356 TYR A O 1
ATOM 2829 N N . THR A 1 357 ? 4.948 3.256 -5.063 1.00 96.19 357 THR A N 1
ATOM 2830 C CA . THR A 1 357 ? 5.143 2.320 -3.937 1.00 96.19 357 THR A CA 1
ATOM 2831 C C . THR A 1 357 ? 3.892 1.482 -3.645 1.00 96.19 357 THR A C 1
ATOM 2833 O O . THR A 1 357 ? 4.005 0.334 -3.208 1.00 96.19 357 THR A O 1
ATOM 2836 N N . LEU A 1 358 ? 2.704 2.006 -3.959 1.00 95.00 358 LEU A N 1
ATOM 2837 C CA . LEU A 1 358 ? 1.438 1.283 -3.876 1.00 95.00 358 LEU A CA 1
ATOM 2838 C C . LEU A 1 358 ? 1.295 0.243 -4.999 1.00 95.00 358 LEU A C 1
ATOM 2840 O O . LEU A 1 358 ? 1.063 -0.940 -4.723 1.00 95.00 358 LEU A O 1
ATOM 2844 N N . HIS A 1 359 ? 1.500 0.678 -6.246 1.00 95.75 359 HIS A N 1
ATOM 2845 C CA . HIS A 1 359 ? 1.204 -0.093 -7.460 1.00 95.75 359 HIS A CA 1
ATOM 2846 C C . HIS A 1 359 ? 2.309 -1.058 -7.889 1.00 95.75 359 HIS A C 1
ATOM 2848 O O . HIS A 1 359 ? 2.041 -2.029 -8.595 1.00 95.75 359 HIS A O 1
ATOM 2854 N N . ASN A 1 360 ? 3.553 -0.861 -7.447 1.00 95.44 360 ASN A N 1
ATOM 2855 C CA . ASN A 1 360 ? 4.678 -1.691 -7.887 1.00 95.44 360 ASN A CA 1
ATOM 2856 C C . ASN A 1 360 ? 4.558 -3.172 -7.482 1.00 95.44 360 ASN A C 1
ATOM 2858 O O . ASN A 1 360 ? 5.209 -4.022 -8.093 1.00 95.44 360 ASN A O 1
ATOM 2862 N N . LEU A 1 361 ? 3.706 -3.508 -6.505 1.00 93.94 361 LEU A N 1
ATOM 2863 C CA . LEU A 1 361 ? 3.393 -4.895 -6.163 1.00 93.94 361 LEU A CA 1
ATOM 2864 C C . LEU A 1 361 ? 2.816 -5.636 -7.374 1.00 93.94 361 LEU A C 1
ATOM 2866 O O . LEU A 1 361 ? 3.270 -6.734 -7.689 1.00 93.94 361 LEU A O 1
ATOM 2870 N N . HIS A 1 362 ? 1.933 -4.984 -8.136 1.00 93.62 362 HIS A N 1
ATOM 2871 C CA . HIS A 1 362 ? 1.369 -5.529 -9.372 1.00 93.62 362 HIS A CA 1
ATOM 2872 C C . HIS A 1 362 ? 2.397 -5.712 -10.486 1.00 93.62 362 HIS A C 1
ATOM 2874 O O . HIS A 1 362 ? 2.115 -6.413 -11.442 1.00 93.62 362 HIS A O 1
ATOM 2880 N N . LEU A 1 363 ? 3.584 -5.110 -10.404 1.00 93.25 363 LEU A N 1
ATOM 2881 C CA . LEU A 1 363 ? 4.609 -5.212 -11.452 1.00 93.25 363 LEU A CA 1
ATOM 2882 C C . LEU A 1 363 ? 5.724 -6.209 -11.095 1.00 93.25 363 LEU A C 1
ATOM 2884 O O . LEU A 1 363 ? 6.357 -6.803 -11.978 1.00 93.25 363 LEU A O 1
ATOM 2888 N N . PHE A 1 364 ? 5.968 -6.402 -9.795 1.00 91.44 364 PHE A N 1
ATOM 2889 C CA . PHE A 1 364 ? 7.113 -7.160 -9.282 1.00 91.44 364 PHE A CA 1
ATOM 2890 C C . PHE A 1 364 ? 6.758 -8.394 -8.455 1.00 91.44 364 PHE A C 1
ATOM 2892 O O . PHE A 1 364 ? 7.674 -9.116 -8.080 1.00 91.44 364 PHE A O 1
ATOM 2899 N N . ARG A 1 365 ? 5.474 -8.704 -8.237 1.00 90.06 365 ARG A N 1
ATOM 2900 C CA . ARG A 1 365 ? 5.069 -9.989 -7.637 1.00 90.06 365 ARG A CA 1
ATOM 2901 C C . ARG A 1 365 ? 5.261 -11.208 -8.543 1.00 90.06 365 ARG A C 1
ATOM 2903 O O . ARG A 1 365 ? 5.089 -12.334 -8.105 1.00 90.06 365 ARG A O 1
ATOM 2910 N N . TYR A 1 366 ? 5.581 -11.002 -9.817 1.00 90.50 366 TYR A N 1
ATOM 2911 C CA . TYR A 1 366 ? 5.710 -12.074 -10.805 1.00 90.50 366 TYR A CA 1
ATOM 2912 C C . TYR A 1 366 ? 7.161 -12.459 -11.066 1.00 90.50 366 TYR A C 1
ATOM 2914 O O . TYR A 1 366 ? 8.072 -11.655 -10.848 1.00 90.50 366 TYR A O 1
ATOM 2922 N N . GLN A 1 367 ? 7.361 -13.648 -11.644 1.00 86.56 367 GLN A N 1
ATOM 2923 C CA . GLN A 1 367 ? 8.680 -14.168 -12.025 1.00 86.56 367 GLN A CA 1
ATOM 2924 C C . GLN A 1 367 ? 9.504 -13.114 -12.750 1.00 86.56 367 GLN A C 1
ATOM 2926 O O . GLN A 1 367 ? 8.978 -12.370 -13.579 1.00 86.56 367 GLN A O 1
ATOM 2931 N N . THR A 1 368 ? 10.795 -13.029 -12.444 1.00 77.94 368 THR A N 1
ATOM 2932 C CA . THR A 1 368 ? 11.688 -12.071 -13.096 1.00 77.94 368 THR A CA 1
ATOM 2933 C C . THR A 1 368 ? 11.676 -12.283 -14.607 1.00 77.94 368 THR A C 1
ATOM 2935 O O . THR A 1 368 ? 11.952 -13.382 -15.087 1.00 77.94 368 THR A O 1
ATOM 2938 N N . SER A 1 369 ? 11.385 -11.214 -15.345 1.00 71.81 369 SER A N 1
ATOM 2939 C CA . SER A 1 369 ? 11.483 -11.203 -16.803 1.00 71.81 369 SER A CA 1
ATOM 2940 C C . SER A 1 369 ? 12.930 -11.458 -17.240 1.00 71.81 369 SER A C 1
ATOM 2942 O O . SER A 1 369 ? 13.870 -10.874 -16.690 1.00 71.81 369 SER A O 1
ATOM 2944 N N . LYS A 1 370 ? 13.106 -12.305 -18.256 1.00 78.00 370 LYS A N 1
ATOM 2945 C CA . LYS A 1 370 ? 14.339 -12.359 -19.044 1.00 78.00 370 LYS A CA 1
ATOM 2946 C C . LYS A 1 370 ? 14.050 -11.693 -20.378 1.00 78.00 370 LYS A C 1
ATOM 2948 O O . LYS A 1 370 ? 13.081 -12.047 -21.040 1.00 78.00 370 LYS A O 1
ATOM 2953 N N . LEU A 1 371 ? 14.912 -10.764 -20.787 1.00 80.94 371 LEU A N 1
ATOM 2954 C CA . LEU A 1 371 ? 14.846 -10.200 -22.131 1.00 80.94 371 LEU A CA 1
ATOM 2955 C C . LEU A 1 371 ? 14.848 -11.330 -23.173 1.00 80.94 371 LEU A C 1
ATOM 2957 O O . LEU A 1 371 ? 15.676 -12.243 -23.076 1.00 80.94 371 LEU A O 1
ATOM 2961 N N . PRO A 1 372 ? 13.979 -11.261 -24.196 1.00 76.94 372 PRO A N 1
ATOM 2962 C CA . PRO A 1 372 ? 14.092 -12.133 -25.351 1.00 76.94 372 PRO A CA 1
ATOM 2963 C C . PRO A 1 372 ? 15.508 -12.028 -25.944 1.00 76.94 372 PRO A C 1
ATOM 2965 O O . PRO A 1 372 ? 15.978 -10.907 -26.155 1.00 76.94 372 PRO A O 1
ATOM 2968 N N . PRO A 1 373 ? 16.187 -13.147 -26.264 1.00 77.50 373 PRO A N 1
ATOM 2969 C CA . PRO A 1 373 ? 17.587 -13.126 -26.704 1.00 77.50 373 PRO A CA 1
ATOM 2970 C C . PRO A 1 373 ? 17.849 -12.209 -27.905 1.00 77.50 373 PRO A C 1
ATOM 2972 O O . PRO A 1 373 ? 18.910 -11.609 -28.027 1.00 77.50 373 PRO A O 1
ATOM 2975 N N . GLN A 1 374 ? 16.858 -12.078 -28.790 1.00 78.00 374 GLN A N 1
ATOM 2976 C CA . GLN A 1 374 ? 16.911 -11.209 -29.967 1.00 78.00 374 GLN A CA 1
ATOM 2977 C C . GLN A 1 374 ? 16.953 -9.722 -29.585 1.00 78.00 374 GLN A C 1
ATOM 2979 O O . GLN A 1 374 ? 17.708 -8.958 -30.180 1.00 78.00 374 GLN A O 1
ATOM 2984 N N . LEU A 1 375 ? 16.174 -9.317 -28.576 1.00 77.81 375 LEU A N 1
ATOM 2985 C CA . LEU A 1 375 ? 16.171 -7.947 -28.063 1.00 77.81 375 LEU A CA 1
ATOM 2986 C C . LEU A 1 375 ? 17.420 -7.662 -27.237 1.00 77.81 375 LEU A C 1
ATOM 2988 O O . LEU A 1 375 ? 17.996 -6.591 -27.378 1.00 77.81 375 LEU A O 1
ATOM 2992 N N . ASP A 1 376 ? 17.872 -8.626 -26.436 1.00 80.50 376 ASP A N 1
ATOM 2993 C CA . ASP A 1 376 ? 19.131 -8.512 -25.695 1.00 80.50 376 ASP A CA 1
ATOM 2994 C C . ASP A 1 376 ? 20.324 -8.301 -26.647 1.00 80.50 376 ASP A C 1
ATOM 2996 O O . ASP A 1 376 ? 21.123 -7.377 -26.473 1.00 80.50 376 ASP A O 1
ATOM 3000 N N . ALA A 1 377 ? 20.379 -9.079 -27.735 1.00 79.81 377 ALA A N 1
ATOM 3001 C CA . ALA A 1 377 ? 21.376 -8.921 -28.789 1.00 79.81 377 ALA A CA 1
ATOM 3002 C C . ALA A 1 377 ? 21.267 -7.560 -29.497 1.00 79.81 377 ALA A C 1
ATOM 3004 O O . ALA A 1 377 ? 22.285 -6.899 -29.712 1.00 79.81 377 ALA A O 1
ATOM 3005 N N . LEU A 1 378 ? 20.049 -7.112 -29.828 1.00 76.75 378 LEU A N 1
ATOM 3006 C CA . LEU A 1 378 ? 19.814 -5.817 -30.470 1.00 76.75 378 LEU A CA 1
ATOM 3007 C C . LEU A 1 378 ? 20.291 -4.659 -29.583 1.00 76.75 378 LEU A C 1
ATOM 3009 O O . LEU A 1 378 ? 21.071 -3.826 -30.043 1.00 76.75 378 LEU A O 1
ATOM 3013 N N . LEU A 1 379 ? 19.873 -4.632 -28.316 1.00 79.12 379 LEU A N 1
ATOM 3014 C CA . LEU A 1 379 ? 20.234 -3.593 -27.348 1.00 79.12 379 LEU A CA 1
ATOM 3015 C C . LEU A 1 379 ? 21.744 -3.570 -27.091 1.00 79.12 379 LEU A C 1
ATOM 3017 O O . LEU A 1 379 ? 22.345 -2.497 -27.067 1.00 79.12 379 LEU A O 1
ATOM 3021 N N . SER A 1 380 ? 22.370 -4.746 -26.998 1.00 78.31 380 SER A N 1
ATOM 3022 C CA . SER A 1 380 ? 23.826 -4.886 -26.864 1.00 78.31 380 SER A CA 1
ATOM 3023 C C . SER A 1 380 ? 24.587 -4.416 -28.109 1.00 78.31 380 SER A C 1
ATOM 3025 O O . SER A 1 380 ? 25.697 -3.900 -28.002 1.00 78.31 380 SER A O 1
ATOM 3027 N N . SER A 1 381 ? 23.992 -4.561 -29.296 1.00 74.19 381 SER A N 1
ATOM 3028 C CA . SER A 1 381 ? 24.579 -4.135 -30.574 1.00 74.19 381 SER A CA 1
ATOM 3029 C C . SER A 1 381 ? 24.284 -2.676 -30.946 1.00 74.19 381 SER A C 1
ATOM 3031 O O . SER A 1 381 ? 24.811 -2.182 -31.947 1.00 74.19 381 SER A O 1
ATOM 3033 N N . GLY A 1 382 ? 23.418 -1.991 -30.190 1.00 63.78 382 GLY A N 1
ATOM 3034 C CA . GLY A 1 382 ? 22.847 -0.695 -30.562 1.00 63.78 382 GLY A CA 1
ATOM 3035 C C . GLY A 1 382 ? 23.887 0.412 -30.727 1.00 63.78 382 GLY A C 1
ATOM 3036 O O . GLY A 1 382 ? 23.843 1.142 -31.716 1.00 63.78 382 GLY A O 1
ATOM 3037 N N . SER A 1 383 ? 24.872 0.494 -29.827 1.00 59.19 383 SER A N 1
ATOM 3038 C CA . SER A 1 383 ? 25.977 1.462 -29.933 1.00 59.19 383 SER A CA 1
ATOM 3039 C C . SER A 1 383 ? 26.799 1.236 -31.202 1.00 59.19 383 SER A C 1
ATOM 3041 O O . SER A 1 383 ? 27.038 2.163 -31.969 1.00 59.19 383 SER A O 1
ATOM 3043 N N . THR A 1 384 ? 27.133 -0.020 -31.491 1.00 61.38 384 THR A N 1
ATOM 3044 C CA . THR A 1 384 ? 27.942 -0.412 -32.650 1.00 61.38 384 THR A CA 1
ATOM 3045 C C . THR A 1 384 ? 27.182 -0.250 -33.968 1.00 61.38 384 THR A C 1
ATOM 3047 O O . THR A 1 384 ? 27.773 0.069 -35.000 1.00 61.38 384 THR A O 1
ATOM 3050 N N . SER A 1 385 ? 25.866 -0.466 -33.954 1.00 57.19 385 SER A N 1
ATOM 3051 C CA . SER A 1 385 ? 24.990 -0.318 -35.121 1.00 57.19 385 SER A CA 1
ATOM 3052 C C . SER A 1 385 ? 24.722 1.153 -35.441 1.00 57.19 385 SER A C 1
ATOM 3054 O O . SER A 1 385 ? 24.785 1.541 -36.607 1.00 57.19 385 SER A O 1
ATOM 3056 N N . TRP A 1 386 ? 24.519 1.991 -34.418 1.00 53.53 386 TRP A N 1
ATOM 3057 C CA . TRP A 1 386 ? 24.432 3.445 -34.565 1.00 53.53 386 TRP A CA 1
ATOM 3058 C C . TRP A 1 386 ? 25.752 4.044 -35.061 1.00 53.53 386 TRP A C 1
ATOM 3060 O O . TRP A 1 386 ? 25.752 4.849 -35.989 1.00 53.53 386 TRP A O 1
ATOM 3070 N N . GLU A 1 387 ? 26.889 3.604 -34.518 1.00 57.06 387 GLU A N 1
ATOM 3071 C CA . GLU A 1 387 ? 28.216 4.018 -34.982 1.00 57.06 387 GLU A CA 1
ATOM 3072 C C . GLU A 1 387 ? 28.460 3.634 -36.443 1.00 57.06 387 GLU A C 1
ATOM 3074 O O . GLU A 1 387 ? 28.909 4.474 -37.220 1.00 57.06 387 GLU A O 1
ATOM 3079 N N . LYS A 1 388 ? 28.101 2.411 -36.855 1.00 64.38 388 LYS A N 1
ATOM 3080 C CA . LYS A 1 388 ? 28.181 1.980 -38.261 1.00 64.38 388 LYS A CA 1
ATOM 3081 C C . LYS A 1 388 ? 27.251 2.780 -39.171 1.00 64.38 388 LYS A C 1
ATOM 3083 O O . LYS A 1 388 ? 27.659 3.153 -40.268 1.00 64.38 388 LYS A O 1
ATOM 3088 N N . MET A 1 389 ? 26.031 3.085 -38.727 1.00 55.88 389 MET A N 1
ATOM 3089 C CA . MET A 1 389 ? 25.091 3.909 -39.491 1.00 55.88 389 MET A CA 1
ATOM 3090 C C . MET A 1 389 ? 25.611 5.346 -39.641 1.00 55.88 389 MET A C 1
ATOM 3092 O O . MET A 1 389 ? 25.646 5.876 -40.748 1.00 55.88 389 MET A O 1
ATOM 3096 N N . MET A 1 390 ? 26.119 5.949 -38.564 1.00 53.38 390 MET A N 1
ATOM 3097 C CA . MET A 1 390 ? 26.728 7.282 -38.584 1.00 53.38 390 MET A CA 1
ATOM 3098 C C . MET A 1 390 ? 28.021 7.320 -39.410 1.00 53.38 390 MET A C 1
ATOM 3100 O O . MET A 1 390 ? 28.275 8.308 -40.098 1.00 53.38 390 MET A O 1
ATOM 3104 N N . GLN A 1 391 ? 28.824 6.253 -39.400 1.00 64.25 391 GLN A N 1
ATOM 3105 C CA . GLN A 1 391 ? 29.995 6.106 -40.272 1.00 64.25 391 GLN A CA 1
ATOM 3106 C C . GLN A 1 391 ? 29.597 5.949 -41.743 1.00 64.25 391 GLN A C 1
ATOM 3108 O O . GLN A 1 391 ? 30.234 6.556 -42.597 1.00 64.25 391 GLN A O 1
ATOM 3113 N N . SER A 1 392 ? 28.524 5.216 -42.049 1.00 66.19 392 SER A N 1
ATOM 3114 C CA . SER A 1 392 ? 27.984 5.098 -43.409 1.00 66.19 392 SER A CA 1
ATOM 3115 C C . SER A 1 392 ? 27.445 6.436 -43.926 1.00 66.19 392 SER A C 1
ATOM 3117 O O . SER A 1 392 ? 27.730 6.816 -45.058 1.00 66.19 392 SER A O 1
ATOM 3119 N N . VAL A 1 393 ? 26.726 7.192 -43.089 1.00 60.66 393 VAL A N 1
ATOM 3120 C CA . VAL A 1 393 ? 26.214 8.532 -43.430 1.00 60.66 393 VAL A CA 1
ATOM 3121 C C . VAL A 1 393 ? 27.362 9.533 -43.622 1.00 60.66 393 VAL A C 1
ATOM 3123 O O . VAL A 1 393 ? 27.351 10.323 -44.564 1.00 60.66 393 VAL A O 1
ATOM 3126 N N . ARG A 1 394 ? 28.405 9.478 -42.783 1.00 61.03 394 ARG A N 1
ATOM 3127 C CA . ARG A 1 394 ? 29.611 10.313 -42.948 1.00 61.03 394 ARG A CA 1
ATOM 3128 C C . ARG A 1 394 ? 30.460 9.896 -44.153 1.00 61.03 394 ARG A C 1
ATOM 3130 O O . ARG A 1 394 ? 31.024 10.762 -44.811 1.00 61.03 394 ARG A O 1
ATOM 3137 N N . GLY A 1 395 ? 30.524 8.601 -44.461 1.00 53.09 395 GLY A N 1
ATOM 3138 C CA . GLY A 1 395 ? 31.251 8.049 -45.606 1.00 53.09 395 GLY A CA 1
ATOM 3139 C C . GLY A 1 395 ? 30.590 8.357 -46.951 1.00 53.09 395 GLY A C 1
ATOM 3140 O O . GLY A 1 395 ? 31.292 8.608 -47.925 1.00 53.09 395 GLY A O 1
ATOM 3141 N N . GLN A 1 396 ? 29.256 8.426 -47.004 1.00 52.22 396 GLN A N 1
ATOM 3142 C CA . GLN A 1 396 ? 28.523 8.840 -48.209 1.00 52.22 396 GLN A CA 1
ATOM 3143 C C . GLN A 1 396 ? 28.622 10.350 -48.484 1.00 52.22 396 GLN A C 1
ATOM 3145 O O . GLN A 1 396 ? 28.640 10.754 -49.643 1.00 52.22 396 GLN A O 1
ATOM 3150 N N . ASN A 1 397 ? 28.800 11.180 -47.451 1.00 49.38 397 ASN A N 1
ATOM 3151 C CA . ASN A 1 397 ? 29.050 12.621 -47.606 1.00 49.38 397 ASN A CA 1
ATOM 3152 C C . ASN A 1 397 ? 30.514 12.975 -47.951 1.00 49.38 397 ASN A C 1
ATOM 3154 O O . ASN A 1 397 ? 30.830 14.149 -48.130 1.00 49.38 397 ASN A O 1
ATOM 3158 N N . GLY A 1 398 ? 31.404 11.980 -48.065 1.00 44.94 398 GLY A N 1
ATOM 3159 C CA . GLY A 1 398 ? 32.796 12.149 -48.505 1.00 44.94 398 GLY A CA 1
ATOM 3160 C C . GLY A 1 398 ? 32.999 12.119 -50.027 1.00 44.94 398 GLY A C 1
ATOM 3161 O O . GLY A 1 398 ? 34.115 12.339 -50.491 1.00 44.94 398 GLY A O 1
ATOM 3162 N N . SER A 1 399 ? 31.944 11.864 -50.809 1.00 46.09 399 SER A N 1
ATOM 3163 C CA . SER A 1 399 ? 31.963 11.993 -52.269 1.00 46.09 399 SER A CA 1
ATOM 3164 C C . SER A 1 399 ? 31.589 13.424 -52.653 1.00 46.09 399 SER A C 1
ATOM 3166 O O . SER A 1 399 ? 30.419 13.797 -52.683 1.00 46.09 399 SER A O 1
ATOM 3168 N N . THR A 1 400 ? 32.610 14.228 -52.925 1.00 50.47 400 THR A N 1
ATOM 3169 C CA . THR A 1 400 ? 32.564 15.566 -53.526 1.00 50.47 400 THR A CA 1
ATOM 3170 C C . THR A 1 400 ? 31.606 15.657 -54.721 1.00 50.47 400 THR A C 1
ATOM 3172 O O . THR A 1 400 ? 32.006 15.309 -55.825 1.00 50.47 400 THR A O 1
ATOM 3175 N N . ASP A 1 401 ? 30.374 16.138 -54.505 1.00 47.56 401 ASP A N 1
ATOM 3176 C CA . ASP A 1 401 ? 29.619 16.933 -55.504 1.00 47.56 401 ASP A CA 1
ATOM 3177 C C . ASP A 1 401 ? 28.365 17.657 -54.951 1.00 47.56 401 ASP A C 1
ATOM 3179 O O . ASP A 1 401 ? 27.759 18.497 -55.611 1.00 47.56 401 ASP A O 1
ATOM 3183 N N . SER A 1 402 ? 27.951 17.397 -53.707 1.00 43.41 402 SER A N 1
ATOM 3184 C CA . SER A 1 402 ? 26.692 17.953 -53.169 1.00 43.41 402 SER A CA 1
ATOM 3185 C C . SER A 1 402 ? 26.810 19.364 -52.574 1.00 43.41 402 SER A C 1
ATOM 3187 O O . SER A 1 402 ? 25.793 20.005 -52.310 1.00 43.41 402 SER A O 1
ATOM 3189 N N . ALA A 1 403 ? 28.030 19.872 -52.362 1.00 39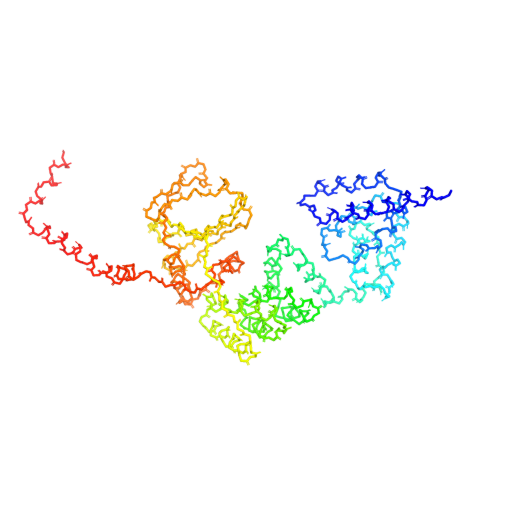.84 403 ALA A N 1
ATOM 3190 C CA . ALA A 1 403 ? 28.261 21.178 -51.732 1.00 39.84 403 ALA A CA 1
ATOM 3191 C C . ALA A 1 403 ? 27.904 22.372 -52.641 1.00 39.84 403 ALA A C 1
ATOM 3193 O O . ALA A 1 403 ? 27.737 23.481 -52.142 1.00 39.84 403 ALA A O 1
ATOM 3194 N N . HIS A 1 404 ? 27.722 22.152 -53.949 1.00 38.88 404 HIS A N 1
ATOM 3195 C CA . HIS A 1 404 ? 27.329 23.208 -54.887 1.00 38.88 404 HIS A CA 1
ATOM 3196 C C . HIS A 1 404 ? 25.811 23.345 -55.097 1.00 38.88 404 HIS A C 1
ATOM 3198 O O . HIS A 1 404 ? 25.376 24.364 -55.621 1.00 38.88 404 HIS A O 1
ATOM 3204 N N . ARG A 1 405 ? 24.984 22.380 -54.653 1.00 39.53 405 ARG A N 1
ATOM 3205 C CA . ARG A 1 405 ? 23.519 22.406 -54.878 1.00 39.53 405 ARG A CA 1
ATOM 3206 C C . ARG A 1 405 ? 22.679 22.987 -53.737 1.00 39.53 405 ARG A C 1
ATOM 3208 O O . ARG A 1 405 ? 21.492 23.216 -53.934 1.00 39.53 405 ARG A O 1
ATOM 3215 N N . LEU A 1 406 ? 23.263 23.268 -52.570 1.00 36.53 406 LEU A N 1
ATOM 3216 C CA . LEU A 1 406 ? 22.546 23.909 -51.453 1.00 36.53 406 LEU A CA 1
ATOM 3217 C C . LEU A 1 406 ? 22.680 25.443 -51.423 1.00 36.53 406 LEU A C 1
ATOM 3219 O O . LEU A 1 406 ? 21.995 26.086 -50.635 1.00 36.53 406 LEU A O 1
ATOM 3223 N N . ALA A 1 407 ? 23.497 26.037 -52.301 1.00 38.47 407 ALA A N 1
ATOM 3224 C CA . ALA A 1 407 ? 23.608 27.494 -52.446 1.00 38.47 407 ALA A CA 1
ATOM 3225 C C . ALA A 1 407 ? 22.660 28.092 -53.512 1.00 38.47 407 ALA A C 1
ATOM 3227 O O . ALA A 1 407 ? 22.507 29.305 -53.561 1.00 38.47 407 ALA A O 1
ATOM 3228 N N . GLU A 1 408 ? 21.985 27.269 -54.325 1.00 37.19 408 GLU A N 1
ATOM 3229 C CA . GLU A 1 408 ? 21.034 27.725 -55.362 1.00 37.19 408 GLU A CA 1
ATOM 3230 C C . GLU A 1 408 ? 19.551 27.624 -54.952 1.00 37.19 408 GLU A C 1
ATOM 3232 O O . GLU A 1 408 ? 18.677 27.998 -55.725 1.00 37.19 408 GLU 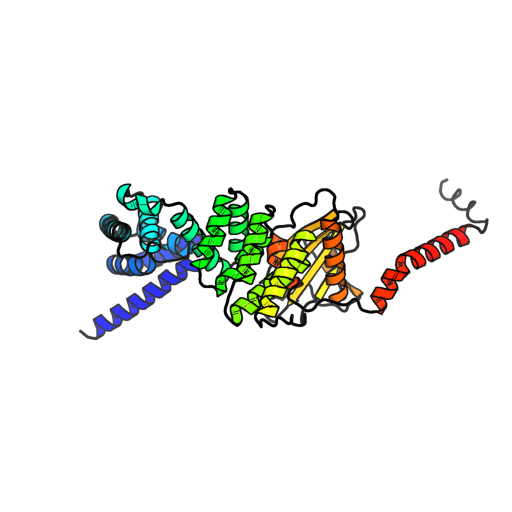A O 1
ATOM 3237 N N . ILE A 1 409 ? 19.242 27.167 -53.732 1.00 44.03 409 ILE A N 1
ATOM 3238 C CA . ILE A 1 409 ? 17.864 27.161 -53.183 1.00 44.03 409 ILE A CA 1
ATOM 3239 C C . ILE A 1 409 ? 17.665 28.285 -52.139 1.00 44.03 409 ILE A C 1
ATOM 3241 O O . ILE A 1 409 ? 16.597 28.432 -51.553 1.00 44.03 409 ILE A O 1
ATOM 3245 N N . ALA A 1 410 ? 18.677 29.131 -51.930 1.00 40.81 410 ALA A N 1
ATOM 3246 C CA . ALA A 1 410 ? 18.610 30.302 -51.053 1.00 40.81 410 ALA A CA 1
ATOM 3247 C C . ALA A 1 410 ? 18.968 31.608 -51.794 1.00 40.81 410 ALA A C 1
ATOM 3249 O O . ALA A 1 410 ? 19.716 32.433 -51.267 1.00 40.81 410 ALA A O 1
ATOM 3250 N N . ALA A 1 411 ? 18.429 31.777 -53.007 1.00 36.19 411 ALA A N 1
ATOM 3251 C CA . ALA A 1 411 ? 18.371 33.041 -53.744 1.00 36.19 411 ALA A CA 1
ATOM 3252 C C . ALA A 1 411 ? 16.956 33.266 -54.287 1.00 36.19 411 ALA A C 1
ATOM 3254 O O . ALA A 1 411 ? 16.410 32.314 -54.892 1.00 36.19 411 ALA A O 1
#

Secondary structure (DSSP, 8-state):
-HHHHHHHHHHHHHHHHHHHGGGG---HHHHHHHHHHHHHHS-HHHHHHHHHHHSS---HHHHHHHHHHHTTS-HHHHHHHHHHHHH-TTS-HHHHHHHHHIIIIIS-----HHHHTTTT-HHHHHHHHHHHHHHHHTT-HHHHHHHHHHHHHS-HHHHHHHHHHTTSS-GGGHHHHHHHHTT-SSHHHHHHHHHHHHH--SHHHHHHHHHHHHHHHHHS-HHHHHHHHHHHHHHHHTT----PPP--SEEEEEPPPPTTSEEEEEEEEE-SSEEEEEEEEEETTTEEEEEEEEEEEEGGGSPPP--TT-EEEE-SSTT-PEEEEEE-HHHHHHHHHHHHHHHHTSSSPPPPPHHHHHHTHHHHSSPPP---HHHHHHHHHHHHHHHHHHHHHHHHTTSTTGGGSSSSS--

pLDDT: mean 86.77, std 14.11, range [34.66, 98.69]

Sequence (411 aa):
MSDKLINTFHLRRKLNAEIETLGITTNEADLLEKVRLIAQKYEPEMIIATLRRFLDTGSSQLRGGLGRLATLLPYEEVTAVLRHEAANRNNPTQARLTAALILERFLQAEVAAALMSDLKDPEVVVMQSLEEAIVEGKQNRYVLLDYVRQMRQENEDVAYMVIDLLDLVPAGDCPELLRLIAYDARPMVARTAMDKLASLRSTEVSYQAAEALDNLRANLPPVQAEYAARCLRKLRFSGVTYDPPPMQGWRALLTPVSLTGEQDLWFLHSNEESGILIGLRLDTSTGLLETFGSEDVEARYLPPHRDVGELISIAITSNTPMVFLEVPLDYARWYLQQILTRHWQQVAPRPLPAEYTLHNLHLFRYQTSKLPPQLDALLSSGSTSWEKMMQSVRGQNGSTDSAHRLAEIAA

Foldseek 3Di:
DVVVVVVVVVVLVVLLVLLVVQLVDPDPVVLLVSLVVSLVPDDLVSLLVSLLVCLLDLAPSSLVSSLSNQLSHDLVVNLVSLLCQLQDPVHDLSSNLSSVCSCCPRSVHDHPVVSCVVVPPPLNVLLSLLSNLLVVCVVPVVSLLVNLVVCLVDDPVSLVSNLVSCVVPDLQSLQLSLLLQLLRPPNVSNLSSLVSLLVRDDQVSVQSSLLSLQLCLLQPFPVSNVSSVVSNVSSVVVVHDHDFAALPQKWKKKADQDPQQKIKIWIWHDDPFFIKIKIWIAGPQQFTDDIDIDGGHGRVQDFDDDDQQDKDFDPPDDDGTGIIGTHPLLVSLVVNSVRSNNLNPDPDRDRHYSNCSSCSSSSRSHDRRDPDVVVVVCVVCVVVVVVVVVVVVVVVVPPPDCPVPVVVVPD

Radius of gyration: 28.81 Å; chains: 1; bounding box: 82×56×89 Å